Protein AF-0000000080280987 (afdb_homodimer)

Solvent-accessible surface area (backbone atoms only — not comparable to full-atom values): 24927 Å² total; per-residue (Å²): 117,99,59,83,84,81,84,77,91,82,79,77,80,78,79,74,85,82,81,82,82,82,81,77,84,79,76,80,74,78,77,77,76,79,74,79,71,74,68,67,54,62,57,53,50,48,51,50,51,51,53,50,50,50,51,52,49,48,49,51,52,48,46,49,54,45,51,52,49,57,58,53,53,65,62,54,32,81,76,34,77,41,79,36,41,33,37,27,21,39,57,51,37,67,36,52,46,52,42,34,50,54,44,42,74,63,42,42,67,45,94,43,17,21,47,40,60,43,79,42,66,45,40,52,68,59,47,50,32,18,73,71,58,78,38,58,41,66,79,61,75,42,88,48,30,22,39,28,32,53,36,62,64,58,55,51,52,42,46,71,75,41,48,79,38,59,57,39,79,64,43,64,49,50,31,29,68,58,29,37,28,28,38,28,23,30,37,54,92,90,48,51,68,61,44,44,52,40,35,55,54,46,48,55,52,42,56,32,69,74,34,44,50,36,32,38,56,34,60,32,40,67,129,138,86,89,67,86,75,74,96,84,82,73,92,82,84,78,78,84,82,75,82,72,76,80,75,82,75,74,78,72,77,75,77,75,76,73,77,70,74,66,67,54,62,58,51,48,49,52,49,50,51,52,50,48,50,50,51,49,48,45,51,53,49,46,48,53,45,52,51,48,56,59,52,54,64,63,52,32,81,75,34,78,41,81,37,41,33,38,26,22,38,56,50,38,66,34,51,46,53,43,33,50,55,43,43,74,65,41,42,68,46,93,45,17,22,48,40,60,43,79,43,65,46,40,51,69,59,48,50,30,17,75,71,59,78,37,58,40,66,80,62,74,41,88,47,30,24,39,29,33,53,37,61,64,58,55,52,52,41,46,70,75,42,48,78,39,60,56,37,81,63,44,66,50,51,30,30,69,59,29,36,30,28,39,28,23,30,37,53,94,90,47,52,70,61,44,45,52,42,35,54,52,47,49,54,53,42,57,33,69,75,35,43,50,36,32,37,56,34,60,33,40,69,129

Structure (mmCIF, N/CA/C/O backbone):
data_AF-0000000080280987-model_v1
#
loop_
_entity.id
_entity.type
_entity.pdbx_description
1 polymer 'Extracellular solute-binding protein'
#
loop_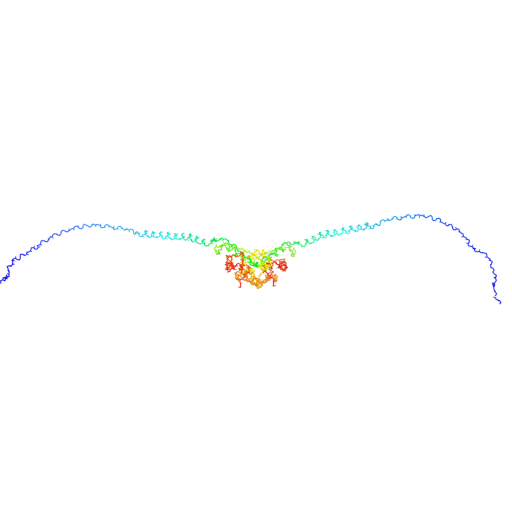
_atom_site.group_PDB
_atom_site.id
_atom_site.type_symbol
_atom_site.label_atom_id
_atom_site.label_alt_id
_atom_site.label_comp_id
_atom_site.label_asym_id
_atom_site.label_entity_id
_atom_site.label_seq_id
_atom_site.pdbx_PDB_ins_code
_atom_site.Cartn_x
_atom_site.Cartn_y
_atom_site.Cartn_z
_atom_site.occupancy
_atom_site.B_iso_or_equiv
_atom_site.auth_seq_id
_atom_site.auth_comp_id
_atom_site.auth_asym_id
_atom_site.auth_atom_id
_atom_site.pdbx_PDB_model_num
ATOM 1 N N . MET A 1 1 ? -85.062 108.562 79 1 21.03 1 MET A N 1
ATOM 2 C CA . MET A 1 1 ? -85.688 109.062 77.75 1 21.03 1 MET A CA 1
ATOM 3 C C . MET A 1 1 ? -85.312 108.188 76.562 1 21.03 1 MET A C 1
ATOM 5 O O . MET A 1 1 ? -85.688 108.438 75.438 1 21.03 1 MET A O 1
ATOM 9 N N . ALA A 1 2 ? -83.875 107.562 76.625 1 28.73 2 ALA A N 1
ATOM 10 C CA . ALA A 1 2 ? -83.5 107.875 75.25 1 28.73 2 ALA A CA 1
ATOM 11 C C . ALA A 1 2 ? -84.562 107.438 74.312 1 28.73 2 ALA A C 1
ATOM 13 O O . ALA A 1 2 ? -84.438 107.562 73.062 1 28.73 2 ALA A O 1
ATOM 14 N N . GLU A 1 3 ? -85.75 106.75 74.812 1 29.77 3 GLU A N 1
ATOM 15 C CA . GLU A 1 3 ? -86.062 105.312 74.688 1 29.77 3 GLU A CA 1
ATOM 16 C C . GLU A 1 3 ? -86.875 105 73.438 1 29.77 3 GLU A C 1
ATOM 18 O O . GLU A 1 3 ? -87.375 105.938 72.812 1 29.77 3 GLU A O 1
ATOM 23 N N . GLU A 1 4 ? -87.875 104.312 73.375 1 40.12 4 GLU A N 1
ATOM 24 C CA . GLU A 1 4 ? -88.188 103.125 72.5 1 40.12 4 GLU A CA 1
ATOM 25 C C . GLU A 1 4 ? -89.062 103.562 71.312 1 40.12 4 GLU A C 1
ATOM 27 O O . GLU A 1 4 ? -90.188 104.062 71.5 1 40.12 4 GLU A O 1
ATOM 32 N N . PRO A 1 5 ? -88.188 104.5 70.188 1 32.44 5 PRO A N 1
ATOM 33 C CA . PRO A 1 5 ? -89.25 105.25 69.438 1 32.44 5 PRO A CA 1
ATOM 34 C C . PRO A 1 5 ? -90.375 104.312 69.062 1 32.44 5 PRO A C 1
ATOM 36 O O . PRO A 1 5 ? -90.312 103.062 69.25 1 32.44 5 PRO A O 1
ATOM 39 N N . VAL A 1 6 ? -91.25 104.625 68.125 1 34.34 6 VAL A N 1
ATOM 40 C CA . VAL A 1 6 ? -92.438 104.875 67.312 1 34.34 6 VAL A CA 1
ATOM 41 C C . VAL A 1 6 ? -92.562 103.75 66.312 1 34.34 6 VAL A C 1
ATOM 43 O O . VAL A 1 6 ? -91.625 103.375 65.562 1 34.34 6 VAL A O 1
ATOM 46 N N . PRO A 1 7 ? -93.625 102.688 66.25 1 31.27 7 PRO A N 1
ATOM 47 C CA . PRO A 1 7 ? -93.938 101.312 65.812 1 31.27 7 PRO A CA 1
ATOM 48 C C . PRO A 1 7 ? -93.812 101.125 64.312 1 31.27 7 PRO A C 1
ATOM 50 O O . PRO A 1 7 ? -93.562 100.062 63.812 1 31.27 7 PRO A O 1
ATOM 53 N N . HIS A 1 8 ? -93.312 101.875 63.031 1 34.06 8 HIS A N 1
ATOM 54 C CA . HIS A 1 8 ? -94.562 102.188 62.344 1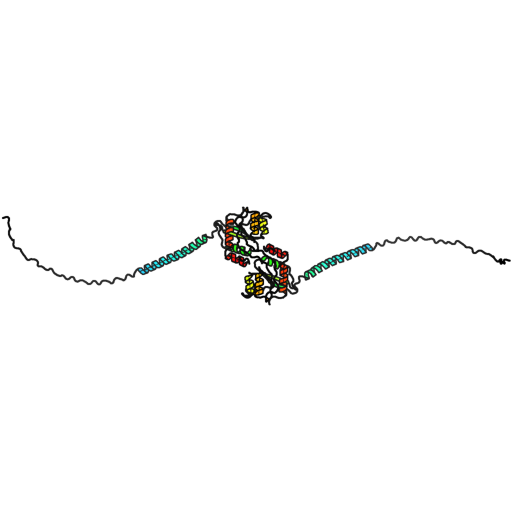 34.06 8 HIS A CA 1
ATOM 55 C C . HIS A 1 8 ? -95.188 100.875 61.812 1 34.06 8 HIS A C 1
ATOM 57 O O . HIS A 1 8 ? -94.5 99.875 61.625 1 34.06 8 HIS A O 1
ATOM 63 N N . PRO A 1 9 ? -96.5 100.812 61.312 1 32.69 9 PRO A N 1
ATOM 64 C CA . PRO A 1 9 ? -97.562 99.875 60.875 1 32.69 9 PRO A CA 1
ATOM 65 C C . PRO A 1 9 ? -97.188 99 59.719 1 32.69 9 PRO A C 1
ATOM 67 O O . PRO A 1 9 ? -96.75 99.5 58.688 1 32.69 9 PRO A O 1
ATOM 70 N N . LEU A 1 10 ? -96.5 97.688 59.938 1 36.94 10 LEU A N 1
ATOM 71 C CA . LEU A 1 10 ? -96 96.375 59.531 1 36.94 10 LEU A CA 1
ATOM 72 C C . LEU A 1 10 ? -96.75 95.875 58.344 1 36.94 10 LEU A C 1
ATOM 74 O O . LEU A 1 10 ? -97.812 95.312 58.5 1 36.94 10 LEU A O 1
ATOM 78 N N . ASP A 1 11 ? -96.688 96.688 57.188 1 33.12 11 ASP A N 1
ATOM 79 C CA . ASP A 1 11 ? -97.5 96.562 55.969 1 33.12 11 ASP A CA 1
ATOM 80 C C . ASP A 1 11 ? -97.188 95.25 55.25 1 33.12 11 ASP A C 1
ATOM 82 O O . ASP A 1 11 ? -96.062 94.938 54.969 1 33.12 11 ASP A O 1
ATOM 86 N N . PRO A 1 12 ? -98.062 94.25 55.281 1 31.05 12 PRO A N 1
ATOM 87 C CA . PRO A 1 12 ? -98 92.812 55.219 1 31.05 12 PRO A CA 1
ATOM 88 C C . PRO A 1 12 ? -97.562 92.312 53.844 1 31.05 12 PRO A C 1
ATOM 90 O O . PRO A 1 12 ? -96.562 91.5 53.781 1 31.05 12 PRO A O 1
ATOM 93 N N . PRO A 1 13 ? -98.375 92.438 52.688 1 30.78 13 PRO A N 1
ATOM 94 C CA . PRO A 1 13 ? -98.938 91.125 52.25 1 30.78 13 PRO A CA 1
ATOM 95 C C . PRO A 1 13 ? -98.25 90.562 51.031 1 30.78 13 PRO A C 1
ATOM 97 O O . PRO A 1 13 ? -98.438 89.375 50.719 1 30.78 13 PRO A O 1
ATOM 100 N N . LYS A 1 14 ? -97.25 91.188 50.25 1 30.55 14 LYS A N 1
ATOM 101 C CA . LYS A 1 14 ? -97.625 91.25 48.844 1 30.55 14 LYS A CA 1
ATOM 102 C C . LYS A 1 14 ? -97.188 89.938 48.125 1 30.55 14 LYS A C 1
ATOM 104 O O . LYS A 1 14 ? -97.312 89.812 46.906 1 30.55 14 LYS A O 1
ATOM 109 N N . ARG A 1 15 ? -97.125 88.625 48.625 1 31.55 15 ARG A N 1
ATOM 110 C CA . ARG A 1 15 ? -96.125 87.875 47.875 1 31.55 15 ARG A CA 1
ATOM 111 C C . ARG A 1 15 ? -96.688 87.375 46.562 1 31.55 15 ARG A C 1
ATOM 113 O O . ARG A 1 15 ? -95.938 86.75 45.781 1 31.55 15 ARG A O 1
ATOM 120 N N . PRO A 1 16 ? -97.875 87.938 45.906 1 26.97 16 PRO A N 1
ATOM 121 C CA . PRO A 1 16 ? -98.625 86.812 45.375 1 26.97 16 PRO A CA 1
ATOM 122 C C . PRO A 1 16 ? -97.875 86.125 44.219 1 26.97 16 PRO A C 1
ATOM 124 O O . PRO A 1 16 ? -97.875 84.875 44.125 1 26.97 16 PRO A O 1
ATOM 127 N N . GLN A 1 17 ? -97.438 86.812 43 1 27.41 17 GLN A N 1
ATOM 128 C CA . GLN A 1 17 ? -98.062 86.438 41.75 1 27.41 17 GLN A CA 1
ATOM 129 C C . GLN A 1 17 ? -97.312 85.312 41.062 1 27.41 17 GLN A C 1
ATOM 131 O O . GLN A 1 17 ? -96.062 85.375 40.906 1 27.41 17 GLN A O 1
ATOM 136 N N . GLY A 1 18 ? -97.75 84 41.031 1 26.28 18 GLY A N 1
ATOM 137 C CA . GLY A 1 18 ? -97.312 82.625 40.656 1 26.28 18 GLY A CA 1
ATOM 138 C C . GLY A 1 18 ? -97.062 82.5 39.156 1 26.28 18 GLY A C 1
ATOM 139 O O . GLY A 1 18 ? -98 82.625 38.344 1 26.28 18 GLY A O 1
ATOM 140 N N . ARG A 1 19 ? -96.062 83.188 38.531 1 28.36 19 ARG A N 1
ATOM 141 C CA . ARG A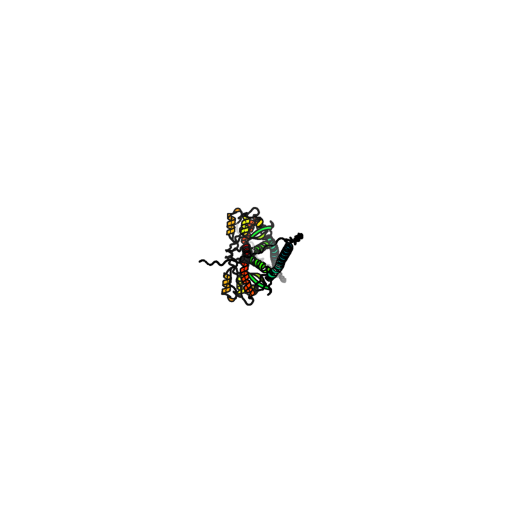 1 19 ? -95.875 83.25 37.094 1 28.36 19 ARG A CA 1
ATOM 142 C C . ARG A 1 19 ? -95.938 81.875 36.438 1 28.36 19 ARG A C 1
ATOM 144 O O . ARG A 1 19 ? -95.5 80.875 37.031 1 28.36 19 ARG A O 1
ATOM 151 N N . GLY A 1 20 ? -96.375 81.75 35.125 1 26.69 20 GLY A N 1
ATOM 152 C CA . GLY A 1 20 ? -97 80.938 34.062 1 26.69 20 GLY A CA 1
ATOM 153 C C . GLY A 1 20 ? -96.062 79.875 33.5 1 26.69 20 GLY A C 1
ATOM 154 O O . GLY A 1 20 ? -94.875 80.062 33.469 1 26.69 20 GLY A O 1
ATOM 155 N N . GLU A 1 21 ? -96.375 78.562 33.594 1 30.94 21 GLU A N 1
ATOM 156 C CA . GLU A 1 21 ? -95.875 77.25 33.344 1 30.94 21 GLU A CA 1
ATOM 157 C C . GLU A 1 21 ? -95.625 77 31.859 1 30.94 21 GLU A C 1
ATOM 159 O O . GLU A 1 21 ? -96.562 76.812 31.078 1 30.94 21 GLU A O 1
ATOM 164 N N . ALA A 1 22 ? -95.062 77.938 30.984 1 31.05 22 ALA A N 1
ATOM 165 C CA . ALA A 1 22 ? -95.125 77.625 29.562 1 31.05 22 ALA A CA 1
ATOM 166 C C . ALA A 1 22 ? -94.438 76.312 29.234 1 31.05 22 ALA A C 1
ATOM 168 O O . ALA A 1 22 ? -93.25 76.125 29.625 1 31.05 22 ALA A O 1
ATOM 169 N N . THR A 1 23 ? -95.062 75.188 29.188 1 33.69 23 THR A N 1
ATOM 170 C CA . THR A 1 23 ? -94.688 73.812 28.953 1 33.69 23 THR A CA 1
ATOM 171 C C . THR A 1 23 ? -94.062 73.625 27.578 1 33.69 23 THR A C 1
ATOM 173 O O . THR A 1 23 ? -94.688 73.938 26.562 1 33.69 23 THR A O 1
ATOM 176 N N . GLY A 1 24 ? -92.75 73.875 27.266 1 27.22 24 GLY A N 1
ATOM 177 C CA . GLY A 1 24 ? -92 73.812 26.062 1 27.22 24 GLY A CA 1
ATOM 178 C C . GLY A 1 24 ? -92 72.438 25.422 1 27.22 24 GLY A C 1
ATOM 179 O O . GLY A 1 24 ? -92.125 71.438 26.109 1 27.22 24 GLY A O 1
ATOM 180 N N . SER A 1 25 ? -92.562 72.25 24.188 1 34.72 25 SER A N 1
ATOM 181 C CA . SER A 1 25 ? -92.812 71.125 23.266 1 34.72 25 SER A CA 1
ATOM 182 C C . SER A 1 25 ? -91.5 70.5 22.875 1 34.72 25 SER A C 1
ATOM 184 O O . SER A 1 25 ? -90.562 71.188 22.438 1 34.72 25 SER A O 1
ATOM 186 N N . HIS A 1 26 ? -90.938 69.5 23.625 1 31.55 26 HIS A N 1
ATOM 187 C CA . HIS A 1 26 ? -89.75 68.688 23.469 1 31.55 26 HIS A CA 1
ATOM 188 C C . HIS A 1 26 ? -89.75 67.875 22.172 1 31.55 26 HIS A C 1
ATOM 190 O O . HIS A 1 26 ? -90.562 66.938 22.031 1 31.55 26 HIS A O 1
ATOM 196 N N . ARG A 1 27 ? -89.625 68.688 21.016 1 35.12 27 ARG A N 1
ATOM 197 C CA . ARG A 1 27 ? -89.562 67.938 19.766 1 35.12 27 ARG A CA 1
ATOM 198 C C . ARG A 1 27 ? -88.5 66.812 19.812 1 35.12 27 ARG A C 1
ATOM 200 O O . ARG A 1 27 ? -87.375 67.062 20.25 1 35.12 27 ARG A O 1
ATOM 207 N N . ILE A 1 28 ? -88.875 65.562 19.797 1 37.38 28 ILE A N 1
ATOM 208 C CA . ILE A 1 28 ? -88.188 64.312 19.875 1 37.38 28 ILE A CA 1
ATOM 209 C C . ILE A 1 28 ? -87.25 64.125 18.672 1 37.38 28 ILE A C 1
ATOM 211 O O . ILE A 1 28 ? -87.688 64.125 17.531 1 37.38 28 ILE A O 1
ATOM 215 N N . VAL A 1 29 ? -86.188 65 18.516 1 37.09 29 VAL A N 1
ATOM 216 C CA . VAL A 1 29 ? -85.312 64.812 17.391 1 37.09 29 VAL A CA 1
ATOM 217 C C . VAL A 1 29 ? -84.688 63.438 17.422 1 37.09 29 VAL A C 1
ATOM 219 O O . VAL A 1 29 ? -84.25 62.969 18.469 1 37.09 29 VAL A O 1
ATOM 222 N N . GLY A 1 30 ? -85.125 62.5 16.484 1 33.78 30 GLY A N 1
ATOM 223 C CA . GLY A 1 30 ? -84.75 61.125 16.234 1 33.78 30 GLY A CA 1
ATOM 224 C C . GLY A 1 30 ? -83.25 60.938 16.094 1 33.78 30 GLY A C 1
ATOM 225 O O . GLY A 1 30 ? -82.562 61.75 15.438 1 33.78 30 GLY A O 1
ATOM 226 N N . LYS A 1 31 ? -82.562 60.5 17.141 1 38.62 31 LYS A N 1
ATOM 227 C CA . LYS A 1 31 ? -81.125 60.188 17.25 1 38.62 31 LYS A CA 1
ATOM 228 C C . LYS A 1 31 ? -80.688 59.25 16.125 1 38.62 31 LYS A C 1
ATOM 230 O O . LYS A 1 31 ? -81.312 58.188 15.938 1 38.62 31 LYS A O 1
ATOM 235 N N . LYS A 1 32 ? -80.188 59.844 15.023 1 39.5 32 LYS A N 1
ATOM 236 C CA . LYS A 1 32 ? -79.625 59.062 13.945 1 39.5 32 LYS A CA 1
ATOM 237 C C . LYS A 1 32 ? -78.688 57.969 14.5 1 39.5 32 LYS A C 1
ATOM 239 O O . LYS A 1 32 ? -78 58.188 15.516 1 39.5 32 LYS A O 1
ATOM 244 N N . ALA A 1 33 ? -78.812 56.719 14.086 1 40.97 33 ALA A N 1
ATOM 245 C CA . ALA A 1 33 ? -78.125 55.469 14.43 1 40.97 33 ALA A CA 1
ATOM 246 C C . ALA A 1 33 ? -76.625 55.594 14.102 1 40.97 33 ALA A C 1
ATOM 248 O O . ALA A 1 33 ? -76.25 56.125 13.047 1 40.97 33 ALA A O 1
ATOM 249 N N . PRO A 1 34 ? -75.75 55.625 15.188 1 38.84 34 PRO A N 1
ATOM 250 C CA . PRO A 1 34 ? -74.25 55.719 14.945 1 38.84 34 PRO A CA 1
ATOM 251 C C . PRO A 1 34 ? -73.75 54.688 13.945 1 38.84 34 PRO A C 1
ATOM 253 O O . PRO A 1 34 ? -74.25 53.531 13.945 1 38.84 34 PRO A O 1
ATOM 256 N N . ARG A 1 35 ? -73.5 55.125 12.727 1 40.16 35 ARG A N 1
ATOM 257 C CA . ARG A 1 35 ? -72.812 54.281 11.734 1 40.16 35 ARG A CA 1
ATOM 258 C C . ARG A 1 35 ? -71.688 53.5 12.359 1 40.16 35 ARG A C 1
ATOM 260 O O . ARG A 1 35 ? -70.938 54 13.18 1 40.16 35 ARG A O 1
ATOM 267 N N . ARG A 1 36 ? -71.812 52.219 12.453 1 39.44 36 ARG A N 1
ATOM 268 C CA . ARG A 1 36 ? -70.875 51.219 12.883 1 39.44 36 ARG A CA 1
ATOM 269 C C . ARG A 1 36 ? -69.5 51.375 12.172 1 39.44 36 ARG A C 1
ATOM 271 O O . ARG A 1 36 ? -69.438 51.219 10.953 1 39.44 36 ARG A O 1
ATOM 278 N N . ARG A 1 37 ? -68.75 52.375 12.578 1 39.19 37 ARG A N 1
ATOM 279 C CA . ARG A 1 37 ? -67.375 52.5 12.102 1 39.19 37 ARG A CA 1
ATOM 280 C C . ARG A 1 37 ? -66.688 51.125 12.094 1 39.19 37 ARG A C 1
ATOM 282 O O . ARG A 1 37 ? -66.688 50.406 13.094 1 39.19 37 ARG A O 1
ATOM 289 N N . ILE A 1 38 ? -66.75 50.5 10.953 1 46.72 38 ILE A N 1
ATOM 290 C CA . ILE A 1 38 ? -65.938 49.312 10.695 1 46.72 38 ILE A CA 1
ATOM 291 C C . ILE A 1 38 ? -64.562 49.469 11.32 1 46.72 38 ILE A C 1
ATOM 293 O O . ILE A 1 38 ? -63.875 50.469 11.094 1 46.72 38 ILE A O 1
ATOM 297 N N . ALA A 1 39 ? -64.312 48.812 12.469 1 50 39 ALA A N 1
ATOM 298 C CA . ALA A 1 39 ? -63.125 48.75 13.32 1 50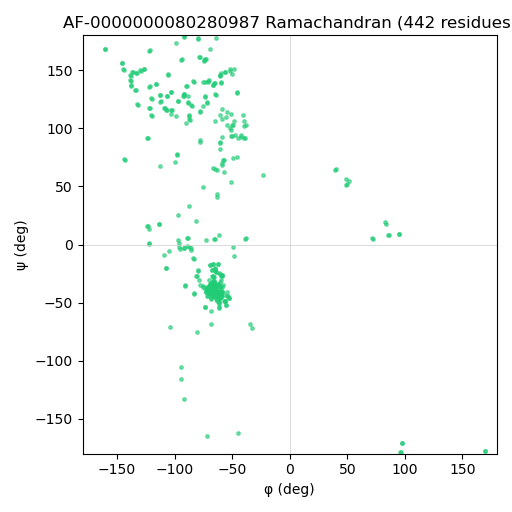 39 ALA A CA 1
ATOM 299 C C . ALA A 1 39 ? -61.875 48.625 12.492 1 50 39 ALA A C 1
ATOM 301 O O . ALA A 1 39 ? -61.719 47.719 11.68 1 50 39 ALA A O 1
ATOM 302 N N . LYS A 1 40 ? -61.25 49.844 12.172 1 58.34 40 LYS A N 1
ATOM 303 C CA . LYS A 1 40 ? -59.969 50.031 11.516 1 58.34 40 LYS A CA 1
ATOM 304 C C . LYS A 1 40 ? -58.938 49 11.984 1 58.34 40 LYS A C 1
ATOM 306 O O . LYS A 1 40 ? -57.812 48.938 11.484 1 58.34 40 LYS A O 1
ATOM 311 N N . TRP A 1 41 ? -59.406 48.062 12.82 1 59.72 41 TRP A N 1
ATOM 312 C CA . TRP A 1 41 ? -58.469 47.156 13.453 1 59.72 41 TRP A CA 1
ATOM 313 C C . TRP A 1 41 ? -58.031 46.031 12.484 1 59.72 41 TRP A C 1
ATOM 315 O O . TRP A 1 41 ? -56.875 45.594 12.484 1 59.72 41 TRP A O 1
ATOM 325 N N . PRO A 1 42 ? -58.969 45.625 11.523 1 67.5 42 PRO A N 1
ATOM 326 C CA . PRO A 1 42 ? -58.5 44.562 10.633 1 67.5 42 PRO A CA 1
ATOM 327 C C . PRO A 1 42 ? -57.406 45.062 9.664 1 67.5 42 PRO A C 1
ATOM 329 O O . PRO A 1 42 ? -56.5 44.312 9.32 1 67.5 42 PRO A O 1
ATOM 332 N N . ILE A 1 43 ? -57.5 46.281 9.352 1 66.12 43 ILE A N 1
ATOM 333 C CA . ILE A 1 43 ? -56.5 46.844 8.43 1 66.12 43 ILE A CA 1
ATOM 334 C C . ILE A 1 43 ? -55.156 46.969 9.141 1 66.12 43 ILE A C 1
ATOM 336 O O . ILE A 1 43 ? -54.125 46.656 8.57 1 66.12 43 ILE A O 1
ATOM 340 N N . ALA A 1 44 ? -55.281 47.375 10.469 1 67.81 44 ALA A N 1
ATOM 341 C CA . ALA A 1 44 ? -54.062 47.5 11.25 1 67.81 44 ALA A CA 1
ATOM 342 C C . ALA A 1 44 ? -53.375 46.156 11.43 1 67.81 44 ALA A C 1
ATOM 344 O O . ALA A 1 44 ? -52.156 46.031 11.336 1 67.81 44 ALA A O 1
ATOM 345 N N . CYS A 1 45 ? -54.219 45.125 11.523 1 71.56 45 CYS A N 1
ATOM 346 C CA . CYS A 1 45 ? -53.688 43.75 11.648 1 71.56 45 CYS A CA 1
ATOM 347 C C . CYS A 1 45 ? -53.062 43.312 10.336 1 71.56 45 CYS A C 1
ATOM 349 O O . CYS A 1 45 ? -52 42.656 10.328 1 71.56 45 CYS A O 1
ATOM 351 N N . LEU A 1 46 ? -53.656 43.688 9.258 1 73.81 46 LEU A N 1
ATOM 352 C CA . LEU A 1 46 ? -53.125 43.312 7.949 1 73.81 46 LEU A CA 1
ATOM 353 C C . LEU A 1 46 ? -51.812 44.031 7.668 1 73.81 46 LEU A C 1
ATOM 355 O O . LEU A 1 46 ? -50.875 43.438 7.176 1 73.81 46 LEU A O 1
ATOM 359 N N . VAL A 1 47 ? -51.781 45.281 8.039 1 75.69 47 VAL A N 1
ATOM 360 C CA . VAL A 1 47 ? -50.562 46.031 7.848 1 75.69 47 VAL A CA 1
ATOM 361 C C . VAL A 1 47 ? -49.438 45.469 8.727 1 75.69 47 VAL A C 1
ATOM 363 O O . VAL A 1 47 ? -48.312 45.344 8.273 1 75.69 47 VAL A O 1
ATOM 366 N N . LEU A 1 48 ? -49.812 45.031 9.914 1 75.12 48 LEU A N 1
ATOM 367 C CA . LEU A 1 48 ? -48.844 44.438 10.82 1 75.12 48 LEU A CA 1
ATOM 368 C C . LEU A 1 48 ? -48.344 43.094 10.273 1 75.12 48 LEU A C 1
ATOM 370 O O . LEU A 1 48 ? -47.125 42.812 10.312 1 75.12 48 LEU A O 1
ATOM 374 N N . VAL A 1 49 ? -49.188 42.344 9.664 1 76.19 49 VAL A N 1
ATOM 375 C CA . VAL A 1 49 ? -48.844 41.031 9.086 1 76.19 49 VAL A CA 1
ATOM 376 C C . VAL A 1 49 ? -47.938 41.281 7.867 1 76.19 49 VAL A C 1
ATOM 378 O O . VAL A 1 49 ? -46.938 40.562 7.695 1 76.19 49 VAL A O 1
ATOM 381 N N . VAL A 1 50 ? -48.188 42.312 7.109 1 77.88 50 VAL A N 1
ATOM 382 C CA . VAL A 1 50 ? -47.406 42.594 5.926 1 77.88 50 VAL A CA 1
ATOM 383 C C . VAL A 1 50 ? -46.031 43.125 6.352 1 77.88 50 VAL A C 1
ATOM 385 O O . VAL A 1 50 ? -45 42.75 5.785 1 77.88 50 VAL A O 1
ATOM 388 N N . LEU A 1 51 ? -45.938 43.938 7.406 1 76.25 51 LEU A N 1
ATOM 389 C CA . LEU A 1 51 ? -44.656 44.438 7.93 1 76.25 51 LEU A CA 1
ATOM 390 C C . LEU A 1 51 ? -43.844 43.312 8.531 1 76.25 51 LEU A C 1
ATOM 392 O O . LEU A 1 51 ? -42.625 43.25 8.32 1 76.25 51 LEU A O 1
ATOM 396 N N . VAL A 1 52 ? -44.469 42.344 9.18 1 76.25 52 VAL A N 1
ATOM 397 C CA . VAL A 1 52 ? -43.75 41.188 9.727 1 76.25 52 VAL A CA 1
ATOM 398 C C . VAL A 1 52 ? -43.281 40.281 8.594 1 76.25 52 VAL A C 1
ATOM 400 O O . VAL A 1 52 ? -42.156 39.781 8.609 1 76.25 52 VAL A O 1
ATOM 403 N N . ALA A 1 53 ? -44.062 40.125 7.574 1 75.69 53 ALA A N 1
ATOM 404 C CA . ALA A 1 53 ? -43.719 39.312 6.414 1 75.69 53 ALA A CA 1
ATOM 405 C C . ALA A 1 53 ? -42.531 39.969 5.66 1 75.69 53 ALA A C 1
ATOM 407 O O . ALA A 1 53 ? -41.594 39.25 5.285 1 75.69 53 ALA A O 1
ATOM 408 N N . ILE A 1 54 ? -42.531 41.219 5.484 1 74.25 54 ILE A N 1
ATOM 409 C CA . ILE A 1 54 ? -41.438 41.938 4.844 1 74.25 54 ILE A CA 1
ATOM 410 C C . ILE A 1 54 ? -40.188 41.875 5.727 1 74.25 54 ILE A C 1
ATOM 412 O O . ILE A 1 54 ? -39.062 41.656 5.227 1 74.25 54 ILE A O 1
ATOM 416 N N . GLY A 1 55 ? -40.25 41.969 7.039 1 69.75 55 GLY A N 1
ATOM 417 C CA . GLY A 1 55 ? -39.156 41.781 7.973 1 69.75 55 GLY A CA 1
ATOM 418 C C . GLY A 1 55 ? -38.562 40.406 7.93 1 69.75 55 GLY A C 1
ATOM 419 O O . GLY A 1 55 ? -37.344 40.25 7.883 1 69.75 55 GLY A O 1
ATOM 420 N N . VAL A 1 56 ? -39.406 39.375 7.898 1 65.94 56 VAL A N 1
ATOM 421 C CA . VAL A 1 56 ? -38.938 37.969 7.859 1 65.94 56 VAL A CA 1
ATOM 422 C C . VAL A 1 56 ? -38.344 37.656 6.488 1 65.94 56 VAL A C 1
ATOM 424 O O . VAL A 1 56 ? -37.281 37.031 6.395 1 65.94 56 VAL A O 1
ATOM 427 N N . PHE A 1 57 ? -38.969 38.062 5.422 1 63.31 57 PHE A N 1
ATOM 428 C CA . PHE A 1 57 ? -38.406 37.875 4.082 1 63.31 57 PHE A CA 1
ATOM 429 C C . PHE A 1 57 ? -37.156 38.688 3.863 1 63.31 57 PHE A C 1
ATOM 431 O O . PHE A 1 57 ? -36.188 38.219 3.281 1 63.31 57 PHE A O 1
ATOM 438 N N . GLY A 1 58 ? -37.125 39.938 4.312 1 58.25 58 GLY A N 1
ATOM 439 C CA . GLY A 1 58 ? -35.938 40.75 4.289 1 58.25 58 GLY A CA 1
ATOM 440 C C . GLY A 1 58 ? -34.812 40.188 5.105 1 58.25 58 GLY A C 1
ATOM 441 O O . GLY A 1 58 ? -33.656 40.188 4.664 1 58.25 58 GLY A O 1
ATOM 442 N N . TRP A 1 59 ? -35.094 39.625 6.289 1 57.44 59 TRP A N 1
ATOM 443 C CA . TRP A 1 59 ? -34.094 38.969 7.125 1 57.44 59 TRP A CA 1
ATOM 444 C C . TRP A 1 59 ? -33.594 37.688 6.48 1 57.44 59 TRP A C 1
ATOM 446 O O . TRP A 1 59 ? -32.406 37.406 6.48 1 57.44 59 TRP A O 1
ATOM 456 N N . ASN A 1 60 ? -34.562 36.938 5.926 1 54.72 60 ASN A N 1
ATOM 457 C CA . ASN A 1 60 ? -34.125 35.719 5.23 1 54.72 60 ASN A CA 1
ATOM 458 C C . ASN A 1 60 ? -33.375 36.062 3.947 1 54.72 60 ASN A C 1
ATOM 460 O O . ASN A 1 60 ? -32.406 35.375 3.598 1 54.72 60 ASN A O 1
ATOM 464 N N . TRP A 1 61 ? -33.844 37.062 3.213 1 48.72 61 TRP A N 1
ATOM 465 C CA . TRP A 1 61 ? -33.125 37.469 2.002 1 48.72 61 TRP A CA 1
ATOM 466 C C . TRP A 1 61 ? -31.797 38.094 2.34 1 48.72 61 TRP A C 1
ATOM 468 O O . TRP A 1 61 ? -30.781 37.812 1.688 1 48.72 61 TRP A O 1
ATOM 478 N N . ALA A 1 62 ? -31.719 38.969 3.379 1 46.62 62 ALA A N 1
ATOM 479 C CA . ALA A 1 62 ? -30.438 39.531 3.816 1 46.62 62 ALA A CA 1
ATOM 480 C C . ALA A 1 62 ? -29.578 38.469 4.48 1 46.62 62 ALA A C 1
ATOM 482 O O . ALA A 1 62 ? -28.344 38.5 4.336 1 46.62 62 ALA A O 1
ATOM 483 N N . ASP A 1 63 ? -30.203 37.562 5.223 1 43.84 63 ASP A N 1
ATOM 484 C CA . ASP A 1 63 ? -29.391 36.5 5.82 1 43.84 63 ASP A CA 1
ATOM 485 C C . ASP A 1 63 ? -28.844 35.562 4.754 1 43.84 63 ASP A C 1
ATOM 487 O O . ASP A 1 63 ? -27.859 34.844 4.98 1 43.84 63 ASP A O 1
ATOM 491 N N . GLY A 1 64 ? -29.625 35.344 3.676 1 44.97 64 GLY A N 1
ATOM 492 C CA . GLY A 1 64 ? -29.062 34.5 2.629 1 44.97 64 GLY A CA 1
ATOM 493 C C . GLY A 1 64 ? -27.812 35.094 1.989 1 44.97 64 GLY A C 1
ATOM 494 O O . GLY A 1 64 ? -26.875 34.375 1.689 1 44.97 64 GLY A O 1
ATOM 495 N N . GLU A 1 65 ? -27.969 36.406 1.618 1 42.75 65 GLU A N 1
ATOM 496 C CA . GLU A 1 65 ? -26.812 37.031 0.955 1 42.75 65 GLU A CA 1
ATOM 497 C C . GLU A 1 65 ? -25.672 37.25 1.937 1 42.75 65 GLU A C 1
ATOM 499 O O . GLU A 1 65 ? -24.5 37.156 1.57 1 42.75 65 GLU A O 1
ATOM 504 N N . LEU A 1 66 ? -25.953 37.625 3.152 1 40.53 66 LEU A N 1
ATOM 505 C CA . LEU A 1 66 ? -24.859 37.844 4.094 1 40.53 66 LEU A CA 1
ATOM 506 C C . LEU A 1 66 ? -24.172 36.531 4.445 1 40.53 66 LEU A C 1
ATOM 508 O O . LEU A 1 66 ? -22.953 36.469 4.598 1 40.53 66 LEU A O 1
ATOM 512 N N . ASN A 1 67 ? -25.016 35.5 4.766 1 41.69 67 ASN A N 1
ATOM 513 C CA . ASN A 1 67 ? -24.344 34.25 5.117 1 41.69 67 ASN A CA 1
ATOM 514 C C . ASN A 1 67 ? -23.594 33.656 3.93 1 41.69 67 ASN A C 1
ATOM 516 O O . ASN A 1 67 ? -22.688 32.844 4.105 1 41.69 67 ASN A O 1
ATOM 520 N N . THR A 1 68 ? -24.141 33.906 2.732 1 42.31 68 THR A N 1
ATOM 521 C CA . THR A 1 68 ? -23.359 33.406 1.604 1 42.31 68 THR A CA 1
ATOM 522 C C . THR A 1 68 ? -22.094 34.25 1.419 1 42.31 68 THR A C 1
ATOM 524 O O . THR A 1 68 ? -21.062 33.719 1.01 1 42.31 68 THR A O 1
ATOM 527 N N . ARG A 1 69 ? -22.125 35.562 1.635 1 39.12 69 ARG A N 1
ATOM 528 C CA . ARG A 1 69 ? -20.906 36.344 1.513 1 39.12 69 ARG A CA 1
ATOM 529 C C . ARG A 1 69 ? -19.969 36.094 2.682 1 39.12 69 ARG A C 1
ATOM 531 O O . ARG A 1 69 ? -18.75 36.062 2.506 1 39.12 69 ARG A O 1
ATOM 538 N N .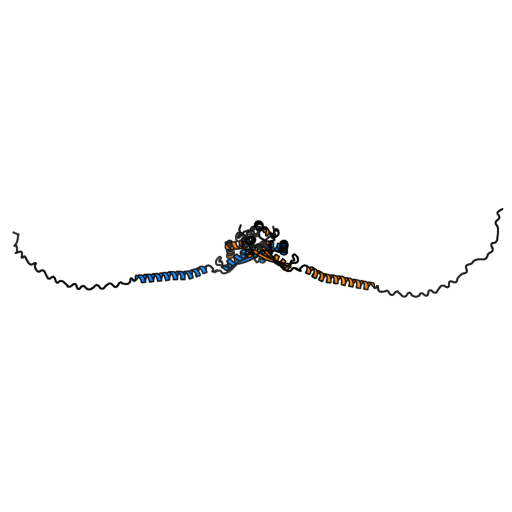 ALA A 1 70 ? -20.344 36.219 4.02 1 39.47 70 ALA A N 1
ATOM 539 C CA . ALA A 1 70 ? -19.438 35.938 5.141 1 39.47 70 ALA A CA 1
ATOM 540 C C . ALA A 1 70 ? -18.875 34.531 5.066 1 39.47 70 ALA A C 1
ATOM 542 O O . ALA A 1 70 ? -17.719 34.281 5.41 1 39.47 70 ALA A O 1
ATOM 543 N N . GLU A 1 71 ? -19.719 33.562 4.863 1 40.16 71 GLU A N 1
ATOM 544 C CA . GLU A 1 71 ? -19.156 32.219 4.738 1 40.16 71 GLU A CA 1
ATOM 545 C C . GLU A 1 71 ? -18.234 32.125 3.527 1 40.16 71 GLU A C 1
ATOM 547 O O . GLU A 1 71 ? -17.406 31.203 3.441 1 40.16 71 GLU A O 1
ATOM 552 N N . ALA A 1 72 ? -18.547 32.812 2.518 1 41.44 72 ALA A N 1
ATOM 553 C CA . ALA A 1 72 ? -17.594 32.844 1.417 1 41.44 72 ALA A CA 1
ATOM 554 C C . ALA A 1 72 ? -16.281 33.5 1.845 1 41.44 72 ALA A C 1
ATOM 556 O O . ALA A 1 72 ? -15.32 33.562 1.076 1 41.44 72 ALA A O 1
ATOM 557 N N . GLN A 1 73 ? -16.312 34.469 2.682 1 41.09 73 GLN A N 1
ATOM 558 C CA . GLN A 1 73 ? -15.07 35.031 3.191 1 41.09 73 GLN A CA 1
ATOM 559 C C . GLN A 1 73 ? -14.188 33.938 3.805 1 41.09 73 GLN A C 1
ATOM 561 O O . GLN A 1 73 ? -13.062 34.219 4.219 1 41.09 73 GLN A O 1
ATOM 566 N N . ALA A 1 74 ? -14.781 32.969 4.566 1 45.44 74 ALA A N 1
ATOM 567 C CA . ALA A 1 74 ? -13.891 31.938 5.086 1 45.44 74 ALA A CA 1
ATOM 568 C C . ALA A 1 74 ? -12.75 31.656 4.105 1 45.44 74 ALA A C 1
ATOM 570 O O . ALA A 1 74 ? -11.602 31.484 4.516 1 45.44 74 ALA A O 1
ATOM 571 N N . LYS A 1 75 ? -13.078 30.953 2.887 1 52.25 75 LYS A N 1
ATOM 572 C CA . LYS A 1 75 ? -12.156 30.266 1.981 1 52.25 75 LYS A CA 1
ATOM 573 C C . LYS A 1 75 ? -11.211 31.266 1.312 1 52.25 75 LYS A C 1
ATOM 575 O O . LYS A 1 75 ? -10.492 30.906 0.371 1 52.25 75 LYS A O 1
ATOM 580 N N . ALA A 1 76 ? -11.125 32.375 1.504 1 64.88 76 ALA A N 1
ATOM 581 C CA . ALA A 1 76 ? -10.312 33.344 0.777 1 64.88 76 ALA A CA 1
ATOM 582 C C . ALA A 1 76 ? -8.852 33.281 1.192 1 64.88 76 ALA A C 1
ATOM 584 O O . ALA A 1 76 ? -8.531 33.281 2.385 1 64.88 76 ALA A O 1
ATOM 585 N N . CYS A 1 77 ? -8 32.438 0.583 1 81.62 77 CYS A N 1
ATOM 586 C CA . CYS A 1 77 ? -6.547 32.438 0.643 1 81.62 77 CYS A CA 1
ATOM 587 C C . CYS A 1 77 ? -5.996 33.781 0.185 1 81.62 77 CYS A C 1
ATOM 589 O O . CYS A 1 77 ? -5.402 33.906 -0.892 1 81.62 77 CYS A O 1
ATOM 591 N N . SER A 1 78 ? -6.195 34.875 1.119 1 86 78 SER A N 1
ATOM 592 C CA . SER A 1 78 ? -5.824 36.25 0.754 1 86 78 SER A CA 1
ATOM 593 C C . SER A 1 78 ? -4.332 36.344 0.442 1 86 78 SER A C 1
ATOM 595 O O . SER A 1 78 ? -3.918 37.188 -0.354 1 86 78 SER A O 1
ATOM 597 N N . ALA A 1 79 ? -3.521 35.531 1.115 1 90.75 79 ALA A N 1
ATOM 598 C CA . ALA A 1 79 ? -2.074 35.562 0.926 1 90.75 79 ALA A CA 1
ATOM 599 C C . ALA A 1 79 ? -1.644 34.656 -0.223 1 90.75 79 ALA A C 1
ATOM 601 O O . ALA A 1 79 ? -0.453 34.531 -0.522 1 90.75 79 ALA A O 1
ATOM 602 N N . GLY A 1 80 ? -2.576 33.906 -0.917 1 91.88 80 GLY A N 1
ATOM 603 C CA . GLY A 1 80 ? -2.273 33.094 -2.086 1 91.88 80 GLY A CA 1
ATOM 604 C C . GLY A 1 80 ? -2.059 31.641 -1.759 1 91.88 80 GLY A C 1
ATOM 605 O O . GLY A 1 80 ? -2.373 31.188 -0.654 1 91.88 80 GLY A O 1
ATOM 606 N N . ASP A 1 81 ? -1.583 30.891 -2.775 1 93.62 81 ASP A N 1
ATOM 607 C CA . ASP A 1 81 ? -1.362 29.453 -2.646 1 93.62 81 ASP A CA 1
ATOM 608 C C . ASP A 1 81 ? 0.051 29.156 -2.148 1 93.62 81 ASP A C 1
ATOM 610 O O . ASP A 1 81 ? 1.011 29.797 -2.568 1 93.62 81 ASP A O 1
ATOM 614 N N . THR A 1 82 ? 0.157 28.266 -1.245 1 95.44 82 THR A N 1
ATOM 615 C CA . THR A 1 82 ? 1.44 27.75 -0.779 1 95.44 82 THR A CA 1
ATOM 616 C C . THR A 1 82 ? 1.532 26.234 -1.002 1 95.44 82 THR A C 1
ATOM 618 O O . THR A 1 82 ? 0.82 25.469 -0.358 1 95.44 82 THR A O 1
ATOM 621 N N . PRO A 1 83 ? 2.408 25.812 -1.924 1 96.62 83 PRO A N 1
ATOM 622 C CA . PRO A 1 83 ? 2.588 24.359 -2.074 1 96.62 83 PRO A CA 1
ATOM 623 C C . PRO A 1 83 ? 3.322 23.734 -0.891 1 96.62 83 PRO A C 1
ATOM 625 O O . PRO A 1 83 ? 4.234 24.344 -0.329 1 96.62 83 PRO A O 1
ATOM 628 N N . MET A 1 84 ? 2.908 22.594 -0.507 1 98.06 84 MET A N 1
ATOM 629 C CA . MET A 1 84 ? 3.561 21.844 0.553 1 98.06 84 MET A CA 1
ATOM 630 C C . MET A 1 84 ? 3.781 20.391 0.126 1 98.06 84 MET A C 1
ATOM 632 O O . MET A 1 84 ? 2.822 19.656 -0.124 1 98.06 84 MET A O 1
ATOM 636 N N . ARG A 1 85 ? 5.008 19.984 0.114 1 98.44 85 ARG A N 1
ATOM 637 C CA . ARG A 1 85 ? 5.355 18.609 -0.233 1 98.44 85 ARG A CA 1
ATOM 638 C C . ARG A 1 85 ? 5.418 17.734 1.011 1 98.44 85 ARG A C 1
ATOM 640 O O . ARG A 1 85 ? 6.035 18.109 2.012 1 98.44 85 ARG A O 1
ATOM 647 N N . VAL A 1 86 ? 4.758 16.672 0.923 1 98.88 86 VAL A N 1
ATOM 648 C CA . VAL A 1 86 ? 4.773 15.625 1.943 1 98.88 86 VAL A CA 1
ATOM 649 C C . VAL A 1 86 ? 5.285 14.32 1.34 1 98.88 86 VAL A C 1
ATOM 651 O O . VAL A 1 86 ? 4.781 13.867 0.307 1 98.88 86 VAL A O 1
ATOM 654 N N . VAL A 1 87 ? 6.328 13.742 1.973 1 98.88 87 VAL A N 1
ATOM 655 C CA . VAL A 1 87 ? 6.832 12.445 1.516 1 98.88 87 VAL A CA 1
ATOM 656 C C . VAL A 1 87 ? 6.352 11.344 2.453 1 98.88 87 VAL A C 1
ATOM 658 O O . VAL A 1 87 ? 6.43 11.477 3.676 1 98.88 87 VAL A O 1
ATOM 661 N N . VAL A 1 88 ? 5.816 10.305 1.853 1 98.56 88 VAL A N 1
ATOM 662 C CA . VAL A 1 88 ? 5.258 9.219 2.648 1 98.56 88 VAL A CA 1
ATOM 663 C C . VAL A 1 88 ? 5.875 7.891 2.213 1 98.56 88 VAL A C 1
ATOM 665 O O . VAL A 1 88 ? 6.348 7.758 1.081 1 98.56 88 VAL A O 1
ATOM 668 N N . THR A 1 89 ? 5.949 6.949 3.172 1 95.88 89 THR A N 1
ATOM 669 C CA . THR A 1 89 ? 6.285 5.586 2.77 1 95.88 89 THR A CA 1
ATOM 670 C C . THR A 1 89 ? 5.238 5.035 1.803 1 95.88 89 THR A C 1
ATOM 672 O O . THR A 1 89 ? 4.047 5.328 1.936 1 95.88 89 THR A O 1
ATOM 675 N N . PRO A 1 90 ? 5.652 4.215 0.835 1 93.94 90 PRO A N 1
ATOM 676 C CA . PRO A 1 90 ? 4.727 3.746 -0.199 1 93.94 90 PRO A CA 1
ATOM 677 C C . PRO A 1 90 ? 3.529 2.994 0.378 1 93.94 90 PRO A C 1
ATOM 679 O O . PRO A 1 90 ? 2.449 3 -0.216 1 93.94 90 PRO A O 1
ATOM 682 N N . SER A 1 91 ? 3.633 2.375 1.535 1 90.25 91 SER A N 1
ATOM 683 C CA . SER A 1 91 ? 2.582 1.526 2.09 1 90.25 91 SER A CA 1
ATOM 684 C C . SER A 1 91 ? 1.346 2.344 2.449 1 90.25 91 SER A C 1
ATOM 686 O O . SER A 1 91 ? 0.255 1.79 2.607 1 90.25 91 SER A O 1
ATOM 688 N N . ILE A 1 92 ? 1.427 3.717 2.57 1 94.19 92 ILE A N 1
ATOM 689 C CA . ILE A 1 92 ? 0.262 4.52 2.93 1 94.19 92 ILE A CA 1
ATOM 690 C C . ILE A 1 92 ? 0.016 5.578 1.86 1 94.19 92 ILE A C 1
ATOM 692 O O . ILE A 1 92 ? -0.721 6.543 2.09 1 94.19 92 ILE A O 1
ATOM 696 N N . GLU A 1 93 ? 0.608 5.434 0.694 1 95.69 93 GLU A N 1
ATOM 697 C CA . GLU A 1 93 ? 0.452 6.422 -0.37 1 95.69 93 GLU A CA 1
ATOM 698 C C . GLU A 1 93 ? -1.02 6.633 -0.714 1 95.69 93 GLU A C 1
ATOM 700 O O . GLU A 1 93 ? -1.483 7.773 -0.803 1 95.69 93 GLU A O 1
ATOM 705 N N . LYS A 1 94 ? -1.762 5.59 -0.911 1 93.44 94 LYS A N 1
ATOM 706 C CA . LYS A 1 94 ? -3.135 5.668 -1.399 1 93.44 94 LYS A CA 1
ATOM 707 C C . LYS A 1 94 ? -4.02 6.441 -0.425 1 93.44 94 LYS A C 1
ATOM 709 O O . LYS A 1 94 ? -4.645 7.438 -0.801 1 93.44 94 LYS A O 1
ATOM 714 N N . PRO A 1 95 ? -4.043 6.004 0.916 1 95.62 95 PRO A N 1
ATOM 715 C CA . PRO A 1 95 ? -4.922 6.746 1.821 1 95.62 95 PRO A CA 1
ATOM 716 C C . PRO A 1 95 ? -4.465 8.188 2.039 1 95.62 95 PRO A C 1
ATOM 718 O O . PRO A 1 95 ? -5.293 9.078 2.225 1 95.62 95 PRO A O 1
ATOM 721 N N . VAL A 1 96 ? -3.213 8.516 2.014 1 98.25 96 VAL A N 1
ATOM 722 C CA . VAL A 1 96 ? -2.754 9.883 2.242 1 98.25 96 VAL A CA 1
ATOM 723 C C . VAL A 1 96 ? -3.027 10.734 1.006 1 98.25 96 VAL A C 1
ATOM 725 O O . VAL A 1 96 ? -3.363 11.914 1.12 1 98.25 96 VAL A O 1
ATOM 728 N N . ARG A 1 97 ? -2.902 10.188 -0.173 1 98.06 97 ARG A N 1
ATOM 729 C CA . ARG A 1 97 ? -3.248 10.914 -1.39 1 98.06 97 ARG A CA 1
ATOM 730 C C . ARG A 1 97 ? -4.734 11.258 -1.415 1 98.06 97 ARG A C 1
ATOM 732 O O . ARG A 1 97 ? -5.109 12.359 -1.83 1 98.06 97 ARG A O 1
ATOM 739 N N . ALA A 1 98 ? -5.523 10.344 -1.018 1 97.44 98 ALA A N 1
ATOM 740 C CA . ALA A 1 98 ? -6.953 10.633 -0.928 1 97.44 98 ALA A CA 1
ATOM 741 C C . ALA A 1 98 ? -7.223 11.781 0.037 1 97.44 98 ALA A C 1
ATOM 743 O O . ALA A 1 98 ? -8.031 12.664 -0.254 1 97.44 98 ALA A O 1
ATOM 744 N N . ALA A 1 99 ? -6.605 11.758 1.153 1 98.12 99 ALA A N 1
ATOM 745 C CA . ALA A 1 99 ? -6.742 12.836 2.131 1 98.12 99 ALA A CA 1
ATOM 746 C C . ALA A 1 99 ? -6.273 14.164 1.549 1 98.12 99 ALA A C 1
ATOM 748 O O . ALA A 1 99 ? -6.93 15.195 1.729 1 98.12 99 ALA A O 1
ATOM 749 N N . ALA A 1 100 ? -5.133 14.133 0.833 1 98.62 100 ALA A N 1
ATOM 750 C CA . ALA A 1 100 ? -4.598 15.344 0.222 1 98.62 100 ALA A CA 1
ATOM 751 C C . ALA A 1 100 ? -5.559 15.906 -0.823 1 98.62 100 ALA A C 1
ATOM 753 O O . ALA A 1 100 ? -5.734 17.125 -0.925 1 98.62 100 ALA A O 1
ATOM 754 N N . GLU A 1 101 ? -6.145 15.086 -1.557 1 98.19 101 GLU A N 1
ATOM 755 C CA . GLU A 1 101 ? -7.117 15.508 -2.557 1 98.19 101 GLU A CA 1
ATOM 756 C C . GLU A 1 101 ? -8.32 16.188 -1.904 1 98.19 101 GLU A C 1
ATOM 758 O O . GLU A 1 101 ? -8.773 17.234 -2.357 1 98.19 101 GLU A O 1
ATOM 763 N N . ARG A 1 102 ? -8.812 15.594 -0.86 1 97.88 102 ARG A N 1
ATOM 764 C CA . ARG A 1 102 ? -9.914 16.188 -0.116 1 97.88 102 ARG A CA 1
ATOM 765 C C . ARG A 1 102 ? -9.516 17.547 0.454 1 97.88 102 ARG A C 1
ATOM 767 O O . ARG A 1 102 ? -10.281 18.516 0.39 1 97.88 102 ARG A O 1
ATOM 774 N N . TRP A 1 103 ? -8.352 17.578 1.047 1 97.5 103 TRP A N 1
ATOM 775 C CA . TRP A 1 103 ? -7.781 18.812 1.588 1 97.5 103 TRP A CA 1
ATOM 776 C C . TRP A 1 103 ? -7.699 19.891 0.514 1 97.5 103 TRP A C 1
ATOM 778 O O . TRP A 1 103 ? -8.148 21.016 0.727 1 97.5 103 TRP A O 1
ATOM 788 N N . ASN A 1 104 ? -7.102 19.562 -0.638 1 97.19 104 ASN A N 1
ATOM 789 C CA . ASN A 1 104 ? -6.887 20.516 -1.724 1 97.19 104 ASN A CA 1
ATOM 790 C C . ASN A 1 104 ? -8.203 20.984 -2.326 1 97.19 104 ASN A C 1
ATOM 792 O O . ASN A 1 104 ? -8.359 22.172 -2.658 1 97.19 104 ASN A O 1
ATOM 796 N N . ASN A 1 105 ? -9.164 20.094 -2.453 1 96.06 105 ASN A N 1
ATOM 797 C CA . ASN A 1 105 ? -10.469 20.438 -3.006 1 96.06 105 ASN A CA 1
ATOM 798 C C . ASN A 1 105 ? -11.242 21.375 -2.09 1 96.06 105 ASN A C 1
ATOM 800 O O . ASN A 1 105 ? -12.023 22.203 -2.561 1 96.06 105 ASN A O 1
ATOM 804 N N . ALA A 1 106 ? -10.969 21.328 -0.805 1 93.94 106 ALA A N 1
ATOM 805 C CA . ALA A 1 106 ? -11.641 22.188 0.174 1 93.94 106 ALA A CA 1
ATOM 806 C C . ALA A 1 106 ? -10.945 23.531 0.288 1 93.94 106 ALA A C 1
ATOM 808 O O . ALA A 1 106 ? -11.383 24.406 1.049 1 93.94 106 ALA A O 1
ATOM 809 N N . ALA A 1 107 ? -9.891 23.688 -0.404 1 90.94 107 ALA A N 1
ATOM 810 C CA . ALA A 1 107 ? -9.102 24.922 -0.329 1 90.94 107 ALA A CA 1
ATOM 811 C C . ALA A 1 107 ? -8.828 25.297 1.122 1 90.94 107 ALA A C 1
ATOM 813 O O . ALA A 1 107 ? -9.094 26.438 1.53 1 90.94 107 ALA A O 1
ATOM 814 N N . THR A 1 108 ? -8.25 24.438 1.874 1 92.25 108 THR A N 1
ATOM 815 C CA . THR A 1 108 ? -8.031 24.609 3.305 1 92.25 108 THR A CA 1
ATOM 816 C C . THR A 1 108 ? -7.074 25.766 3.562 1 92.25 108 THR A C 1
ATOM 818 O O . THR A 1 108 ? -6.004 25.844 2.955 1 92.25 108 THR A O 1
ATOM 821 N N . VAL A 1 109 ? -7.48 26.641 4.422 1 92.69 109 VAL A N 1
ATOM 822 C CA . VAL A 1 109 ? -6.738 27.875 4.711 1 92.69 109 VAL A CA 1
ATOM 823 C C . VAL A 1 109 ? -5.887 27.672 5.965 1 92.69 109 VAL A C 1
ATOM 825 O O . VAL A 1 109 ? -6.383 27.188 6.988 1 92.69 109 VAL A O 1
ATOM 828 N N . VAL A 1 110 ? -4.578 27.906 5.797 1 93.25 110 VAL A N 1
ATOM 829 C CA . VAL A 1 110 ? -3.646 27.984 6.918 1 93.25 110 VAL A CA 1
ATOM 830 C C . VAL A 1 110 ? -2.953 29.359 6.902 1 93.25 110 VAL A C 1
ATOM 832 O O . VAL A 1 110 ? -2.211 29.672 5.969 1 93.25 110 VAL A O 1
ATOM 835 N N . ARG A 1 111 ? -3.152 30.203 7.969 1 90.44 111 ARG A N 1
ATOM 836 C CA . ARG A 1 111 ? -2.578 31.547 8.062 1 90.44 111 ARG A CA 1
ATOM 837 C C . ARG A 1 111 ? -2.814 32.344 6.781 1 90.44 111 ARG A C 1
ATOM 839 O O . ARG A 1 111 ? -1.875 32.875 6.199 1 90.44 111 ARG A O 1
ATOM 846 N N . ASP A 1 112 ? -3.99 32.375 6.363 1 91.5 112 ASP A N 1
ATOM 847 C CA . ASP A 1 112 ? -4.48 33.188 5.258 1 91.5 112 ASP A CA 1
ATOM 848 C C . ASP A 1 112 ? -3.986 32.656 3.916 1 91.5 112 ASP A C 1
ATOM 850 O O . ASP A 1 112 ? -4.09 33.344 2.895 1 91.5 112 ASP A O 1
ATOM 854 N N . HIS A 1 113 ? -3.311 31.547 3.926 1 93.75 113 HIS A N 1
ATOM 855 C CA . HIS A 1 113 ? -2.859 30.906 2.695 1 93.75 113 HIS A CA 1
ATOM 856 C C . HIS A 1 113 ? -3.697 29.672 2.383 1 93.75 113 HIS A C 1
ATOM 858 O O . HIS A 1 113 ? -4.133 28.953 3.295 1 93.75 113 HIS A O 1
ATOM 864 N N . CYS A 1 114 ? -3.867 29.438 1.087 1 94.81 114 CYS A N 1
ATOM 865 C CA . CYS A 1 114 ? -4.336 28.125 0.652 1 94.81 114 CYS A CA 1
ATOM 866 C C . CYS A 1 114 ? -3.17 27.156 0.456 1 94.81 114 CYS A C 1
ATOM 868 O O . CYS A 1 114 ? -2.359 27.344 -0.455 1 94.81 114 CYS A O 1
ATOM 870 N N . VAL A 1 115 ? -3.104 26.203 1.309 1 96.88 115 VAL A N 1
ATOM 871 C CA . VAL A 1 115 ? -1.998 25.266 1.238 1 96.88 115 VAL A CA 1
ATOM 872 C C . VAL A 1 115 ? -2.363 24.109 0.302 1 96.88 115 VAL A C 1
ATOM 874 O O . VAL A 1 115 ? -3.404 23.469 0.468 1 96.88 115 VAL A O 1
ATOM 877 N N . ILE A 1 116 ? -1.571 23.891 -0.743 1 97.81 116 ILE A N 1
ATOM 878 C CA . ILE A 1 116 ? -1.769 22.797 -1.695 1 97.81 116 ILE A CA 1
ATOM 879 C C . ILE A 1 116 ? -0.792 21.672 -1.394 1 97.81 116 ILE A C 1
ATOM 881 O O . ILE A 1 116 ? 0.42 21.828 -1.563 1 97.81 116 ILE A O 1
ATOM 885 N N . ILE A 1 117 ? -1.336 20.547 -1.024 1 98.62 117 ILE A N 1
ATOM 886 C CA . ILE A 1 117 ? -0.5 19.438 -0.563 1 98.62 117 ILE A CA 1
ATOM 887 C C . ILE A 1 117 ? -0.148 18.531 -1.739 1 98.62 117 ILE A C 1
ATOM 889 O O . ILE A 1 117 ? -1.027 18.125 -2.506 1 98.62 117 ILE A O 1
ATOM 893 N N . GLN A 1 118 ? 1.103 18.25 -1.93 1 98.5 118 GLN A N 1
ATOM 894 C CA . GLN A 1 118 ? 1.639 17.312 -2.912 1 98.5 118 GLN A CA 1
ATOM 895 C C . GLN A 1 118 ? 2.27 16.109 -2.23 1 98.5 118 GLN A C 1
ATOM 897 O O . GLN A 1 118 ? 3.121 16.25 -1.352 1 98.5 118 GLN A O 1
ATOM 902 N N . ILE A 1 119 ? 1.859 14.883 -2.664 1 98.75 119 ILE A N 1
ATOM 903 C CA . ILE A 1 119 ? 2.312 13.664 -2.012 1 98.75 119 ILE A CA 1
ATOM 904 C C . ILE A 1 119 ? 3.324 12.945 -2.904 1 98.75 119 ILE A C 1
ATOM 906 O O . ILE A 1 119 ? 3.072 12.742 -4.094 1 98.75 119 ILE A O 1
ATOM 910 N N . ASP A 1 120 ? 4.488 12.617 -2.367 1 98.31 120 ASP A N 1
ATOM 911 C CA . ASP A 1 120 ? 5.445 11.703 -2.98 1 98.31 120 ASP A CA 1
ATOM 912 C C . ASP A 1 120 ? 5.637 10.453 -2.127 1 98.31 120 ASP A C 1
ATOM 914 O O . ASP A 1 120 ? 5.699 10.539 -0.899 1 98.31 120 ASP A O 1
ATOM 918 N N . ALA A 1 121 ? 5.688 9.336 -2.824 1 97 121 ALA A N 1
ATOM 919 C CA . ALA A 1 121 ? 5.934 8.078 -2.115 1 97 121 ALA A CA 1
ATOM 920 C C . ALA A 1 121 ? 7.348 7.57 -2.375 1 97 121 ALA A C 1
ATOM 922 O O . ALA A 1 121 ? 7.707 7.273 -3.516 1 97 121 ALA A O 1
ATOM 923 N N . LEU A 1 122 ? 8.148 7.512 -1.333 1 96.5 122 LEU A N 1
ATOM 924 C CA . LEU A 1 122 ? 9.531 7.039 -1.406 1 96.5 122 LEU A CA 1
ATOM 925 C C . LEU A 1 122 ? 9.844 6.109 -0.238 1 96.5 122 LEU A C 1
ATOM 927 O O . LEU A 1 122 ? 9.32 6.289 0.863 1 96.5 122 LEU A O 1
ATOM 931 N N . PRO A 1 123 ? 10.781 5.082 -0.481 1 93.06 123 PRO A N 1
ATOM 932 C CA . PRO A 1 123 ? 11.219 4.258 0.647 1 93.06 123 PRO A CA 1
ATOM 933 C C . PRO A 1 123 ? 11.883 5.074 1.754 1 93.06 123 PRO A C 1
ATOM 935 O O . PRO A 1 123 ? 12.672 5.977 1.47 1 93.06 123 PRO A O 1
ATOM 938 N N . SER A 1 124 ? 11.586 4.742 3.029 1 95.88 124 SER A N 1
ATOM 939 C CA . SER A 1 124 ? 12.047 5.527 4.168 1 95.88 124 SER A CA 1
ATOM 940 C C . SER A 1 124 ? 13.57 5.566 4.23 1 95.88 124 SER A C 1
ATOM 942 O O . SER A 1 124 ? 14.156 6.586 4.605 1 95.88 124 SER A O 1
ATOM 944 N N . ALA A 1 125 ? 14.234 4.484 3.842 1 94.94 125 ALA A N 1
ATOM 945 C CA . ALA A 1 125 ? 15.695 4.453 3.84 1 94.94 125 ALA A CA 1
ATOM 946 C C . ALA A 1 125 ? 16.266 5.496 2.883 1 94.94 125 ALA A C 1
ATOM 948 O O . ALA A 1 125 ? 17.234 6.184 3.213 1 94.94 125 ALA A O 1
ATOM 949 N N . ALA A 1 126 ? 15.656 5.602 1.72 1 96.44 126 ALA A N 1
ATOM 950 C CA . ALA A 1 126 ? 16.109 6.574 0.727 1 96.44 126 ALA A CA 1
ATOM 951 C C . ALA A 1 126 ? 15.875 8 1.216 1 96.44 126 ALA A C 1
ATOM 953 O O . ALA A 1 126 ? 16.719 8.875 1.008 1 96.44 126 ALA A O 1
ATOM 954 N N . VAL A 1 127 ? 14.766 8.227 1.852 1 98.25 127 VAL A N 1
ATOM 955 C CA . VAL A 1 127 ? 14.453 9.555 2.363 1 98.25 127 VAL A CA 1
ATOM 956 C C . VAL A 1 127 ? 15.469 9.961 3.43 1 98.25 127 VAL A C 1
ATOM 958 O O . VAL A 1 127 ? 16.016 11.062 3.393 1 98.25 127 VAL A O 1
ATOM 961 N N . LEU A 1 128 ? 15.781 9.055 4.387 1 98.12 128 LEU A N 1
ATOM 962 C CA . LEU A 1 128 ? 16.766 9.352 5.422 1 98.12 128 LEU A CA 1
ATOM 963 C C . LEU A 1 128 ? 18.125 9.656 4.809 1 98.12 128 LEU A C 1
ATOM 965 O O . LEU A 1 128 ? 18.781 10.633 5.184 1 98.12 128 LEU A O 1
ATOM 969 N N . ASP A 1 129 ? 18.516 8.82 3.83 1 98.19 129 ASP A N 1
ATOM 970 C CA . ASP A 1 129 ? 19.797 9.023 3.186 1 98.19 129 ASP A CA 1
ATOM 971 C C . ASP A 1 129 ? 19.891 10.406 2.549 1 98.19 129 ASP A C 1
ATOM 973 O O . ASP A 1 129 ? 20.922 11.078 2.633 1 98.19 129 ASP A O 1
ATOM 977 N N . GLY A 1 130 ? 18.828 10.82 1.934 1 98.44 130 GLY A N 1
ATOM 978 C CA . GLY A 1 130 ? 18.781 12.156 1.354 1 98.44 130 GLY A CA 1
ATOM 979 C C . GLY A 1 130 ? 18.828 13.258 2.393 1 98.44 130 GLY A C 1
ATOM 980 O O . GLY A 1 130 ? 19.562 14.234 2.244 1 98.44 130 GLY A O 1
ATOM 981 N N . LEU A 1 131 ? 18.078 13.117 3.441 1 98.5 131 LEU A N 1
ATOM 982 C CA . LEU A 1 131 ? 17.953 14.148 4.465 1 98.5 131 LEU A CA 1
ATOM 983 C C . LEU A 1 131 ? 19.25 14.336 5.23 1 98.5 131 LEU A C 1
ATOM 985 O O . LEU A 1 131 ? 19.625 15.461 5.57 1 98.5 131 LEU A O 1
ATOM 989 N N . VAL A 1 132 ? 19.984 13.258 5.449 1 98 132 VAL A N 1
ATOM 990 C CA . VAL A 1 132 ? 21.156 13.375 6.305 1 98 132 VAL A CA 1
ATOM 991 C C . VAL A 1 132 ? 22.406 13.57 5.445 1 98 132 VAL A C 1
ATOM 993 O O . VAL A 1 132 ? 23.516 13.68 5.973 1 98 132 VAL A O 1
ATOM 996 N N . GLY A 1 133 ? 22.219 13.547 4.133 1 97.38 133 GLY A N 1
ATOM 997 C CA . GLY A 1 133 ? 23.297 13.945 3.246 1 97.38 133 GLY A CA 1
ATOM 998 C C . GLY A 1 133 ? 24.109 12.773 2.748 1 97.38 133 GLY A C 1
ATOM 999 O O . GLY A 1 133 ? 25.203 12.953 2.203 1 97.38 133 GLY A O 1
ATOM 1000 N N . ARG A 1 134 ? 23.656 11.57 3.008 1 97.75 134 ARG A N 1
ATOM 1001 C CA . ARG A 1 134 ? 24.344 10.414 2.441 1 97.75 134 ARG A CA 1
ATOM 1002 C C . ARG A 1 134 ? 24.156 10.352 0.929 1 97.75 134 ARG A C 1
ATOM 1004 O O . ARG A 1 134 ? 25.016 9.859 0.208 1 97.75 134 ARG A O 1
ATOM 1011 N N . THR A 1 135 ? 23.016 10.773 0.475 1 97.56 135 THR A N 1
ATOM 1012 C CA . THR A 1 135 ? 22.75 11.031 -0.935 1 97.56 135 THR A CA 1
ATOM 1013 C C . THR A 1 135 ? 22.312 12.484 -1.144 1 97.56 135 THR A C 1
ATOM 1015 O O . THR A 1 135 ? 22.078 13.211 -0.177 1 97.56 135 THR A O 1
ATOM 1018 N N . ASN A 1 136 ? 22.328 12.859 -2.414 1 97.19 136 ASN A N 1
ATOM 1019 C CA . ASN A 1 136 ? 21.891 14.219 -2.721 1 97.19 136 ASN A CA 1
ATOM 1020 C C . ASN A 1 136 ? 20.406 14.422 -2.389 1 97.19 136 ASN A C 1
ATOM 1022 O O . ASN A 1 136 ? 19.578 13.555 -2.67 1 97.19 136 ASN A O 1
ATOM 1026 N N . LEU A 1 137 ? 20.141 15.609 -1.812 1 97.31 137 LEU A N 1
ATOM 1027 C CA . LEU A 1 137 ? 18.766 15.93 -1.438 1 97.31 137 LEU A CA 1
ATOM 1028 C C . LEU A 1 137 ? 17.844 15.898 -2.656 1 97.31 137 LEU A C 1
ATOM 1030 O O . LEU A 1 137 ? 16.672 15.562 -2.535 1 97.31 137 LEU A O 1
ATOM 1034 N N . ASP A 1 138 ? 18.344 16.125 -3.859 1 96.62 138 ASP A N 1
ATOM 1035 C CA . ASP A 1 138 ? 17.562 16.109 -5.098 1 96.62 138 ASP A CA 1
ATOM 1036 C C . ASP A 1 138 ? 17.078 14.703 -5.418 1 96.62 138 ASP A C 1
ATOM 1038 O O . ASP A 1 138 ? 16.109 14.523 -6.164 1 96.62 138 ASP A O 1
ATOM 1042 N N . SER A 1 139 ? 17.797 13.727 -4.836 1 96.5 139 SER A N 1
ATOM 1043 C CA . SER A 1 139 ? 17.422 12.336 -5.082 1 96.5 139 SER A CA 1
ATOM 1044 C C . SER A 1 139 ? 16.047 12.031 -4.512 1 96.5 139 SER A C 1
ATOM 1046 O O . SER A 1 139 ? 15.375 11.086 -4.945 1 96.5 139 SER A O 1
ATOM 1048 N N . ILE A 1 140 ? 15.641 12.82 -3.572 1 97.69 140 ILE A N 1
ATOM 1049 C CA . ILE A 1 140 ? 14.312 12.633 -3.004 1 97.69 140 ILE A CA 1
ATOM 1050 C C . ILE A 1 140 ? 13.43 13.828 -3.35 1 97.69 140 ILE A C 1
ATOM 1052 O O . ILE A 1 140 ? 12.398 14.047 -2.705 1 97.69 140 ILE A O 1
ATOM 1056 N N . GLY A 1 141 ? 13.789 14.641 -4.336 1 97.31 141 GLY A N 1
ATOM 1057 C CA . GLY A 1 141 ? 12.961 15.719 -4.848 1 97.31 141 GLY A CA 1
ATOM 1058 C C . GLY A 1 141 ? 13.07 17 -4.035 1 97.31 141 GLY A C 1
ATOM 1059 O O . GLY A 1 141 ? 12.172 17.844 -4.07 1 97.31 141 GLY A O 1
ATOM 1060 N N . GLY A 1 142 ? 14.125 17.109 -3.234 1 97.69 142 GLY A N 1
ATOM 1061 C CA . GLY A 1 142 ? 14.273 18.266 -2.379 1 97.69 142 GLY A CA 1
ATOM 1062 C C . GLY A 1 142 ? 13.773 18.047 -0.967 1 97.69 142 GLY A C 1
ATOM 1063 O O . GLY A 1 142 ? 13.383 16.938 -0.611 1 97.69 142 GLY A O 1
ATOM 1064 N N . LEU A 1 143 ? 13.844 19.078 -0.106 1 98.12 143 LEU A N 1
ATOM 1065 C CA . LEU A 1 143 ? 13.406 19 1.283 1 98.12 143 LEU A CA 1
ATOM 1066 C C . LEU A 1 143 ? 11.883 19.094 1.381 1 98.12 143 LEU A C 1
ATOM 1068 O O . LEU A 1 143 ? 11.305 20.125 1.033 1 98.12 143 LEU A O 1
ATOM 1072 N N . PRO A 1 144 ? 11.234 18.062 1.806 1 98.62 144 PRO A N 1
ATOM 1073 C CA . PRO A 1 144 ? 9.789 18.172 2.037 1 98.62 144 PRO A CA 1
ATOM 1074 C C . PRO A 1 144 ? 9.453 18.859 3.352 1 98.62 144 PRO A C 1
ATOM 1076 O O . PRO A 1 144 ? 10.305 18.969 4.238 1 98.62 144 PRO A O 1
ATOM 1079 N N . ALA A 1 145 ? 8.227 19.312 3.393 1 98.44 145 ALA A N 1
ATOM 1080 C CA . ALA A 1 145 ? 7.789 19.984 4.617 1 98.44 145 ALA A CA 1
ATOM 1081 C C . ALA A 1 145 ? 7.398 18.969 5.688 1 98.44 145 ALA A C 1
ATOM 1083 O O . ALA A 1 145 ? 7.379 19.281 6.879 1 98.44 145 ALA A O 1
ATOM 1084 N N . ALA A 1 146 ? 6.988 17.828 5.223 1 98.81 146 ALA A N 1
ATOM 1085 C CA . ALA A 1 146 ? 6.617 16.766 6.148 1 98.81 146 ALA A CA 1
ATOM 1086 C C . ALA A 1 146 ? 7.012 15.398 5.602 1 98.81 146 ALA A C 1
ATOM 1088 O O . ALA A 1 146 ? 7.125 15.219 4.387 1 98.81 146 ALA A O 1
ATOM 1089 N N . TRP A 1 147 ? 7.297 14.492 6.52 1 98.88 147 TRP A N 1
ATOM 1090 C CA . TRP A 1 147 ? 7.676 13.117 6.207 1 98.88 147 TRP A CA 1
ATOM 1091 C C . TRP A 1 147 ? 6.91 12.125 7.082 1 98.88 147 TRP A C 1
ATOM 1093 O O . TRP A 1 147 ? 6.734 12.359 8.281 1 98.88 147 TRP A O 1
ATOM 1103 N N . ILE A 1 148 ? 6.348 11.07 6.426 1 98.62 148 ILE A N 1
ATOM 1104 C CA . ILE A 1 148 ? 5.664 10.008 7.148 1 98.62 148 ILE A CA 1
ATOM 1105 C C . ILE A 1 148 ? 6.297 8.656 6.809 1 98.62 148 ILE A C 1
ATOM 1107 O O . ILE A 1 148 ? 5.859 7.977 5.879 1 98.62 148 ILE A O 1
ATOM 1111 N N . PRO A 1 149 ? 7.297 8.227 7.602 1 97.06 149 PRO A N 1
ATOM 1112 C CA . PRO A 1 149 ? 7.832 6.871 7.461 1 97.06 149 PRO A CA 1
ATOM 1113 C C . PRO A 1 149 ? 6.957 5.82 8.141 1 97.06 149 PRO A C 1
ATOM 1115 O O . PRO A 1 149 ? 5.93 6.156 8.734 1 97.06 149 PRO A O 1
ATOM 1118 N N . GLU A 1 150 ? 7.359 4.516 8.023 1 93.88 150 GLU A N 1
ATOM 1119 C CA . GLU A 1 150 ? 6.52 3.453 8.57 1 93.88 150 GLU A CA 1
ATOM 1120 C C . GLU A 1 150 ? 6.707 3.322 10.078 1 93.88 150 GLU A C 1
ATOM 1122 O O . GLU A 1 150 ? 5.844 2.779 10.766 1 93.88 150 GLU A O 1
ATOM 1127 N N . SER A 1 151 ? 7.918 3.82 10.609 1 93.94 151 SER A N 1
ATOM 1128 C CA . SER A 1 151 ? 8.172 3.58 12.023 1 93.94 151 SER A CA 1
ATOM 1129 C C . SER A 1 151 ? 8.938 4.738 12.656 1 93.94 151 SER A C 1
ATOM 1131 O O . SER A 1 151 ? 9.672 5.449 11.969 1 93.94 151 SER A O 1
ATOM 1133 N N . SER A 1 152 ? 8.773 4.855 13.984 1 95.81 152 SER A N 1
ATOM 1134 C CA . SER A 1 152 ? 9.469 5.875 14.766 1 95.81 152 SER A CA 1
ATOM 1135 C C . SER A 1 152 ? 10.984 5.68 14.703 1 95.81 152 SER A C 1
ATOM 1137 O O . SER A 1 152 ? 11.742 6.59 15.031 1 95.81 152 SER A O 1
ATOM 1139 N N . TYR A 1 153 ? 11.383 4.488 14.273 1 94.69 153 TYR A N 1
ATOM 1140 C CA . TYR A 1 153 ? 12.812 4.23 14.094 1 94.69 153 TYR A CA 1
ATOM 1141 C C . TYR A 1 153 ? 13.445 5.277 13.188 1 94.69 153 TYR A C 1
ATOM 1143 O O . TYR A 1 153 ? 14.484 5.848 13.516 1 94.69 153 TYR A O 1
ATOM 1151 N N . TRP A 1 154 ? 12.773 5.586 12.117 1 96.25 154 TRP A N 1
ATOM 1152 C CA . TRP A 1 154 ? 13.336 6.469 11.102 1 96.25 154 TRP A CA 1
ATOM 1153 C C . TRP A 1 154 ? 13.422 7.902 11.609 1 96.25 154 TRP A C 1
ATOM 1155 O O . TRP A 1 154 ? 14.391 8.609 11.336 1 96.25 154 TRP A O 1
ATOM 1165 N N . VAL A 1 155 ? 12.438 8.32 12.328 1 97.94 155 VAL A N 1
ATOM 1166 C CA . VAL A 1 155 ? 12.422 9.656 12.914 1 97.94 155 VAL A CA 1
ATOM 1167 C C . VAL A 1 155 ? 13.539 9.781 13.953 1 97.94 155 VAL A C 1
ATOM 1169 O O . VAL A 1 155 ? 14.227 10.805 14.023 1 97.94 155 VAL A O 1
ATOM 1172 N N . THR A 1 156 ? 13.711 8.758 14.758 1 97.69 156 THR A N 1
ATOM 1173 C CA . THR A 1 156 ? 14.781 8.727 15.75 1 97.69 156 THR A CA 1
ATOM 1174 C C . THR A 1 156 ? 16.141 8.82 15.07 1 97.69 156 THR A C 1
ATOM 1176 O O . THR A 1 156 ? 17.016 9.57 15.523 1 97.69 156 THR A O 1
ATOM 1179 N N . GLU A 1 157 ? 16.328 8.055 13.977 1 97.94 157 GLU A N 1
ATOM 1180 C CA . GLU A 1 157 ? 17.578 8.109 13.227 1 97.94 157 GLU A CA 1
ATOM 1181 C C . GLU A 1 157 ? 17.828 9.508 12.688 1 97.94 157 GLU A C 1
ATOM 1183 O O . GLU A 1 157 ? 18.969 10 12.734 1 97.94 157 GLU A O 1
ATOM 1188 N N . LEU A 1 158 ? 16.781 10.117 12.172 1 98.44 158 LEU A N 1
ATOM 1189 C CA . LEU A 1 158 ? 16.906 11.484 11.672 1 98.44 158 LEU A CA 1
ATOM 1190 C C . LEU A 1 158 ? 17.312 12.438 12.797 1 98.44 158 LEU A C 1
ATOM 1192 O O . LEU A 1 158 ? 18.234 13.227 12.641 1 98.44 158 LEU A O 1
ATOM 1196 N N . ASN A 1 159 ? 16.578 12.367 13.891 1 97.81 159 ASN A N 1
ATOM 1197 C CA . ASN A 1 159 ? 16.844 13.242 15.031 1 97.81 159 ASN A CA 1
ATOM 1198 C C . ASN A 1 159 ? 18.266 13.078 15.562 1 97.81 159 ASN A C 1
ATOM 1200 O O . ASN A 1 159 ? 18.875 14.047 16 1 97.81 159 ASN A O 1
ATOM 1204 N N . THR A 1 160 ? 18.766 11.891 15.5 1 97.94 160 THR A N 1
ATOM 1205 C CA . THR A 1 160 ? 20.109 11.609 15.969 1 97.94 160 THR A CA 1
ATOM 1206 C C . THR A 1 160 ? 21.156 12.195 15.008 1 97.94 160 THR A C 1
ATOM 1208 O O . THR A 1 160 ? 22.125 12.812 15.438 1 97.94 160 THR A O 1
ATOM 1211 N N . ALA A 1 161 ? 20.891 12.062 13.773 1 98.25 161 ALA A N 1
ATOM 1212 C CA . ALA A 1 161 ? 21.875 12.461 12.773 1 98.25 161 ALA A CA 1
ATOM 1213 C C . ALA A 1 161 ? 21.812 13.961 12.5 1 98.25 161 ALA A C 1
ATOM 1215 O O . ALA A 1 161 ? 22.828 14.617 12.305 1 98.25 161 ALA A O 1
ATOM 1216 N N . LYS A 1 162 ? 20.531 14.469 12.422 1 98 162 LYS A N 1
ATOM 1217 C CA . LYS A 1 162 ? 20.328 15.867 12.07 1 98 162 LYS A CA 1
ATOM 1218 C C . LYS A 1 162 ? 19.141 16.453 12.844 1 98 162 LYS A C 1
ATOM 1220 O O . LYS A 1 162 ? 18.141 16.828 12.25 1 98 162 LYS A O 1
ATOM 1225 N N . PRO A 1 163 ? 19.281 16.703 14.094 1 97.25 163 PRO A N 1
ATOM 1226 C CA . PRO A 1 163 ? 18.172 17.172 14.93 1 97.25 163 PRO A CA 1
ATOM 1227 C C . PRO A 1 163 ? 17.625 18.516 14.461 1 97.25 163 PRO A C 1
ATOM 1229 O O . PRO A 1 163 ? 16.453 18.828 14.68 1 97.25 163 PRO A O 1
ATOM 1232 N N . GLU A 1 164 ? 18.391 19.328 13.773 1 96.88 164 GLU A N 1
ATOM 1233 C CA . GLU A 1 164 ? 17.969 20.641 13.336 1 96.88 164 GLU A CA 1
ATOM 1234 C C . GLU A 1 164 ? 16.906 20.547 12.25 1 96.88 164 GLU A C 1
ATOM 1236 O O . GLU A 1 164 ? 16.188 21.516 11.969 1 96.88 164 GLU A O 1
ATOM 1241 N N . LEU A 1 165 ? 16.812 19.375 11.641 1 97.56 165 LEU A N 1
ATOM 1242 C CA . LEU A 1 165 ? 15.836 19.203 10.562 1 97.56 165 LEU A CA 1
ATOM 1243 C C . LEU A 1 165 ? 14.461 18.875 11.125 1 97.56 165 LEU A C 1
ATOM 1245 O O . LEU A 1 165 ? 13.469 18.891 10.391 1 97.56 165 LEU A O 1
ATOM 1249 N N . VAL A 1 166 ? 14.383 18.562 12.406 1 97.25 166 VAL A N 1
ATOM 1250 C CA . VAL A 1 166 ? 13.102 18.234 13.016 1 97.25 166 VAL A CA 1
ATOM 1251 C C . VAL A 1 166 ? 12.414 19.516 13.484 1 97.25 166 VAL A C 1
ATOM 1253 O O . VAL A 1 166 ? 12.797 20.094 14.5 1 97.25 166 VAL A O 1
ATOM 1256 N N . GLY A 1 167 ? 11.352 19.906 12.734 1 96.12 167 GLY A N 1
ATOM 1257 C CA . GLY A 1 167 ? 10.656 21.156 13.031 1 96.12 167 GLY A CA 1
ATOM 1258 C C . GLY A 1 167 ? 9.508 20.969 14 1 96.12 167 GLY A C 1
ATOM 1259 O O . GLY A 1 167 ? 9.117 21.922 14.688 1 96.12 167 GLY A O 1
ATOM 1260 N N . SER A 1 168 ? 8.883 19.953 13.914 1 95.31 168 SER A N 1
ATOM 1261 C CA . SER A 1 168 ? 7.812 19.609 14.844 1 95.31 168 SER A CA 1
ATOM 1262 C C . SER A 1 168 ? 7.879 18.141 15.25 1 95.31 168 SER A C 1
ATOM 1264 O O . SER A 1 168 ? 8.281 17.281 14.453 1 95.31 168 SER A O 1
ATOM 1266 N N . PRO A 1 169 ? 7.523 17.891 16.516 1 93.56 169 PRO A N 1
ATOM 1267 C CA . PRO A 1 169 ? 7.59 16.5 16.969 1 93.56 169 PRO A CA 1
ATOM 1268 C C . PRO A 1 169 ? 6.695 15.57 16.156 1 93.56 169 PRO A C 1
ATOM 1270 O O . PRO A 1 169 ? 5.613 15.969 15.719 1 93.56 169 PRO A O 1
ATOM 1273 N N . ALA A 1 170 ? 7.207 14.398 16.062 1 97.25 170 ALA A N 1
ATOM 1274 C CA . ALA A 1 170 ? 6.477 13.391 15.289 1 97.25 170 ALA A CA 1
ATOM 1275 C C . ALA A 1 170 ? 5.277 12.875 16.078 1 97.25 170 ALA A C 1
ATOM 1277 O O . ALA A 1 170 ? 5.348 12.711 17.297 1 97.25 170 ALA A O 1
ATOM 1278 N N . GLN A 1 171 ? 4.156 12.672 15.375 1 97.31 171 GLN A N 1
ATOM 1279 C CA . GLN A 1 171 ? 2.971 12.031 15.945 1 97.31 171 GLN A CA 1
ATOM 1280 C C . GLN A 1 171 ? 2.359 11.039 14.953 1 97.31 171 GLN A C 1
ATOM 1282 O O . GLN A 1 171 ? 2.295 11.312 13.758 1 97.31 171 GLN A O 1
ATOM 1287 N N . SER A 1 172 ? 1.917 9.93 15.547 1 97.38 172 SER A N 1
ATOM 1288 C CA . SER A 1 172 ? 1.346 8.875 14.719 1 97.38 172 SER A CA 1
ATOM 1289 C C . SER A 1 172 ? 0.04 9.328 14.07 1 97.38 172 SER A C 1
ATOM 1291 O O . SER A 1 172 ? -0.785 9.977 14.711 1 97.38 172 SER A O 1
ATOM 1293 N N . VAL A 1 173 ? -0.107 8.992 12.812 1 97.56 173 VAL A N 1
ATOM 1294 C CA . VAL A 1 173 ? -1.347 9.336 12.125 1 97.56 173 VAL A CA 1
ATOM 1295 C C . VAL A 1 173 ? -2.189 8.086 11.906 1 97.56 173 VAL A C 1
ATOM 1297 O O . VAL A 1 173 ? -3.385 8.18 11.617 1 97.56 173 VAL A O 1
ATOM 1300 N N . ALA A 1 174 ? -1.588 7 11.953 1 95.19 174 ALA A N 1
ATOM 1301 C CA . ALA A 1 174 ? -2.217 5.691 11.828 1 95.19 174 ALA A CA 1
ATOM 1302 C C . ALA A 1 174 ? -1.325 4.594 12.398 1 95.19 174 ALA A C 1
ATOM 1304 O O . ALA A 1 174 ? -0.16 4.84 12.727 1 95.19 174 ALA A O 1
ATOM 1305 N N . THR A 1 175 ? -1.832 3.406 12.57 1 92.69 175 THR A N 1
ATOM 1306 C CA . THR A 1 175 ? -1.085 2.248 13.047 1 92.69 175 THR A CA 1
ATOM 1307 C C . THR A 1 175 ? -1.456 0.999 12.25 1 92.69 175 THR A C 1
ATOM 1309 O O . THR A 1 175 ? -2.621 0.807 11.898 1 92.69 175 THR A O 1
ATOM 1312 N N . ALA A 1 176 ? -0.44 0.244 11.922 1 89.69 176 ALA A N 1
ATOM 1313 C CA . ALA A 1 176 ? -0.646 -1.046 11.266 1 89.69 176 ALA A CA 1
ATOM 1314 C C . ALA A 1 176 ? -0.021 -2.178 12.078 1 89.69 176 ALA A C 1
ATOM 1316 O O . ALA A 1 176 ? 1.097 -2.045 12.578 1 89.69 176 ALA A O 1
ATOM 1317 N N . ARG A 1 177 ? -0.752 -3.281 12.227 1 87.88 177 ARG A N 1
ATOM 1318 C CA . ARG A 1 177 ? -0.202 -4.484 12.844 1 87.88 177 ARG A CA 1
ATOM 1319 C C . ARG A 1 177 ? 0.75 -5.203 11.891 1 87.88 177 ARG A C 1
ATOM 1321 O O . ARG A 1 177 ? 0.74 -4.945 10.688 1 87.88 177 ARG A O 1
ATOM 1328 N N . SER A 1 178 ? 1.619 -6.02 12.523 1 90.88 178 SER A N 1
ATOM 1329 C CA . SER A 1 178 ? 2.463 -6.859 11.68 1 90.88 178 SER A CA 1
ATOM 1330 C C . SER A 1 178 ? 1.625 -7.723 10.742 1 90.88 178 SER A C 1
ATOM 1332 O O . SER A 1 178 ? 0.465 -8.016 11.039 1 90.88 178 SER A O 1
ATOM 1334 N N . ALA A 1 179 ? 2.215 -7.969 9.586 1 92.44 179 ALA A N 1
ATOM 1335 C CA . ALA A 1 179 ? 1.509 -8.75 8.578 1 92.44 179 ALA A CA 1
ATOM 1336 C C . ALA A 1 179 ? 2.408 -9.844 7.996 1 92.44 179 ALA A C 1
ATOM 1338 O O . ALA A 1 179 ? 3.623 -9.656 7.883 1 92.44 179 ALA A O 1
ATOM 1339 N N . ASP A 1 180 ? 1.762 -11.031 7.617 1 94.75 180 ASP A N 1
ATOM 1340 C CA . ASP A 1 180 ? 2.518 -12.148 7.059 1 94.75 180 ASP A CA 1
ATOM 1341 C C . ASP A 1 180 ? 2.004 -12.523 5.668 1 94.75 180 ASP A C 1
ATOM 1343 O O . ASP A 1 180 ? 2.531 -13.43 5.027 1 94.75 180 ASP A O 1
ATOM 1347 N N . TYR A 1 181 ? 1.124 -11.961 5.145 1 96.12 181 TYR A N 1
ATOM 1348 C CA . TYR A 1 181 ? 0.585 -12.023 3.789 1 96.12 181 TYR A CA 1
ATOM 1349 C C . TYR A 1 181 ? 0.547 -13.461 3.283 1 96.12 181 TYR A C 1
ATOM 1351 O O . TYR A 1 181 ? 1.182 -13.789 2.279 1 96.12 181 TYR A O 1
ATOM 1359 N N . PRO A 1 182 ? -0.268 -14.32 3.916 1 97.81 182 PRO A N 1
ATOM 1360 C CA . PRO A 1 182 ? -0.397 -15.703 3.445 1 97.81 182 PRO A CA 1
ATOM 1361 C C . PRO A 1 182 ? -1.179 -15.812 2.137 1 97.81 182 PRO A C 1
ATOM 1363 O O . PRO A 1 182 ? -2.291 -15.289 2.035 1 97.81 182 PRO A O 1
ATOM 1366 N N . LEU A 1 183 ? -0.543 -16.375 1.126 1 98.69 183 LEU A N 1
ATOM 1367 C CA . LEU A 1 183 ? -1.288 -16.703 -0.088 1 98.69 183 LEU A CA 1
ATOM 1368 C C . LEU A 1 183 ? -1.974 -18.047 0.033 1 98.69 183 LEU A C 1
ATOM 1370 O O . LEU A 1 183 ? -1.312 -19.078 0.243 1 98.69 183 LEU A O 1
ATOM 1374 N N . VAL A 1 184 ? -3.258 -18.047 -0.062 1 98.44 184 VAL A N 1
ATOM 1375 C CA . VAL A 1 184 ? -4.051 -19.266 -0.033 1 98.44 184 VAL A CA 1
ATOM 1376 C C . VAL A 1 184 ? -4.688 -19.516 -1.4 1 98.44 184 VAL A C 1
ATOM 1378 O O . VAL A 1 184 ? -5.242 -18.578 -2.002 1 98.44 184 VAL A O 1
ATOM 1381 N N . GLY A 1 185 ? -4.426 -20.656 -1.975 1 98.31 185 GLY A N 1
ATOM 1382 C CA . GLY A 1 185 ? -5.172 -21.094 -3.143 1 98.31 185 GLY A CA 1
ATOM 1383 C C . GLY A 1 185 ? -6.582 -21.547 -2.812 1 98.31 185 GLY A C 1
ATOM 1384 O O . GLY A 1 185 ? -6.785 -22.312 -1.872 1 98.31 185 GLY A O 1
ATOM 1385 N N . LEU A 1 186 ? -7.547 -20.953 -3.545 1 98.31 186 LEU A N 1
ATOM 1386 C CA . LEU A 1 186 ? -8.938 -21.312 -3.273 1 98.31 186 LEU A CA 1
ATOM 1387 C C . LEU A 1 186 ? -9.406 -22.422 -4.211 1 98.31 186 LEU A C 1
ATOM 1389 O O . LEU A 1 186 ? -8.758 -22.703 -5.219 1 98.31 186 LEU A O 1
ATOM 1393 N N . ALA A 1 187 ? -10.461 -23.062 -3.707 1 97.31 187 ALA A N 1
ATOM 1394 C CA . ALA A 1 187 ? -11.07 -24.156 -4.457 1 97.31 187 ALA A CA 1
ATOM 1395 C C . ALA A 1 187 ? -12.578 -23.969 -4.582 1 97.31 187 ALA A C 1
ATOM 1397 O O . ALA A 1 187 ? -13.203 -23.344 -3.729 1 97.31 187 ALA A O 1
ATOM 1398 N N . GLY A 1 188 ? -13.156 -24.438 -5.629 1 94.94 188 GLY A N 1
ATOM 1399 C CA . GLY A 1 188 ? -14.578 -24.359 -5.91 1 94.94 188 GLY A CA 1
ATOM 1400 C C . GLY A 1 188 ? -14.93 -24.781 -7.324 1 94.94 188 GLY A C 1
ATOM 1401 O O . GLY A 1 188 ? -14.047 -25.125 -8.109 1 94.94 188 GLY A O 1
ATOM 1402 N N . LYS A 1 189 ? -16.188 -24.688 -7.633 1 94 189 LYS A N 1
ATOM 1403 C CA . LYS A 1 189 ? -16.703 -25.219 -8.891 1 94 189 LYS A CA 1
ATOM 1404 C C . LYS A 1 189 ? -16.141 -24.438 -10.086 1 94 189 LYS A C 1
ATOM 1406 O O . LYS A 1 189 ? -15.977 -25 -11.172 1 94 189 LYS A O 1
ATOM 1411 N N . THR A 1 190 ? -15.812 -23.188 -9.859 1 95.06 190 THR A N 1
ATOM 1412 C CA . THR A 1 190 ? -15.406 -22.344 -10.969 1 95.06 190 THR A CA 1
ATOM 1413 C C . THR A 1 190 ? -13.883 -22.281 -11.078 1 95.06 190 THR A C 1
ATOM 1415 O O . THR A 1 190 ? -13.344 -21.562 -11.922 1 95.06 190 THR A O 1
ATOM 1418 N N . ILE A 1 191 ? -13.172 -23.047 -10.219 1 96.12 191 ILE A N 1
ATOM 1419 C CA . ILE A 1 191 ? -11.711 -23.062 -10.234 1 96.12 191 ILE A CA 1
ATOM 1420 C C . ILE A 1 191 ? -11.219 -24.406 -10.781 1 96.12 191 ILE A C 1
ATOM 1422 O O . ILE A 1 191 ? -11.461 -25.453 -10.188 1 96.12 191 ILE A O 1
ATOM 1426 N N . ASP A 1 192 ? -10.539 -24.359 -11.859 1 95 192 ASP A N 1
ATOM 1427 C CA . ASP A 1 192 ? -10.086 -25.594 -12.469 1 95 192 ASP A CA 1
ATOM 1428 C C . ASP A 1 192 ? -8.695 -25.984 -11.969 1 95 192 ASP A C 1
ATOM 1430 O O . ASP A 1 192 ? -8.125 -25.281 -11.125 1 95 192 ASP A O 1
ATOM 1434 N N . GLU A 1 193 ? -8.266 -27.078 -12.453 1 94 193 GLU A N 1
ATOM 1435 C CA . GLU A 1 193 ? -7.008 -27.641 -11.961 1 94 193 GLU A CA 1
ATOM 1436 C C . GLU A 1 193 ? -5.824 -26.75 -12.352 1 94 193 GLU A C 1
ATOM 1438 O O . GLU A 1 193 ? -4.871 -26.609 -11.578 1 94 193 GLU A O 1
ATOM 1443 N N . VAL A 1 194 ? -5.875 -26.219 -13.547 1 94.94 194 VAL A N 1
ATOM 1444 C CA . VAL A 1 194 ? -4.805 -25.344 -14.016 1 94.94 194 VAL A CA 1
ATOM 1445 C C . VAL A 1 194 ? -4.691 -24.125 -13.094 1 94.94 194 VAL A C 1
ATOM 1447 O O . VAL A 1 194 ? -3.588 -23.734 -12.703 1 94.94 194 VAL A O 1
ATOM 1450 N N . GLN A 1 195 ? -5.789 -23.547 -12.695 1 96.38 195 GLN A N 1
ATOM 1451 C CA . GLN A 1 195 ? -5.801 -22.406 -11.789 1 96.38 195 GLN A CA 1
ATOM 1452 C C . GLN A 1 195 ? -5.25 -22.781 -10.422 1 96.38 195 GLN A C 1
ATOM 1454 O O . GLN A 1 195 ? -4.52 -22 -9.805 1 96.38 195 GLN A O 1
ATOM 1459 N N . MET A 1 196 ? -5.59 -23.922 -9.977 1 95.25 196 MET A N 1
ATOM 1460 C CA . MET A 1 196 ? -5.102 -24.375 -8.68 1 95.25 196 MET A CA 1
ATOM 1461 C C . MET A 1 196 ? -3.584 -24.531 -8.688 1 95.25 196 MET A C 1
ATOM 1463 O O . MET A 1 196 ? -2.906 -24.078 -7.762 1 95.25 196 MET A O 1
ATOM 1467 N N . ARG A 1 197 ? -3.176 -25.109 -9.742 1 94.38 197 ARG A N 1
ATOM 1468 C CA . ARG A 1 197 ? -1.729 -25.25 -9.859 1 94.38 197 ARG A CA 1
ATOM 1469 C C . ARG A 1 197 ? -1.049 -23.906 -10.07 1 94.38 197 ARG A C 1
ATOM 1471 O O . ARG A 1 197 ? 0.02 -23.656 -9.508 1 94.38 197 ARG A O 1
ATOM 1478 N N . ALA A 1 198 ? -1.644 -23.078 -10.844 1 96.5 198 ALA A N 1
ATOM 1479 C CA . ALA A 1 198 ? -1.076 -21.766 -11.148 1 96.5 198 ALA A CA 1
ATOM 1480 C C . ALA A 1 198 ? -0.975 -20.922 -9.883 1 96.5 198 ALA A C 1
ATOM 1482 O O . ALA A 1 198 ? -0.043 -20.125 -9.742 1 96.5 198 ALA A O 1
ATOM 1483 N N . SER A 1 199 ? -1.911 -21.016 -8.953 1 96.81 199 SER A N 1
ATOM 1484 C CA . SER A 1 199 ? -1.854 -20.266 -7.703 1 96.81 199 SER A CA 1
ATOM 1485 C C . SER A 1 199 ? -0.613 -20.625 -6.895 1 96.81 199 SER A C 1
ATOM 1487 O O . SER A 1 199 ? 0.019 -19.75 -6.289 1 96.81 199 SER A O 1
ATOM 1489 N N . GLN A 1 200 ? -0.292 -21.891 -6.969 1 95.94 200 GLN A N 1
ATOM 1490 C CA . GLN A 1 200 ? 0.885 -22.359 -6.242 1 95.94 200 GLN A CA 1
ATOM 1491 C C . GLN A 1 200 ? 2.17 -21.875 -6.91 1 95.94 200 GLN A C 1
ATOM 1493 O O . GLN A 1 200 ? 3.111 -21.453 -6.23 1 95.94 200 GLN A O 1
ATOM 1498 N N . THR A 1 201 ? 2.16 -21.922 -8.219 1 96.81 201 THR A N 1
ATOM 1499 C CA . THR A 1 201 ? 3.332 -21.484 -8.961 1 96.81 201 THR A CA 1
ATOM 1500 C C . THR A 1 201 ? 3.523 -19.969 -8.812 1 96.81 201 THR A C 1
ATOM 1502 O O . THR A 1 201 ? 4.656 -19.484 -8.734 1 96.81 201 THR A O 1
ATOM 1505 N N . PHE A 1 202 ? 2.402 -19.297 -8.773 1 98.19 202 PHE A N 1
ATOM 1506 C CA . PHE A 1 202 ? 2.471 -17.859 -8.609 1 98.19 202 PHE A CA 1
ATOM 1507 C C . PHE A 1 202 ? 3.006 -17.5 -7.223 1 98.19 202 PHE A C 1
ATOM 1509 O O . PHE A 1 202 ? 3.766 -16.531 -7.074 1 98.19 202 PHE A O 1
ATOM 1516 N N . ARG A 1 203 ? 2.594 -18.203 -6.184 1 97.75 203 ARG A N 1
ATOM 1517 C CA . ARG A 1 203 ? 3.123 -18 -4.84 1 97.75 203 ARG A CA 1
ATOM 1518 C C . ARG A 1 203 ? 4.648 -18.078 -4.836 1 97.75 203 ARG A C 1
ATOM 1520 O O . ARG A 1 203 ? 5.309 -17.219 -4.25 1 97.75 203 ARG A O 1
ATOM 1527 N N . GLN A 1 204 ? 5.156 -19.094 -5.512 1 96.62 204 GLN A N 1
ATOM 1528 C CA . GLN A 1 204 ? 6.605 -19.266 -5.598 1 96.62 204 GLN A CA 1
ATOM 1529 C C . GLN A 1 204 ? 7.242 -18.109 -6.375 1 96.62 204 GLN A C 1
ATOM 1531 O O . GLN A 1 204 ? 8.32 -17.625 -6.012 1 96.62 204 GLN A O 1
ATOM 1536 N N . PHE A 1 205 ? 6.547 -17.766 -7.391 1 98.06 205 PHE A N 1
ATOM 1537 C CA . PHE A 1 205 ? 7.023 -16.656 -8.211 1 98.06 205 PHE A CA 1
ATOM 1538 C C . PHE A 1 205 ? 7.152 -15.383 -7.387 1 98.06 205 PHE A C 1
ATOM 1540 O O . PHE A 1 205 ? 8.141 -14.656 -7.512 1 98.06 205 PHE A O 1
ATOM 1547 N N . LEU A 1 206 ? 6.191 -15.094 -6.477 1 97.88 206 LEU A N 1
ATOM 1548 C CA . LEU A 1 206 ? 6.188 -13.906 -5.633 1 97.88 206 LEU A CA 1
ATOM 1549 C C . LEU A 1 206 ? 7.371 -13.914 -4.672 1 97.88 206 LEU A C 1
ATOM 1551 O O . LEU A 1 206 ? 7.809 -12.867 -4.207 1 97.88 206 LEU A O 1
ATOM 1555 N N . GLN A 1 207 ? 7.922 -15.078 -4.434 1 96.88 207 GLN A N 1
ATOM 1556 C CA . GLN A 1 207 ? 8.984 -15.211 -3.441 1 96.88 207 GLN A CA 1
ATOM 1557 C C . GLN A 1 207 ? 10.359 -15.047 -4.082 1 96.88 207 GLN A C 1
ATOM 1559 O O . GLN A 1 207 ? 11.375 -15.047 -3.385 1 96.88 207 GLN A O 1
ATOM 1564 N N . GLN A 1 208 ? 10.383 -14.891 -5.34 1 96.81 208 GLN A N 1
ATOM 1565 C CA . GLN A 1 208 ? 11.656 -14.711 -6.031 1 96.81 208 GLN A CA 1
ATOM 1566 C C . GLN A 1 208 ? 12.234 -13.32 -5.758 1 96.81 208 GLN A C 1
ATOM 1568 O O . GLN A 1 208 ? 11.5 -12.391 -5.43 1 96.81 208 GLN A O 1
ATOM 1573 N N . PRO A 1 209 ? 13.547 -13.156 -5.969 1 95.62 209 PRO A N 1
ATOM 1574 C CA . PRO A 1 209 ? 14.242 -11.938 -5.547 1 95.62 209 PRO A CA 1
ATOM 1575 C C . PRO A 1 209 ? 13.695 -10.688 -6.234 1 95.62 209 PRO A C 1
ATOM 1577 O O . PRO A 1 209 ? 13.516 -9.648 -5.586 1 95.62 209 PRO A O 1
ATOM 1580 N N . ALA A 1 210 ? 13.422 -10.805 -7.523 1 95.75 210 ALA A N 1
ATOM 1581 C CA . ALA A 1 210 ? 12.93 -9.625 -8.227 1 95.75 210 ALA A CA 1
ATOM 1582 C C . ALA A 1 210 ? 11.609 -9.148 -7.633 1 95.75 210 ALA A C 1
ATOM 1584 O O . ALA A 1 210 ? 11.406 -7.945 -7.43 1 95.75 210 ALA A O 1
ATOM 1585 N N . GLN A 1 211 ? 10.695 -10.141 -7.348 1 96.5 211 GLN A N 1
ATOM 1586 C CA . GLN A 1 211 ? 9.406 -9.797 -6.754 1 96.5 211 GLN A CA 1
ATOM 1587 C C . GLN A 1 211 ? 9.578 -9.305 -5.316 1 96.5 211 GLN A C 1
ATOM 1589 O O . GLN A 1 211 ? 8.906 -8.367 -4.891 1 96.5 211 GLN A O 1
ATOM 1594 N N . GLN A 1 212 ? 10.484 -9.883 -4.613 1 95.06 212 GLN A N 1
ATOM 1595 C CA . GLN A 1 212 ? 10.734 -9.477 -3.234 1 95.06 212 GLN A CA 1
ATOM 1596 C C . GLN A 1 212 ? 11.289 -8.055 -3.174 1 95.06 212 GLN A C 1
ATOM 1598 O O . GLN A 1 212 ? 11 -7.309 -2.232 1 95.06 212 GLN A O 1
ATOM 1603 N N . ALA A 1 213 ? 12.031 -7.688 -4.164 1 94.06 213 ALA A N 1
ATOM 1604 C CA . ALA A 1 213 ? 12.516 -6.312 -4.234 1 94.06 213 ALA A CA 1
ATOM 1605 C C . ALA A 1 213 ? 11.367 -5.332 -4.391 1 94.06 213 ALA A C 1
ATOM 1607 O O . ALA A 1 213 ? 11.414 -4.215 -3.867 1 94.06 213 ALA A O 1
ATOM 1608 N N . ASP A 1 214 ? 10.336 -5.758 -5.141 1 94.06 214 ASP A N 1
ATOM 1609 C CA . ASP A 1 214 ? 9.156 -4.91 -5.297 1 94.06 214 ASP A CA 1
ATOM 1610 C C . ASP A 1 214 ? 8.422 -4.738 -3.969 1 94.06 214 ASP A C 1
ATOM 1612 O O . ASP A 1 214 ? 7.922 -3.652 -3.668 1 94.06 214 ASP A O 1
ATOM 1616 N N . PHE A 1 215 ? 8.312 -5.812 -3.152 1 94.19 215 PHE A N 1
ATOM 1617 C CA . PHE A 1 215 ? 7.727 -5.703 -1.824 1 94.19 215 PHE A CA 1
ATOM 1618 C C . PHE A 1 215 ? 8.523 -4.734 -0.958 1 94.19 215 PHE A C 1
ATOM 1620 O O . PHE A 1 215 ? 7.953 -3.871 -0.292 1 94.19 215 PHE A O 1
ATOM 1627 N N . ALA A 1 216 ? 9.805 -4.852 -1.019 1 90.5 216 ALA A N 1
ATOM 1628 C CA . ALA A 1 216 ? 10.664 -3.973 -0.235 1 90.5 216 ALA A CA 1
ATOM 1629 C C . ALA A 1 216 ? 10.477 -2.514 -0.638 1 90.5 216 ALA A C 1
ATOM 1631 O O . ALA A 1 216 ? 10.414 -1.629 0.22 1 90.5 216 ALA A O 1
ATOM 1632 N N . ALA A 1 217 ? 10.383 -2.295 -1.92 1 88.31 217 ALA A N 1
ATOM 1633 C CA . ALA A 1 217 ? 10.188 -0.939 -2.432 1 88.31 217 ALA A CA 1
ATOM 1634 C C . ALA A 1 217 ? 8.852 -0.362 -1.974 1 88.31 217 ALA A C 1
ATOM 1636 O O . ALA A 1 217 ? 8.688 0.858 -1.912 1 88.31 217 ALA A O 1
ATOM 1637 N N . ALA A 1 218 ? 7.949 -1.242 -1.662 1 88.25 218 ALA A N 1
ATOM 1638 C CA . ALA A 1 218 ? 6.637 -0.82 -1.188 1 88.25 218 ALA A CA 1
ATOM 1639 C C . ALA A 1 218 ? 6.625 -0.655 0.329 1 88.25 218 ALA A C 1
ATOM 1641 O O . ALA A 1 218 ? 5.574 -0.398 0.924 1 88.25 218 ALA A O 1
ATOM 1642 N N . GLY A 1 219 ? 7.773 -0.792 0.896 1 82.62 219 GLY A N 1
ATOM 1643 C CA . GLY A 1 219 ? 7.879 -0.611 2.334 1 82.62 219 GLY A CA 1
ATOM 1644 C C . GLY A 1 219 ? 7.559 -1.869 3.119 1 82.62 219 GLY A C 1
ATOM 1645 O O . GLY A 1 219 ? 7.285 -1.806 4.32 1 82.62 219 GLY A O 1
ATOM 1646 N N . ILE A 1 220 ? 7.414 -2.939 2.332 1 85.25 220 ILE A N 1
ATOM 1647 C CA . ILE A 1 220 ? 7.102 -4.219 2.957 1 85.25 220 ILE A CA 1
ATOM 1648 C C . ILE A 1 220 ? 8.383 -5.039 3.115 1 85.25 220 ILE A C 1
ATOM 1650 O O . ILE A 1 220 ? 9.031 -5.383 2.125 1 85.25 220 ILE A O 1
ATOM 1654 N N . LYS A 1 221 ? 9.188 -4.738 4.07 1 66.75 221 LYS A N 1
ATOM 1655 C CA . LYS A 1 221 ? 10.461 -5.449 4.168 1 66.75 221 LYS A CA 1
ATOM 1656 C C . LYS A 1 221 ? 10.289 -6.77 4.91 1 66.75 221 LYS A C 1
ATOM 1658 O O . LYS A 1 221 ? 9.43 -6.895 5.785 1 66.75 221 LYS A O 1
ATOM 1663 N N . ALA A 1 222 ? 11.047 -7.801 4.336 1 53.56 222 ALA A N 1
ATOM 1664 C CA . ALA A 1 222 ? 11.227 -9.086 5 1 53.56 222 ALA A CA 1
ATOM 1665 C C . ALA A 1 222 ? 11.727 -8.906 6.43 1 53.56 222 ALA A C 1
ATOM 1667 O O . ALA A 1 222 ? 12.258 -7.844 6.777 1 53.56 222 ALA A O 1
ATOM 1668 N N . THR A 1 223 ? 11.398 -9.836 7.371 1 40.66 223 THR A N 1
ATOM 1669 C CA . THR A 1 223 ? 11.906 -9.992 8.734 1 40.66 223 THR A CA 1
ATOM 1670 C C . THR A 1 223 ? 13.328 -9.453 8.852 1 40.66 223 THR A C 1
ATOM 1672 O O . THR A 1 223 ? 14.125 -9.578 7.914 1 40.66 223 THR A O 1
ATOM 1675 N N . MET B 1 1 ? 104.812 -107.688 -40.625 1 22.5 1 MET B N 1
ATOM 1676 C CA . MET B 1 1 ? 104.625 -108.5 -41.812 1 22.5 1 MET B CA 1
ATOM 1677 C C . MET B 1 1 ? 103.5 -108 -42.688 1 22.5 1 MET B C 1
ATOM 1679 O O . MET B 1 1 ? 102.312 -108.25 -42.438 1 22.5 1 MET B O 1
ATOM 1683 N N . ALA B 1 2 ? 103.125 -106.688 -42.562 1 24.97 2 ALA B N 1
ATOM 1684 C CA . ALA B 1 2 ? 102.688 -105.375 -42.25 1 24.97 2 ALA B CA 1
ATOM 1685 C C . ALA B 1 2 ? 101.562 -104.938 -43.219 1 24.97 2 ALA B C 1
ATOM 1687 O O . ALA B 1 2 ? 100.75 -104.125 -42.875 1 24.97 2 ALA B O 1
ATOM 1688 N N . GLU B 1 3 ? 100.312 -106.062 -44.656 1 22.86 3 GLU B N 1
ATOM 1689 C CA . GLU B 1 3 ? 100.875 -105.875 -46 1 22.86 3 GLU B CA 1
ATOM 1690 C C . GLU B 1 3 ? 100.125 -104.812 -46.75 1 22.86 3 GLU B C 1
ATOM 1692 O O . GLU B 1 3 ? 98.875 -104.875 -46.906 1 22.86 3 GLU B O 1
ATOM 1697 N N . GLU B 1 4 ? 100.438 -103.625 -47.125 1 37 4 GLU B N 1
ATOM 1698 C CA . GLU B 1 4 ? 100.312 -102.25 -47.562 1 37 4 GLU B CA 1
ATOM 1699 C C . GLU B 1 4 ? 99.625 -102.188 -48.938 1 37 4 GLU B C 1
ATOM 1701 O O . GLU B 1 4 ? 99.5 -101.125 -49.531 1 37 4 GLU B O 1
ATOM 1706 N N . PRO B 1 5 ? 98.375 -103 -49.375 1 27.64 5 PRO B N 1
ATOM 1707 C CA . PRO B 1 5 ? 99.062 -102.938 -50.656 1 27.64 5 PRO B CA 1
ATOM 1708 C C . PRO B 1 5 ? 99.188 -101.562 -51.188 1 27.64 5 PRO B C 1
ATOM 1710 O O . PRO B 1 5 ? 98.438 -100.688 -50.812 1 27.64 5 PRO B O 1
ATOM 1713 N N . VAL B 1 6 ? 99.812 -101.375 -52.281 1 26.48 6 VAL B N 1
ATOM 1714 C CA . VAL B 1 6 ? 100.688 -100.562 -53.156 1 26.48 6 VAL B CA 1
ATOM 1715 C C . VAL B 1 6 ? 99.875 -99.688 -54.094 1 26.48 6 VAL B C 1
ATOM 1717 O O . VAL B 1 6 ? 98.688 -99.938 -54.312 1 26.48 6 VAL B O 1
ATOM 1720 N N . PRO B 1 7 ? 99.812 -100 -55.219 1 24.39 7 PRO B N 1
ATOM 1721 C CA . PRO B 1 7 ? 100.188 -98.875 -56.031 1 24.39 7 PRO B CA 1
ATOM 1722 C C . PRO B 1 7 ? 99.062 -97.875 -56.219 1 24.39 7 PRO B C 1
ATOM 1724 O O . PRO B 1 7 ? 99.25 -96.688 -56.031 1 24.39 7 PRO B O 1
ATOM 1727 N N . HIS B 1 8 ? 97.625 -97.812 -57.156 1 29.61 8 HIS B N 1
ATOM 1728 C CA . HIS B 1 8 ? 98.062 -97.75 -58.562 1 29.61 8 HIS B CA 1
ATOM 1729 C C . HIS B 1 8 ? 97.75 -96.438 -59.219 1 29.61 8 HIS B C 1
ATOM 1731 O O . HIS B 1 8 ? 96.562 -96.062 -59.344 1 29.61 8 HIS B O 1
ATOM 1737 N N . PRO B 1 9 ? 98.5 -94.938 -58.781 1 31.14 9 PRO B N 1
ATOM 1738 C CA . PRO B 1 9 ? 98.438 -93.5 -58.406 1 31.14 9 PRO B CA 1
ATOM 1739 C C . PRO B 1 9 ? 98.062 -92.562 -59.594 1 31.14 9 PRO B C 1
ATOM 1741 O O . PRO B 1 9 ? 98.5 -91.438 -59.625 1 31.14 9 PRO B O 1
ATOM 1744 N N . LEU B 1 10 ? 97.75 -93.312 -60.844 1 31.55 10 LEU B N 1
ATOM 1745 C CA . LEU B 1 10 ? 98 -92.75 -62.188 1 31.55 10 LEU B CA 1
ATOM 1746 C C . LEU B 1 10 ? 97 -91.625 -62.469 1 31.55 10 LEU B C 1
ATOM 1748 O O . LEU B 1 10 ? 95.812 -91.812 -62.375 1 31.55 10 LEU B O 1
ATOM 1752 N N . ASP B 1 11 ? 97.25 -90.5 -63.062 1 24.64 11 ASP B N 1
ATOM 1753 C CA . ASP B 1 11 ? 97.438 -89.125 -62.812 1 24.64 11 ASP B CA 1
ATOM 1754 C C . ASP B 1 11 ? 96.25 -88.25 -63.188 1 24.64 11 ASP B C 1
ATOM 1756 O O . ASP B 1 11 ? 95.75 -87.438 -62.406 1 24.64 11 ASP B O 1
ATOM 1760 N N . PRO B 1 12 ? 95.562 -87.75 -64.75 1 29.06 12 PRO B N 1
ATOM 1761 C CA . PRO B 1 12 ? 96.125 -86.438 -64.812 1 29.06 12 PRO B CA 1
ATOM 1762 C C . PRO B 1 12 ? 95.125 -85.375 -64.375 1 29.06 12 PRO B C 1
ATOM 1764 O O . PRO B 1 12 ? 93.938 -85.625 -64.312 1 29.06 12 PRO B O 1
ATOM 1767 N N . PRO B 1 13 ? 95.375 -84 -64.188 1 25.88 13 PRO B N 1
ATOM 1768 C CA . PRO B 1 13 ? 95.062 -82.875 -63.344 1 25.88 13 PRO B CA 1
ATOM 1769 C C . PRO B 1 13 ? 93.812 -82.125 -63.812 1 25.88 13 PRO B C 1
ATOM 1771 O O . PRO B 1 13 ? 93.5 -82.125 -65 1 25.88 13 PRO B O 1
ATOM 1774 N N . LYS B 1 14 ? 92.75 -81.812 -63.094 1 27.34 14 LYS B N 1
ATOM 1775 C CA . LYS B 1 14 ? 91.438 -81.25 -63 1 27.34 14 LYS B CA 1
ATOM 1776 C C . LYS B 1 14 ? 91.375 -79.875 -63.688 1 27.34 14 LYS B C 1
ATOM 1778 O O . LYS B 1 14 ? 90.312 -79.375 -63.969 1 27.34 14 LYS B O 1
ATOM 1783 N N . ARG B 1 15 ? 92.688 -79.125 -64.188 1 26.77 15 ARG B N 1
ATOM 1784 C CA . ARG B 1 15 ? 92.438 -77.812 -63.562 1 26.77 15 ARG B CA 1
ATOM 1785 C C . ARG B 1 15 ? 91.312 -77.062 -64.25 1 26.77 15 ARG B C 1
ATOM 1787 O O . ARG B 1 15 ? 91.062 -77.312 -65.438 1 26.77 15 ARG B O 1
ATOM 1794 N N . PRO B 1 16 ? 91.312 -75.688 -63.875 1 26.22 16 PRO B N 1
ATOM 1795 C CA . PRO B 1 16 ? 90.5 -74.5 -63.469 1 26.22 16 PRO B CA 1
ATOM 1796 C C . PRO B 1 16 ? 90.188 -73.562 -64.625 1 26.22 16 PRO B C 1
ATOM 1798 O O . PRO B 1 16 ? 89.75 -72.438 -64.438 1 26.22 16 PRO B O 1
ATOM 1801 N N . GLN B 1 17 ? 90.188 -74.125 -65.812 1 24.84 17 GLN B N 1
ATOM 1802 C CA . GLN B 1 17 ? 90.438 -73.125 -66.875 1 24.84 17 GLN B CA 1
ATOM 1803 C C . GLN B 1 17 ? 89.5 -71.938 -66.688 1 24.84 17 GLN B C 1
ATOM 1805 O O . GLN B 1 17 ? 88.375 -72.125 -66.25 1 24.84 17 GLN B O 1
ATOM 1810 N N . GLY B 1 18 ? 89.812 -70.562 -67 1 22.03 18 GLY B N 1
ATOM 1811 C CA . GLY B 1 18 ? 90 -69.125 -66.688 1 22.03 18 GLY B CA 1
ATOM 1812 C C . GLY B 1 18 ? 88.812 -68.312 -66.938 1 22.03 18 GLY B C 1
ATOM 1813 O O . GLY B 1 18 ? 87.938 -68.188 -66.125 1 22.03 18 GLY B O 1
ATOM 1814 N N . ARG B 1 19 ? 88.875 -67.312 -67.938 1 26.58 19 ARG B N 1
ATOM 1815 C CA . ARG B 1 19 ? 89 -65.875 -67.75 1 26.58 19 ARG B CA 1
ATOM 1816 C C . ARG B 1 19 ? 87.688 -65.188 -68.125 1 26.58 19 ARG B C 1
ATOM 1818 O O . ARG B 1 19 ? 87.5 -63.969 -67.875 1 26.58 19 ARG B O 1
ATOM 1825 N N . GLY B 1 20 ? 86.562 -65.75 -68.75 1 26.66 20 GLY B N 1
ATOM 1826 C CA . GLY B 1 20 ? 86 -65 -69.812 1 26.66 20 GLY B CA 1
ATOM 1827 C C . GLY B 1 20 ? 85.188 -63.781 -69.375 1 26.66 20 GLY B C 1
ATOM 1828 O O . GLY B 1 20 ? 84.438 -63.188 -70.188 1 26.66 20 GLY B O 1
ATOM 1829 N N . GLU B 1 21 ? 85.75 -62.875 -68.438 1 27.09 21 GLU B N 1
ATOM 1830 C CA . GLU B 1 21 ? 84.812 -62.031 -67.75 1 27.09 21 GLU B CA 1
ATOM 1831 C C . GLU B 1 21 ? 84.125 -61.031 -68.688 1 27.09 21 GLU B C 1
ATOM 1833 O O . GLU B 1 21 ? 84.812 -60.188 -69.25 1 27.09 21 GLU B O 1
ATOM 1838 N N . ALA B 1 22 ? 83.375 -61.375 -69.562 1 30.53 22 ALA B N 1
ATOM 1839 C CA . ALA B 1 22 ? 82.75 -60.438 -70.5 1 30.53 22 ALA B CA 1
ATOM 1840 C C . ALA B 1 22 ? 82.062 -59.281 -69.75 1 30.53 22 ALA B C 1
ATOM 1842 O O . ALA B 1 22 ? 81.062 -59.5 -69.062 1 30.53 22 ALA B O 1
ATOM 1843 N N . THR B 1 23 ? 82.812 -58.531 -68.812 1 30.62 23 THR B N 1
ATOM 1844 C CA . THR B 1 23 ? 82.125 -57.594 -68 1 30.62 23 THR B CA 1
ATOM 1845 C C . THR B 1 23 ? 81.312 -56.594 -68.812 1 30.62 23 THR B C 1
ATOM 1847 O O . THR B 1 23 ? 81.812 -56.031 -69.75 1 30.62 23 THR B O 1
ATOM 1850 N N . GLY B 1 24 ? 79.938 -56.562 -68.75 1 29.19 24 GLY B N 1
ATOM 1851 C CA . GLY B 1 24 ? 78.688 -55.938 -69.188 1 29.19 24 GLY B CA 1
ATOM 1852 C C . GLY B 1 24 ? 78.688 -54.438 -69 1 29.19 24 GLY B C 1
ATOM 1853 O O . GLY B 1 24 ? 79.188 -53.938 -68 1 29.19 24 GLY B O 1
ATOM 1854 N N . SER B 1 25 ? 78.938 -53.688 -70.062 1 34.53 25 SER B N 1
ATOM 1855 C CA . SER B 1 25 ? 78.938 -52.219 -70.125 1 34.53 25 SER B CA 1
ATOM 1856 C C . SER B 1 25 ? 77.625 -51.656 -69.5 1 34.53 25 SER B C 1
ATOM 1858 O O . SER B 1 25 ? 76.562 -52.125 -69.812 1 34.53 25 SER B O 1
ATOM 1860 N N . HIS B 1 26 ? 77.625 -51.312 -68.188 1 31.75 26 HIS B N 1
ATOM 1861 C CA . HIS B 1 26 ? 76.625 -50.75 -67.312 1 31.75 26 HIS B CA 1
ATOM 1862 C C . HIS B 1 26 ? 76.125 -49.406 -67.875 1 31.75 26 HIS B C 1
ATOM 1864 O O . HIS B 1 26 ? 76.875 -48.406 -67.812 1 31.75 26 HIS B O 1
ATOM 1870 N N . ARG B 1 27 ? 75.5 -49.5 -69.125 1 35.59 27 ARG B N 1
ATOM 1871 C CA . ARG B 1 27 ? 75 -48.219 -69.562 1 35.59 27 ARG B CA 1
ATOM 1872 C C . ARG B 1 27 ? 74.188 -47.562 -68.438 1 35.59 27 ARG B C 1
ATOM 1874 O O . ARG B 1 27 ? 73.312 -48.188 -67.812 1 35.59 27 ARG B O 1
ATOM 1881 N N . ILE B 1 28 ? 74.812 -46.562 -67.75 1 37.34 28 ILE B N 1
ATOM 1882 C CA . ILE B 1 28 ? 74.25 -45.75 -66.625 1 37.34 28 ILE B CA 1
ATOM 1883 C C . ILE B 1 28 ? 73 -45.031 -67.125 1 37.34 28 ILE B C 1
ATOM 1885 O O . ILE B 1 28 ? 73.062 -44.219 -68 1 37.34 28 ILE B O 1
ATOM 1889 N N . VAL B 1 29 ? 71.875 -45.844 -67.375 1 37.53 29 VAL B N 1
ATOM 1890 C CA . VAL B 1 29 ? 70.625 -45.156 -67.688 1 37.53 29 VAL B CA 1
ATOM 1891 C C . VAL B 1 29 ? 70.312 -44.156 -66.562 1 37.53 29 VAL B C 1
ATOM 1893 O O . VAL B 1 29 ? 70.375 -44.469 -65.375 1 37.53 29 VAL B O 1
ATOM 1896 N N . GLY B 1 30 ? 70.562 -42.812 -66.812 1 33.38 30 GLY B N 1
ATOM 1897 C CA . GLY B 1 30 ? 70.25 -41.688 -65.938 1 33.38 30 GLY B CA 1
ATOM 1898 C C . GLY B 1 30 ? 68.875 -41.688 -65.375 1 33.38 30 GLY B C 1
ATOM 1899 O O . GLY B 1 30 ? 67.938 -42 -66.125 1 33.38 30 GLY B O 1
ATOM 1900 N N . LYS B 1 31 ? 68.688 -42.219 -64.188 1 39.09 31 LYS B N 1
ATOM 1901 C CA . LYS B 1 31 ? 67.5 -42.25 -63.406 1 39.09 31 LYS B CA 1
ATOM 1902 C C . LYS B 1 31 ? 66.812 -40.875 -63.406 1 39.09 31 LYS B C 1
ATOM 1904 O O . LYS B 1 31 ? 67.438 -39.844 -63.094 1 39.09 31 LYS B O 1
ATOM 1909 N N . LYS B 1 32 ? 65.875 -40.656 -64.375 1 40.06 32 LYS B N 1
ATOM 1910 C CA . LYS B 1 32 ? 65.125 -39.438 -64.375 1 40.06 32 LYS B CA 1
ATOM 1911 C C . LYS B 1 32 ? 64.625 -39.156 -62.938 1 40.06 32 LYS B C 1
ATOM 1913 O O . LYS B 1 32 ? 64.312 -40.094 -62.156 1 40.06 32 LYS B O 1
ATOM 1918 N N . ALA B 1 33 ? 64.812 -37.969 -62.406 1 40.5 33 ALA B N 1
ATOM 1919 C CA . ALA B 1 33 ? 64.438 -37.406 -61.125 1 40.5 33 ALA B CA 1
ATOM 1920 C C . ALA B 1 33 ? 62.938 -37.5 -60.844 1 40.5 33 ALA B C 1
ATOM 1922 O O . ALA B 1 33 ? 62.125 -37.25 -61.75 1 40.5 33 ALA B O 1
ATOM 1923 N N . PRO B 1 34 ? 62.562 -38.406 -59.844 1 38.31 34 PRO B N 1
ATOM 1924 C CA . PRO B 1 34 ? 61.125 -38.5 -59.562 1 38.31 34 PRO B CA 1
ATOM 1925 C C . PRO B 1 34 ? 60.469 -37.125 -59.375 1 38.31 34 PRO B C 1
ATOM 1927 O O . PRO B 1 34 ? 61.094 -36.219 -58.844 1 38.31 34 PRO B O 1
ATOM 1930 N N . ARG B 1 35 ? 59.719 -36.719 -60.375 1 39.84 35 ARG B N 1
ATOM 1931 C CA . ARG B 1 35 ? 58.875 -35.531 -60.219 1 39.84 35 ARG B CA 1
ATOM 1932 C C . ARG B 1 35 ? 58.25 -35.5 -58.844 1 39.84 35 ARG B C 1
ATOM 1934 O O . ARG B 1 35 ? 57.75 -36.5 -58.344 1 39.84 35 ARG B O 1
ATOM 1941 N N . ARG B 1 36 ? 58.719 -34.656 -58.031 1 38.91 36 ARG B N 1
ATOM 1942 C CA . ARG B 1 36 ? 58.188 -34.312 -56.688 1 38.91 36 ARG B CA 1
ATOM 1943 C C . ARG B 1 36 ? 56.656 -34.125 -56.75 1 38.91 36 ARG B C 1
ATOM 1945 O O . ARG B 1 36 ? 56.156 -33.219 -57.438 1 38.91 36 ARG B O 1
ATOM 1952 N N . ARG B 1 37 ? 55.906 -35.25 -56.844 1 39.47 37 ARG B N 1
ATOM 1953 C CA . ARG B 1 37 ? 54.469 -35.188 -56.625 1 39.47 37 ARG B CA 1
ATOM 1954 C C . ARG B 1 37 ? 54.156 -34.219 -55.469 1 39.47 37 ARG B C 1
ATOM 1956 O O . ARG B 1 37 ? 54.688 -34.312 -54.375 1 39.47 37 ARG B O 1
ATOM 1963 N N . ILE B 1 38 ? 53.938 -33 -55.844 1 46.38 38 ILE B N 1
ATOM 1964 C CA . ILE B 1 38 ? 53.406 -32.031 -54.906 1 46.38 38 ILE B CA 1
ATOM 1965 C C . ILE B 1 38 ? 52.344 -32.719 -54.031 1 46.38 38 ILE B C 1
ATOM 1967 O O . ILE B 1 38 ? 51.438 -33.375 -54.531 1 46.38 38 ILE B O 1
ATOM 1971 N N . ALA B 1 39 ? 52.781 -33.031 -52.812 1 50.06 39 ALA B N 1
ATOM 1972 C CA . ALA B 1 39 ? 52.062 -33.688 -51.719 1 50.06 39 ALA B CA 1
ATOM 1973 C C . ALA B 1 39 ? 50.625 -33.188 -51.625 1 50.06 39 ALA B C 1
ATOM 1975 O O . ALA B 1 39 ? 50.375 -32 -51.469 1 50.06 39 ALA B O 1
ATOM 1976 N N . LYS B 1 40 ? 49.719 -33.969 -52.375 1 58.75 40 LYS B N 1
ATOM 1977 C CA . LYS B 1 40 ? 48.25 -33.812 -52.344 1 58.75 40 LYS B CA 1
ATOM 1978 C C . LYS B 1 40 ? 47.75 -33.5 -50.938 1 58.75 40 LYS B C 1
ATOM 1980 O O . LYS B 1 40 ? 46.562 -33.281 -50.719 1 58.75 40 LYS B O 1
ATOM 1985 N N . TRP B 1 41 ? 48.75 -33.312 -50 1 59.97 41 TRP B N 1
ATOM 1986 C CA . TRP B 1 41 ? 48.375 -33.188 -48.594 1 59.97 41 TRP B CA 1
ATOM 1987 C C . TRP B 1 41 ? 47.844 -31.797 -48.312 1 59.97 41 TRP B C 1
ATOM 1989 O O . TRP B 1 41 ? 46.906 -31.625 -47.531 1 59.97 41 TRP B O 1
ATOM 1999 N N . PRO B 1 42 ? 48.438 -30.75 -49.031 1 67.38 42 PRO B N 1
ATOM 2000 C CA . PRO B 1 42 ? 47.875 -29.438 -48.688 1 67.38 42 PRO B CA 1
ATOM 2001 C C . PRO B 1 42 ? 46.406 -29.266 -49.125 1 67.38 42 PRO B C 1
ATOM 2003 O O . PRO B 1 42 ? 45.625 -28.625 -48.438 1 67.38 42 PRO B O 1
ATOM 2006 N N . ILE B 1 43 ? 46.125 -29.906 -50.219 1 65.56 43 ILE B N 1
ATOM 2007 C CA . ILE B 1 43 ? 44.75 -29.812 -50.719 1 65.56 43 ILE B CA 1
ATOM 2008 C C . ILE B 1 43 ? 43.812 -30.594 -49.781 1 65.56 43 ILE B C 1
ATOM 2010 O O . ILE B 1 43 ? 42.719 -30.109 -49.469 1 65.56 43 ILE B O 1
ATOM 2014 N N . ALA B 1 44 ? 44.375 -31.75 -49.281 1 67.44 44 ALA B N 1
ATOM 2015 C CA . ALA B 1 44 ? 43.562 -32.531 -48.344 1 67.44 44 ALA B CA 1
ATOM 2016 C C . ALA B 1 44 ? 43.344 -31.766 -47.031 1 67.44 44 ALA B C 1
ATOM 2018 O O . ALA B 1 44 ? 42.25 -31.797 -46.5 1 67.44 44 ALA B O 1
ATOM 2019 N N . CYS B 1 45 ? 44.344 -31 -46.688 1 72 45 CYS B N 1
ATOM 2020 C CA . CYS B 1 45 ? 44.219 -30.172 -45.469 1 72 45 CYS B CA 1
ATOM 2021 C C . CYS B 1 45 ? 43.219 -29.031 -45.719 1 72 45 CYS B C 1
ATOM 2023 O O . CYS B 1 45 ? 42.406 -28.734 -44.844 1 72 45 CYS B O 1
ATOM 2025 N N . LEU B 1 46 ? 43.25 -28.484 -46.906 1 73.94 46 LEU B N 1
ATOM 2026 C CA . LEU B 1 46 ? 42.344 -27.406 -47.219 1 73.94 46 LEU B CA 1
ATOM 2027 C C . LEU B 1 46 ? 40.906 -27.906 -47.281 1 73.94 46 LEU B C 1
ATOM 2029 O O . LEU B 1 46 ? 39.969 -27.266 -46.781 1 73.94 46 LEU B O 1
ATOM 2033 N N . VAL B 1 47 ? 40.781 -29.078 -47.875 1 75.56 47 VAL B N 1
ATOM 2034 C CA . VAL B 1 47 ? 39.438 -29.672 -47.969 1 75.56 47 VAL B CA 1
ATOM 2035 C C . VAL B 1 47 ? 38.938 -30.016 -46.562 1 75.56 47 VAL B C 1
ATOM 2037 O O . VAL B 1 47 ? 37.781 -29.766 -46.25 1 75.56 47 VAL B O 1
ATOM 2040 N N . LEU B 1 48 ? 39.844 -30.453 -45.719 1 75.25 48 LEU B N 1
ATOM 2041 C CA . LEU B 1 48 ? 39.469 -30.781 -44.344 1 75.25 48 LEU B CA 1
ATOM 2042 C C . LEU B 1 48 ? 39.094 -29.516 -43.562 1 75.25 48 LEU B C 1
ATOM 2044 O O . LEU B 1 48 ? 38.094 -29.516 -42.844 1 75.25 48 LEU B O 1
ATOM 2048 N N . VAL B 1 49 ? 39.781 -28.453 -43.812 1 76.31 49 VAL B N 1
ATOM 2049 C CA . VAL B 1 49 ? 39.5 -27.188 -43.156 1 76.31 49 VAL B CA 1
ATOM 2050 C C . VAL B 1 49 ? 38.156 -26.641 -43.656 1 76.31 49 VAL B C 1
ATOM 2052 O O . VAL B 1 49 ? 37.344 -26.172 -42.844 1 76.31 49 VAL B O 1
ATOM 2055 N N . VAL B 1 50 ? 37.844 -26.797 -44.906 1 77.62 50 VAL B N 1
ATOM 2056 C CA . VAL B 1 50 ? 36.594 -26.328 -45.469 1 77.62 50 VAL B CA 1
ATOM 2057 C C . VAL B 1 50 ? 35.438 -27.203 -44.969 1 77.62 50 VAL B C 1
ATOM 2059 O O . VAL B 1 50 ? 34.375 -26.688 -44.625 1 77.62 50 VAL B O 1
ATOM 2062 N N . LEU B 1 51 ? 35.625 -28.516 -44.812 1 76 51 LEU B N 1
ATOM 2063 C CA . LEU B 1 51 ? 34.625 -29.422 -44.281 1 76 51 LEU B CA 1
ATOM 2064 C C . LEU B 1 51 ? 34.375 -29.141 -42.812 1 76 51 LEU B C 1
ATOM 2066 O O . LEU B 1 51 ? 33.219 -29.125 -42.375 1 76 51 LEU B O 1
ATOM 2070 N N . VAL B 1 52 ? 35.375 -28.797 -42.062 1 76 52 VAL B N 1
ATOM 2071 C CA . VAL B 1 52 ? 35.25 -28.438 -40.656 1 76 52 VAL B CA 1
ATOM 2072 C C . VAL B 1 52 ? 34.562 -27.078 -40.531 1 76 52 VAL B C 1
ATOM 2074 O O . VAL B 1 52 ? 33.656 -26.906 -39.688 1 76 52 VAL B O 1
ATOM 2077 N N . ALA B 1 53 ? 34.875 -26.188 -41.375 1 75.31 53 ALA B N 1
ATOM 2078 C CA . ALA B 1 53 ? 34.219 -24.875 -41.375 1 75.31 53 ALA B CA 1
ATOM 2079 C C . ALA B 1 53 ? 32.75 -24.984 -41.75 1 75.31 53 ALA B C 1
ATOM 2081 O O . ALA B 1 53 ? 31.906 -24.375 -41.094 1 75.31 53 ALA B O 1
ATOM 2082 N N . ILE B 1 54 ? 32.406 -25.75 -42.719 1 74 54 ILE B N 1
ATOM 2083 C CA . ILE B 1 54 ? 31.031 -25.984 -43.094 1 74 54 ILE B CA 1
ATOM 2084 C C . ILE B 1 54 ? 30.297 -26.719 -41.969 1 74 54 ILE B C 1
ATOM 2086 O O . ILE B 1 54 ? 29.156 -26.406 -41.656 1 74 54 ILE B O 1
ATOM 2090 N N . GLY B 1 55 ? 30.891 -27.688 -41.281 1 70 55 GLY B N 1
ATOM 2091 C CA . GLY B 1 55 ? 30.344 -28.359 -40.125 1 70 55 GLY B CA 1
ATOM 2092 C C . GLY B 1 55 ? 30.094 -27.422 -38.969 1 70 55 GLY B C 1
ATOM 2093 O O . GLY B 1 55 ? 29.016 -27.469 -38.344 1 70 55 GLY B O 1
ATOM 2094 N N . VAL B 1 56 ? 31.031 -26.562 -38.656 1 66.56 56 VAL B N 1
ATOM 2095 C CA . VAL B 1 56 ? 30.906 -25.609 -37.531 1 66.56 56 VAL B CA 1
ATOM 2096 C C . VAL B 1 56 ? 29.891 -24.547 -37.875 1 66.56 56 VAL B C 1
ATOM 2098 O O . VAL B 1 56 ? 29.047 -24.188 -37.062 1 66.56 56 VAL B O 1
ATOM 2101 N N . PHE B 1 57 ? 29.906 -23.984 -39.062 1 64.19 57 PHE B N 1
ATOM 2102 C CA . PHE B 1 57 ? 28.922 -23 -39.5 1 64.19 57 PHE B CA 1
ATOM 2103 C C . PHE B 1 57 ? 27.547 -23.625 -39.656 1 64.19 57 PHE B C 1
ATOM 2105 O O . PHE B 1 57 ? 26.547 -23.031 -39.25 1 64.19 57 PHE B O 1
ATOM 2112 N N . GLY B 1 58 ? 27.453 -24.828 -40.219 1 58.03 58 GLY B N 1
ATOM 2113 C CA . GLY B 1 58 ? 26.219 -25.578 -40.25 1 58.03 58 GLY B CA 1
ATOM 2114 C C . GLY B 1 58 ? 25.672 -25.906 -38.875 1 58.03 58 GLY B C 1
ATOM 2115 O O . GLY B 1 58 ? 24.469 -25.781 -38.656 1 58.03 58 GLY B O 1
ATOM 2116 N N . TRP B 1 59 ? 26.547 -26.281 -37.938 1 58.03 59 TRP B N 1
ATOM 2117 C CA . TRP B 1 59 ? 26.125 -26.547 -36.562 1 58.03 59 TRP B CA 1
ATOM 2118 C C . TRP B 1 59 ? 25.688 -25.281 -35.844 1 58.03 59 TRP B C 1
ATOM 2120 O O . TRP B 1 59 ? 24.672 -25.266 -35.156 1 58.03 59 TRP B O 1
ATOM 2130 N N . ASN B 1 60 ? 26.469 -24.219 -36.094 1 55.47 60 ASN B N 1
ATOM 2131 C CA . ASN B 1 60 ? 26.062 -22.938 -35.5 1 55.47 60 ASN B CA 1
ATOM 2132 C C . ASN B 1 60 ? 24.781 -22.406 -36.156 1 55.47 60 ASN B C 1
ATOM 2134 O O . ASN B 1 60 ? 23.938 -21.828 -35.5 1 55.47 60 ASN B O 1
ATOM 2138 N N . TRP B 1 61 ? 24.688 -22.547 -37.5 1 49.44 61 TRP B N 1
ATOM 2139 C CA . TRP B 1 61 ? 23.484 -22.109 -38.188 1 49.44 61 TRP B CA 1
ATOM 2140 C C . TRP B 1 61 ? 22.297 -22.984 -37.812 1 49.44 61 TRP B C 1
ATOM 2142 O O . TRP B 1 61 ? 21.188 -22.484 -37.562 1 49.44 61 TRP B O 1
ATOM 2152 N N . ALA B 1 62 ? 22.484 -24.344 -37.75 1 46.88 62 ALA B N 1
ATOM 2153 C CA . ALA B 1 62 ? 21.422 -25.234 -37.312 1 46.88 62 ALA B CA 1
ATOM 2154 C C . ALA B 1 62 ? 21.156 -25.078 -35.812 1 46.88 62 ALA B C 1
ATOM 2156 O O . ALA B 1 62 ? 20.016 -25.172 -35.375 1 46.88 62 ALA B O 1
ATOM 2157 N N . ASP B 1 63 ? 22.219 -24.844 -35.031 1 44.72 63 ASP B N 1
ATOM 2158 C CA . ASP B 1 63 ? 21.984 -24.625 -33.594 1 44.72 63 ASP B CA 1
ATOM 2159 C C . ASP B 1 63 ? 21.266 -23.312 -33.344 1 44.72 63 ASP B C 1
ATOM 2161 O O . ASP B 1 63 ? 20.594 -23.141 -32.344 1 44.72 63 ASP B O 1
ATOM 2165 N N . GLY B 1 64 ? 21.562 -22.297 -34.188 1 45.5 64 GLY B N 1
ATOM 2166 C CA . GLY B 1 64 ? 20.812 -21.062 -34.031 1 45.5 64 GLY B CA 1
ATOM 2167 C C . GLY B 1 64 ? 19.328 -21.219 -34.25 1 45.5 64 GLY B C 1
ATOM 2168 O O . GLY B 1 64 ? 18.5 -20.641 -33.531 1 45.5 64 GLY B O 1
ATOM 2169 N N . GLU B 1 65 ? 19.047 -21.891 -35.438 1 43.72 65 GLU B N 1
ATOM 2170 C CA . GLU B 1 65 ? 17.625 -22.062 -35.75 1 43.72 65 GLU B CA 1
ATOM 2171 C C . GLU B 1 65 ? 16.969 -23.078 -34.812 1 43.72 65 GLU B C 1
ATOM 2173 O O . GLU B 1 65 ? 15.805 -22.938 -34.469 1 43.72 65 GLU B O 1
ATOM 2178 N N . LEU B 1 66 ? 17.672 -24.125 -34.469 1 41.19 66 LEU B N 1
ATOM 2179 C CA . LEU B 1 66 ? 17.062 -25.094 -33.562 1 41.19 66 LEU B CA 1
ATOM 2180 C C . LEU B 1 66 ? 16.875 -24.5 -32.156 1 41.19 66 LEU B C 1
ATOM 2182 O O . LEU B 1 66 ? 15.867 -24.766 -31.5 1 41.19 66 LEU B O 1
ATOM 2186 N N . ASN B 1 67 ? 17.969 -23.828 -31.672 1 42.59 67 ASN B N 1
ATOM 2187 C CA . ASN B 1 67 ? 17.781 -23.266 -30.328 1 42.59 67 ASN B CA 1
ATOM 2188 C C . ASN B 1 67 ? 16.719 -22.172 -30.328 1 42.59 67 ASN B C 1
ATOM 2190 O O . ASN B 1 67 ? 16.141 -21.875 -29.297 1 42.59 67 ASN B O 1
ATOM 2194 N N . THR B 1 68 ? 16.672 -21.438 -31.469 1 42.91 68 THR B N 1
ATOM 2195 C CA . THR B 1 68 ? 15.586 -20.453 -31.5 1 42.91 68 THR B CA 1
ATOM 2196 C C . THR B 1 68 ? 14.234 -21.156 -31.641 1 42.91 68 THR B C 1
ATOM 2198 O O . THR B 1 68 ? 13.234 -20.672 -31.094 1 42.91 68 THR B O 1
ATOM 2201 N N . ARG B 1 69 ? 14.117 -22.234 -32.375 1 39.75 69 ARG B N 1
ATOM 2202 C CA . ARG B 1 69 ? 12.852 -22.953 -32.5 1 39.75 69 ARG B CA 1
ATOM 2203 C C . ARG B 1 69 ? 12.539 -23.719 -31.219 1 39.75 69 ARG B C 1
ATOM 2205 O O . ARG B 1 69 ? 11.383 -23.797 -30.797 1 39.75 69 ARG B O 1
ATOM 2212 N N . ALA B 1 70 ? 13.43 -24.625 -30.625 1 40.38 70 ALA B N 1
ATOM 2213 C CA . ALA B 1 70 ? 13.156 -25.328 -29.375 1 40.38 70 ALA B CA 1
ATOM 2214 C C . ALA B 1 70 ? 12.859 -24.359 -28.234 1 40.38 70 ALA B C 1
ATOM 2216 O O . ALA B 1 70 ? 12.008 -24.625 -27.391 1 40.38 70 ALA B O 1
ATOM 2217 N N . GLU B 1 71 ? 13.672 -23.359 -28.062 1 40.94 71 GLU B N 1
ATOM 2218 C CA . GLU B 1 71 ? 13.344 -22.391 -27.016 1 40.94 71 GLU B CA 1
ATOM 2219 C C . GLU B 1 71 ? 12.023 -21.688 -27.312 1 40.94 71 GLU B C 1
ATOM 2221 O O . GLU B 1 71 ? 11.383 -21.141 -26.422 1 40.94 71 GLU B O 1
ATOM 2226 N N . ALA B 1 72 ? 11.758 -21.469 -28.562 1 41.88 72 ALA B N 1
ATOM 2227 C CA . ALA B 1 72 ? 10.438 -20.953 -28.906 1 41.88 72 ALA B CA 1
ATOM 2228 C C . ALA B 1 72 ? 9.344 -21.953 -28.547 1 41.88 72 ALA B C 1
ATOM 2230 O O . ALA B 1 72 ? 8.156 -21.641 -28.625 1 41.88 72 ALA B O 1
ATOM 2231 N N . GLN B 1 73 ? 9.594 -23.188 -28.703 1 41.84 73 GLN B N 1
ATOM 2232 C CA . GLN B 1 73 ? 8.594 -24.172 -28.297 1 41.84 73 GLN B CA 1
ATOM 2233 C C . GLN B 1 73 ? 8.234 -24.016 -26.828 1 41.84 73 GLN B C 1
ATOM 2235 O O . GLN B 1 73 ? 7.316 -24.672 -26.328 1 41.84 73 GLN B O 1
ATOM 2240 N N . ALA B 1 74 ? 9.258 -23.812 -25.953 1 46 74 ALA B N 1
ATOM 2241 C CA . ALA B 1 74 ? 8.859 -23.625 -24.547 1 46 74 ALA B CA 1
ATOM 2242 C C . ALA B 1 74 ? 7.527 -22.891 -24.453 1 46 74 ALA B C 1
ATOM 2244 O O . ALA B 1 74 ? 6.684 -23.219 -23.625 1 46 74 ALA B O 1
ATOM 2245 N N . LYS B 1 75 ? 7.508 -21.5 -24.859 1 52.56 75 LYS B N 1
ATOM 2246 C CA . LYS B 1 75 ? 6.438 -20.562 -24.531 1 52.56 75 LYS B CA 1
ATOM 2247 C C . LYS B 1 75 ? 5.129 -20.969 -25.203 1 52.56 75 LYS B C 1
ATOM 2249 O O . LYS B 1 75 ? 4.168 -20.203 -25.234 1 52.56 75 LYS B O 1
ATOM 2254 N N . ALA B 1 76 ? 4.93 -21.938 -25.828 1 64.94 76 ALA B N 1
ATOM 2255 C CA . ALA B 1 76 ? 3.727 -22.266 -26.578 1 64.94 76 ALA B CA 1
ATOM 2256 C C . ALA B 1 76 ? 2.615 -22.75 -25.641 1 64.94 76 ALA B C 1
ATOM 2258 O O . ALA B 1 76 ? 2.828 -23.625 -24.812 1 64.94 76 ALA B O 1
ATOM 2259 N N . CYS B 1 77 ? 1.747 -21.875 -25.094 1 81.94 77 CYS B N 1
ATOM 2260 C CA . CYS B 1 77 ? 0.474 -22.188 -24.453 1 81.94 77 CYS B CA 1
ATOM 2261 C C . CYS B 1 77 ? -0.453 -22.922 -25.406 1 81.94 77 CYS B C 1
ATOM 2263 O O . CYS B 1 77 ? -1.448 -22.375 -25.875 1 81.94 77 CYS B O 1
ATOM 2265 N N . SER B 1 78 ? -0.083 -24.297 -25.672 1 86.19 78 SER B N 1
ATOM 2266 C CA . SER B 1 78 ? -0.813 -25.094 -26.656 1 86.19 78 SER B CA 1
ATOM 2267 C C . SER B 1 78 ? -2.287 -25.219 -26.297 1 86.19 78 SER B C 1
ATOM 2269 O O . SER B 1 78 ? -3.145 -25.344 -27.172 1 86.19 78 SER B O 1
ATOM 2271 N N . ALA B 1 79 ? -2.582 -25.203 -24.984 1 91 79 ALA B N 1
ATOM 2272 C CA . ALA B 1 79 ? -3.957 -25.359 -24.516 1 91 79 ALA B CA 1
ATOM 2273 C C . ALA B 1 79 ? -4.656 -24.016 -24.406 1 91 79 ALA B C 1
ATOM 2275 O O . ALA B 1 79 ? -5.816 -23.938 -24 1 91 79 ALA B O 1
ATOM 2276 N N . GLY B 1 80 ? -3.998 -22.859 -24.703 1 92.06 80 GLY B N 1
ATOM 2277 C CA . GLY B 1 80 ? -4.613 -21.547 -24.734 1 92.06 80 GLY B CA 1
ATOM 2278 C C . GLY B 1 80 ? -4.398 -20.766 -23.453 1 92.06 80 GLY B C 1
ATOM 2279 O O . GLY B 1 80 ? -3.561 -21.125 -22.625 1 92.06 80 GLY B O 1
ATOM 2280 N N . ASP B 1 81 ? -5.109 -19.609 -23.344 1 93.88 81 ASP B N 1
ATOM 2281 C CA . ASP B 1 81 ? -4.988 -18.719 -22.188 1 93.88 81 ASP B CA 1
ATOM 2282 C C . ASP B 1 81 ? -5.98 -19.094 -21.094 1 93.88 81 ASP B C 1
ATOM 2284 O O . ASP B 1 81 ? -7.129 -19.438 -21.375 1 93.88 81 ASP B O 1
ATOM 2288 N N . THR B 1 82 ? -5.535 -19.109 -19.891 1 95.62 82 THR B N 1
ATOM 2289 C CA . THR B 1 82 ? -6.387 -19.297 -18.719 1 95.62 82 THR B CA 1
ATOM 2290 C C . THR B 1 82 ? -6.293 -18.078 -17.797 1 95.62 82 THR B C 1
ATOM 2292 O O . THR B 1 82 ? -5.25 -17.844 -17.172 1 95.62 82 THR B O 1
ATOM 2295 N N . PRO B 1 83 ? -7.371 -17.297 -17.703 1 96.75 83 PRO B N 1
ATOM 2296 C CA . PRO B 1 83 ? -7.332 -16.188 -16.734 1 96.75 83 PRO B CA 1
ATOM 2297 C C . PRO B 1 83 ? -7.375 -16.688 -15.281 1 96.75 83 PRO B C 1
ATOM 2299 O O . PRO B 1 83 ? -8.062 -17.656 -14.977 1 96.75 83 PRO B O 1
ATOM 2302 N N . MET B 1 84 ? -6.641 -16.062 -14.445 1 98.06 84 MET B N 1
ATOM 2303 C CA . MET B 1 84 ? -6.637 -16.359 -13.016 1 98.06 84 MET B CA 1
ATOM 2304 C C . MET B 1 84 ? -6.758 -15.078 -12.195 1 98.06 84 MET B C 1
ATOM 2306 O O . MET B 1 84 ? -5.879 -14.211 -12.25 1 98.06 84 MET B O 1
ATOM 2310 N N . ARG B 1 85 ? -7.781 -15.008 -11.414 1 98.5 85 ARG B N 1
ATOM 2311 C CA . ARG B 1 85 ? -7.996 -13.852 -10.539 1 98.5 85 ARG B CA 1
ATOM 2312 C C . ARG B 1 85 ? -7.371 -14.086 -9.164 1 98.5 85 ARG B C 1
ATOM 2314 O O . ARG B 1 85 ? -7.566 -15.141 -8.562 1 98.5 85 ARG B O 1
ATOM 2321 N N . VAL B 1 86 ? -6.633 -13.141 -8.773 1 98.88 86 VAL B N 1
ATOM 2322 C CA . VAL B 1 86 ? -6.031 -13.102 -7.441 1 98.88 86 VAL B CA 1
ATOM 2323 C C . VAL B 1 86 ? -6.504 -11.852 -6.699 1 98.88 86 VAL B C 1
ATOM 2325 O O . VAL B 1 86 ? -6.41 -10.734 -7.223 1 98.88 86 VAL B O 1
ATOM 2328 N N . VAL B 1 87 ? -7.055 -12.055 -5.477 1 98.88 87 VAL B N 1
ATOM 2329 C CA . VAL B 1 87 ? -7.465 -10.922 -4.664 1 98.88 87 VAL B CA 1
ATOM 2330 C C . VAL B 1 87 ? -6.445 -10.68 -3.553 1 98.88 87 VAL B C 1
ATOM 2332 O O . VAL B 1 87 ? -6.023 -11.625 -2.877 1 98.88 87 VAL B O 1
ATOM 2335 N N . VAL B 1 88 ? -6.043 -9.445 -3.43 1 98.56 88 VAL B N 1
ATOM 2336 C CA . VAL B 1 88 ? -5.016 -9.109 -2.447 1 98.56 88 VAL B CA 1
ATOM 2337 C C . VAL B 1 88 ? -5.508 -7.98 -1.547 1 98.56 88 VAL B C 1
ATOM 2339 O O . VAL B 1 88 ? -6.387 -7.203 -1.938 1 98.56 88 VAL B O 1
ATOM 2342 N N . THR B 1 89 ? -5.004 -7.965 -0.304 1 95.88 89 THR B N 1
ATOM 2343 C CA . THR B 1 89 ? -5.227 -6.781 0.519 1 95.88 89 THR B CA 1
ATOM 2344 C C . THR B 1 89 ? -4.605 -5.547 -0.129 1 95.88 89 THR B C 1
ATOM 2346 O O . THR B 1 89 ? -3.547 -5.633 -0.752 1 95.88 89 THR B O 1
ATOM 2349 N N . PRO B 1 90 ? -5.227 -4.383 0.03 1 93.88 90 PRO B N 1
ATOM 2350 C CA . PRO B 1 90 ? -4.758 -3.182 -0.662 1 93.88 90 PRO B CA 1
ATOM 2351 C C . PRO B 1 90 ? -3.314 -2.828 -0.311 1 93.88 90 PRO B C 1
ATOM 2353 O O . PRO B 1 90 ? -2.605 -2.229 -1.126 1 93.88 90 PRO B O 1
ATOM 2356 N N . SER B 1 91 ? -2.809 -3.193 0.847 1 90.19 91 SER B N 1
ATOM 2357 C CA . SER B 1 91 ? -1.488 -2.781 1.312 1 90.19 91 SER B CA 1
ATOM 2358 C C . SER B 1 91 ? -0.384 -3.385 0.451 1 90.19 91 SER B C 1
ATOM 2360 O O . SER B 1 91 ? 0.751 -2.904 0.462 1 90.19 91 SER B O 1
ATOM 2362 N N . ILE B 1 92 ? -0.658 -4.457 -0.378 1 94.19 92 ILE B N 1
ATOM 2363 C CA . ILE B 1 92 ? 0.385 -5.066 -1.195 1 94.19 92 ILE B CA 1
ATOM 2364 C C . ILE B 1 92 ? -0.034 -5.051 -2.664 1 94.19 92 ILE B C 1
ATOM 2366 O O . ILE B 1 92 ? 0.541 -5.766 -3.488 1 94.19 92 ILE B O 1
ATOM 2370 N N . GLU B 1 93 ? -1.026 -4.266 -3.012 1 95.75 93 GLU B N 1
ATOM 2371 C CA . GLU B 1 93 ? -1.513 -4.215 -4.387 1 95.75 93 GLU B CA 1
ATOM 2372 C C . GLU B 1 93 ? -0.386 -3.873 -5.359 1 95.75 93 GLU B C 1
ATOM 2374 O O . GLU B 1 93 ? -0.213 -4.543 -6.379 1 95.75 93 GLU B O 1
ATOM 2379 N N . LYS B 1 94 ? 0.386 -2.857 -5.086 1 93.5 94 LYS B N 1
ATOM 2380 C CA . LYS B 1 94 ? 1.389 -2.338 -6.012 1 93.5 94 LYS B CA 1
ATOM 2381 C C . LYS B 1 94 ? 2.447 -3.393 -6.32 1 93.5 94 LYS B C 1
ATOM 2383 O O . LYS B 1 94 ? 2.664 -3.738 -7.484 1 93.5 94 LYS B O 1
ATOM 2388 N N . PRO B 1 95 ? 3.107 -3.988 -5.227 1 95.56 95 PRO B N 1
ATOM 2389 C CA . PRO B 1 95 ? 4.141 -4.977 -5.555 1 95.56 95 PRO B CA 1
ATOM 2390 C C . PRO B 1 95 ? 3.568 -6.23 -6.215 1 95.56 95 PRO B C 1
ATOM 2392 O O . PRO B 1 95 ? 4.227 -6.84 -7.059 1 95.56 95 PRO B O 1
ATOM 2395 N N . VAL B 1 96 ? 2.383 -6.668 -5.93 1 98.25 96 VAL B N 1
ATOM 2396 C CA . VAL B 1 96 ? 1.829 -7.879 -6.527 1 98.25 96 VAL B CA 1
ATOM 2397 C C . VAL B 1 96 ? 1.4 -7.598 -7.965 1 98.25 96 VAL B C 1
ATOM 2399 O O . VAL B 1 96 ? 1.542 -8.453 -8.844 1 98.25 96 VAL B O 1
ATOM 2402 N N . ARG B 1 97 ? 0.883 -6.422 -8.242 1 98.12 97 ARG B N 1
ATOM 2403 C CA . ARG B 1 97 ? 0.547 -6.051 -9.609 1 98.12 97 ARG B CA 1
ATOM 240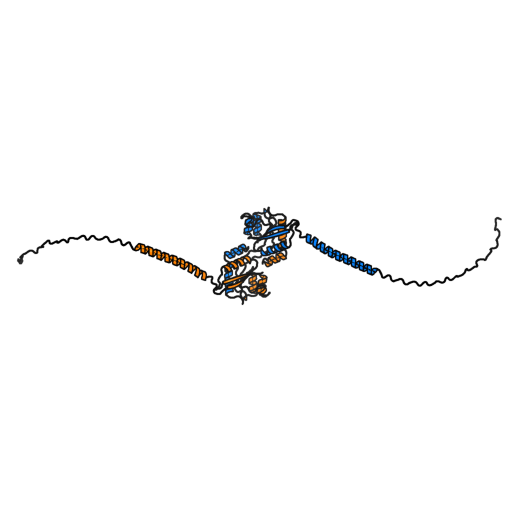4 C C . ARG B 1 97 ? 1.792 -6.016 -10.492 1 98.12 97 ARG B C 1
ATOM 2406 O O . ARG B 1 97 ? 1.757 -6.445 -11.641 1 98.12 97 ARG B O 1
ATOM 2413 N N . ALA B 1 98 ? 2.836 -5.492 -9.961 1 97.44 98 ALA B N 1
ATOM 2414 C CA . ALA B 1 98 ? 4.094 -5.5 -10.703 1 97.44 98 ALA B CA 1
ATOM 2415 C C . ALA B 1 98 ? 4.535 -6.93 -11.023 1 97.44 98 ALA B C 1
ATOM 2417 O O . ALA B 1 98 ? 4.969 -7.215 -12.141 1 97.44 98 ALA B O 1
ATOM 2418 N N . ALA B 1 99 ? 4.457 -7.789 -10.086 1 98.19 99 ALA B N 1
ATOM 2419 C CA . ALA B 1 99 ? 4.797 -9.195 -10.289 1 98.19 99 ALA B CA 1
ATOM 2420 C C . ALA B 1 99 ? 3.898 -9.828 -11.344 1 98.19 99 ALA B C 1
ATOM 2422 O O . ALA B 1 99 ? 4.371 -10.562 -12.211 1 98.19 99 ALA B O 1
ATOM 2423 N N . ALA B 1 100 ? 2.586 -9.531 -11.266 1 98.62 100 ALA B N 1
ATOM 2424 C CA . ALA B 1 100 ? 1.635 -10.078 -12.227 1 98.62 100 ALA B CA 1
ATOM 2425 C C . ALA B 1 100 ? 1.951 -9.594 -13.641 1 98.62 100 ALA B C 1
ATOM 2427 O O . ALA B 1 100 ? 1.853 -10.359 -14.602 1 98.62 100 ALA B O 1
ATOM 2428 N N . GLU B 1 101 ? 2.299 -8.391 -13.766 1 98.25 101 GLU B N 1
ATOM 2429 C CA . GLU B 1 101 ? 2.662 -7.84 -15.07 1 98.25 101 GLU B CA 1
ATOM 2430 C C . GLU B 1 101 ? 3.889 -8.547 -15.641 1 98.25 101 GLU B C 1
ATOM 2432 O O . GLU B 1 101 ? 3.91 -8.906 -16.828 1 98.25 101 GLU B O 1
ATOM 2437 N N . ARG B 1 102 ? 4.875 -8.742 -14.828 1 98 102 ARG B N 1
ATOM 2438 C CA . ARG B 1 102 ? 6.059 -9.484 -15.258 1 98 102 ARG B CA 1
ATOM 2439 C C . ARG B 1 102 ? 5.699 -10.906 -15.664 1 98 102 ARG B C 1
ATOM 2441 O O . ARG B 1 102 ? 6.184 -11.406 -16.688 1 98 102 ARG B O 1
ATOM 2448 N N . TRP B 1 103 ? 4.91 -11.547 -14.836 1 97.62 103 TRP B N 1
ATOM 2449 C CA . TRP B 1 103 ? 4.414 -12.891 -15.109 1 97.62 103 TRP B CA 1
ATOM 2450 C C . TRP B 1 103 ? 3.695 -12.945 -16.453 1 97.62 103 TRP B C 1
ATOM 2452 O O . TRP B 1 103 ? 3.982 -13.812 -17.281 1 97.62 103 TRP B O 1
ATOM 2462 N N . ASN B 1 104 ? 2.734 -12.047 -16.672 1 97.25 104 ASN B N 1
ATOM 2463 C CA . ASN B 1 104 ? 1.915 -12.023 -17.875 1 97.25 104 ASN B CA 1
ATOM 2464 C C . ASN B 1 104 ? 2.75 -11.711 -19.109 1 97.25 104 ASN B C 1
ATOM 2466 O O . ASN B 1 104 ? 2.529 -12.297 -20.172 1 97.25 104 ASN B O 1
ATOM 2470 N N . ASN B 1 105 ? 3.713 -10.812 -18.984 1 96.19 105 ASN B N 1
ATOM 2471 C CA . ASN B 1 105 ? 4.578 -10.445 -20.094 1 96.19 105 ASN B CA 1
ATOM 2472 C C . ASN B 1 105 ? 5.48 -11.602 -20.516 1 96.19 105 ASN B C 1
ATOM 2474 O O . ASN B 1 105 ? 5.832 -11.734 -21.688 1 96.19 105 ASN B O 1
ATOM 2478 N N . ALA B 1 106 ? 5.789 -12.5 -19.609 1 94.19 106 ALA B N 1
ATOM 2479 C CA . ALA B 1 106 ? 6.645 -13.648 -19.891 1 94.19 106 ALA B CA 1
ATOM 2480 C C . ALA B 1 106 ? 5.832 -14.812 -20.453 1 94.19 106 ALA B C 1
ATOM 2482 O O . ALA B 1 106 ? 6.387 -15.867 -20.766 1 94.19 106 ALA B O 1
ATOM 2483 N N . ALA B 1 107 ? 4.57 -14.648 -20.5 1 91.25 107 ALA B N 1
ATOM 2484 C CA . ALA B 1 107 ? 3.686 -15.719 -20.969 1 91.25 107 ALA B CA 1
ATOM 2485 C C . ALA B 1 107 ? 3.98 -17.031 -20.234 1 91.25 107 ALA B C 1
ATOM 2487 O O . ALA B 1 107 ? 4.188 -18.062 -20.875 1 91.25 107 ALA B O 1
ATOM 2488 N N . THR B 1 108 ? 3.939 -17.016 -18.969 1 92.69 108 THR B N 1
ATOM 2489 C CA . THR B 1 108 ? 4.309 -18.156 -18.125 1 92.69 108 THR B CA 1
ATOM 2490 C C . THR B 1 108 ? 3.359 -19.328 -18.359 1 92.69 108 THR B C 1
ATOM 2492 O O . THR B 1 108 ? 2.139 -19.156 -18.344 1 92.69 108 THR B O 1
ATOM 2495 N N . VAL B 1 109 ? 3.918 -20.453 -18.609 1 93.06 109 VAL B N 1
ATOM 2496 C CA . VAL B 1 109 ? 3.16 -21.656 -18.953 1 93.06 109 VAL B CA 1
ATOM 2497 C C . VAL B 1 109 ? 2.967 -22.516 -17.703 1 93.06 109 VAL B C 1
ATOM 2499 O O . VAL B 1 109 ? 3.924 -22.797 -16.984 1 93.06 109 VAL B O 1
ATOM 2502 N N . VAL B 1 110 ? 1.694 -22.781 -17.422 1 93.5 110 VAL B N 1
ATOM 2503 C CA . VAL B 1 110 ? 1.32 -23.781 -16.422 1 93.5 110 VAL B CA 1
ATOM 2504 C C . VAL B 1 110 ? 0.452 -24.859 -17.062 1 93.5 110 VAL B C 1
ATOM 2506 O O . VAL B 1 110 ? -0.654 -24.578 -17.531 1 93.5 110 VAL B O 1
ATOM 2509 N N . ARG B 1 111 ? 0.923 -26.156 -17.094 1 90.62 111 ARG B N 1
ATOM 2510 C CA . ARG B 1 111 ? 0.211 -27.281 -17.703 1 90.62 111 ARG B CA 1
ATOM 2511 C C . ARG B 1 111 ? -0.254 -26.922 -19.109 1 90.62 111 ARG B C 1
ATOM 2513 O O . ARG B 1 111 ? -1.432 -27.078 -19.438 1 90.62 111 ARG B O 1
ATOM 2520 N N . ASP B 1 112 ? 0.596 -26.469 -19.875 1 91.69 112 ASP B N 1
ATOM 2521 C CA . ASP B 1 112 ? 0.424 -26.203 -21.297 1 91.69 112 ASP B CA 1
ATOM 2522 C C . ASP B 1 112 ? -0.482 -25 -21.547 1 91.69 112 ASP B C 1
ATOM 2524 O O . ASP B 1 112 ? -0.934 -24.766 -22.656 1 91.69 112 ASP B O 1
ATOM 2528 N N . HIS B 1 113 ? -0.875 -24.328 -20.5 1 93.88 113 HIS B N 1
ATOM 2529 C CA . HIS B 1 113 ? -1.676 -23.125 -20.594 1 93.88 113 HIS B CA 1
ATOM 2530 C C . HIS B 1 113 ? -0.84 -21.875 -20.297 1 93.88 113 HIS B C 1
ATOM 2532 O O . HIS B 1 113 ? 0.05 -21.922 -19.453 1 93.88 113 HIS B O 1
ATOM 2538 N N . CYS B 1 114 ? -1.184 -20.797 -21 1 95.12 114 CYS B N 1
ATOM 2539 C CA . CYS B 1 114 ? -0.71 -19.5 -20.562 1 95.12 114 CYS B CA 1
ATOM 2540 C C . CYS B 1 114 ? -1.657 -18.891 -19.547 1 95.12 114 CYS B C 1
ATOM 2542 O O . CYS B 1 114 ? -2.791 -18.531 -19.875 1 95.12 114 CYS B O 1
ATOM 2544 N N . VAL B 1 115 ? -1.19 -18.797 -18.359 1 97.06 115 VAL B N 1
ATOM 2545 C CA . VAL B 1 115 ? -2.031 -18.281 -17.281 1 97.06 115 VAL B CA 1
ATOM 2546 C C . VAL B 1 115 ? -1.892 -16.75 -17.219 1 97.06 115 VAL B C 1
ATOM 2548 O O . VAL B 1 115 ? -0.779 -16.234 -17.125 1 97.06 115 VAL B O 1
ATOM 2551 N N . ILE B 1 116 ? -2.998 -16.031 -17.344 1 97.88 116 ILE B N 1
ATOM 2552 C CA . ILE B 1 116 ? -3.025 -14.578 -17.266 1 97.88 116 ILE B CA 1
ATOM 2553 C C . ILE B 1 116 ? -3.566 -14.148 -15.898 1 97.88 116 ILE B C 1
ATOM 2555 O O . ILE B 1 116 ? -4.742 -14.352 -15.602 1 97.88 116 ILE B O 1
ATOM 2559 N N . ILE B 1 117 ? -2.727 -13.492 -15.133 1 98.62 117 ILE B N 1
ATOM 2560 C CA . ILE B 1 117 ? -3.08 -13.164 -13.758 1 98.62 117 ILE B CA 1
ATOM 2561 C C . ILE B 1 117 ? -3.723 -11.781 -13.695 1 98.62 117 ILE B C 1
ATOM 2563 O O . ILE B 1 117 ? -3.191 -10.82 -14.258 1 98.62 117 ILE B O 1
ATOM 2567 N N . GLN B 1 118 ? -4.867 -11.688 -13.094 1 98.56 118 GLN B N 1
ATOM 2568 C CA . GLN B 1 118 ? -5.59 -10.445 -12.82 1 98.56 118 GLN B CA 1
ATOM 2569 C C . GLN B 1 118 ? -5.645 -10.164 -11.32 1 98.56 118 GLN B C 1
ATOM 2571 O O . GLN B 1 118 ? -6.055 -11.023 -10.539 1 98.56 118 GLN B O 1
ATOM 2576 N N . ILE B 1 119 ? -5.242 -8.922 -10.93 1 98.75 119 ILE B N 1
ATOM 2577 C CA . ILE B 1 119 ? -5.152 -8.578 -9.516 1 98.75 119 ILE B CA 1
ATOM 2578 C C . ILE B 1 119 ? -6.297 -7.641 -9.141 1 98.75 119 ILE B C 1
ATOM 2580 O O . ILE B 1 119 ? -6.539 -6.637 -9.82 1 98.75 119 ILE B O 1
ATOM 2584 N N . ASP B 1 120 ? -7.047 -7.977 -8.102 1 98.38 120 ASP B N 1
ATOM 2585 C CA . ASP B 1 120 ? -7.996 -7.082 -7.449 1 98.38 120 ASP B CA 1
ATOM 2586 C C . ASP B 1 120 ? -7.586 -6.809 -6.004 1 98.38 120 ASP B C 1
ATOM 2588 O O . ASP B 1 120 ? -7.145 -7.715 -5.293 1 98.38 120 ASP B O 1
ATOM 2592 N N . ALA B 1 121 ? -7.73 -5.555 -5.641 1 97 121 ALA B N 1
ATOM 2593 C CA . ALA B 1 121 ? -7.422 -5.188 -4.262 1 97 121 ALA B CA 1
ATOM 2594 C C . ALA B 1 121 ? -8.695 -4.902 -3.473 1 97 121 ALA B C 1
ATOM 2596 O O . ALA B 1 121 ? -9.445 -3.979 -3.805 1 97 121 ALA B O 1
ATOM 2597 N N . LEU B 1 122 ? -8.953 -5.711 -2.465 1 96.5 122 LEU B N 1
ATOM 2598 C CA . LEU B 1 122 ? -10.125 -5.566 -1.606 1 96.5 122 LEU B CA 1
ATOM 2599 C C . LEU B 1 122 ? -9.75 -5.758 -0.14 1 96.5 122 LEU B C 1
ATOM 2601 O O . LEU B 1 122 ? -8.852 -6.535 0.179 1 96.5 122 LEU B O 1
ATOM 2605 N N . PRO B 1 123 ? -10.508 -5.027 0.808 1 93 123 PRO B N 1
ATOM 2606 C CA . PRO B 1 123 ? -10.273 -5.285 2.23 1 93 123 PRO B CA 1
ATOM 2607 C C . PRO B 1 123 ? -10.539 -6.738 2.619 1 93 123 PRO B C 1
ATOM 2609 O O . PRO B 1 123 ? -11.531 -7.328 2.172 1 93 123 PRO B O 1
ATOM 2612 N N . SER B 1 124 ? -9.68 -7.316 3.482 1 95.88 124 SER B N 1
ATOM 2613 C CA . SER B 1 124 ? -9.75 -8.734 3.834 1 95.88 124 SER B CA 1
ATOM 2614 C C . SER B 1 124 ? -11.094 -9.07 4.48 1 95.88 124 SER B C 1
ATOM 2616 O O . SER B 1 124 ? -11.633 -10.156 4.262 1 95.88 124 SER B O 1
ATOM 2618 N N . ALA B 1 125 ? -11.648 -8.156 5.262 1 94.88 125 ALA B N 1
ATOM 2619 C CA . ALA B 1 125 ? -12.945 -8.391 5.895 1 94.88 125 ALA B CA 1
ATOM 2620 C C . ALA B 1 125 ? -14.039 -8.586 4.852 1 94.88 125 ALA B C 1
ATOM 2622 O O . ALA B 1 125 ? -14.883 -9.477 4.984 1 94.88 125 ALA B O 1
ATOM 2623 N N . ALA B 1 126 ? -14.008 -7.77 3.824 1 96.44 126 ALA B N 1
ATOM 2624 C CA . ALA B 1 126 ? -14.992 -7.863 2.756 1 96.44 126 ALA B CA 1
ATOM 2625 C C . ALA B 1 126 ? -14.844 -9.172 1.983 1 96.44 126 ALA B C 1
ATOM 2627 O O . ALA B 1 126 ? -15.836 -9.805 1.618 1 96.44 126 ALA B O 1
ATOM 2628 N N . VAL B 1 127 ? -13.633 -9.57 1.744 1 98.25 127 VAL B N 1
ATOM 2629 C CA . VAL B 1 127 ? -13.375 -10.805 1.014 1 98.25 127 VAL B CA 1
ATOM 2630 C C . VAL B 1 127 ? -13.898 -11.992 1.811 1 98.25 127 VAL B C 1
ATOM 2632 O O . VAL B 1 127 ? -14.602 -12.852 1.266 1 98.25 127 VAL B O 1
ATOM 2635 N N . LEU B 1 128 ? -13.609 -12.062 3.139 1 98.12 128 LEU B N 1
ATOM 2636 C CA . LEU B 1 128 ? -14.102 -13.148 3.971 1 98.12 128 LEU B CA 1
ATOM 2637 C C . LEU B 1 128 ? -15.625 -13.195 3.967 1 98.12 128 LEU B C 1
ATOM 2639 O O . LEU B 1 128 ? -16.219 -14.258 3.805 1 98.12 128 LEU B O 1
ATOM 2643 N N . ASP B 1 129 ? -16.234 -12 4.105 1 98.12 129 ASP B N 1
ATOM 2644 C CA . ASP B 1 129 ? -17.688 -11.945 4.125 1 98.12 129 ASP B CA 1
ATOM 2645 C C . ASP B 1 129 ? -18.266 -12.508 2.834 1 98.12 129 ASP B C 1
ATOM 2647 O O . ASP B 1 129 ? -19.281 -13.234 2.867 1 98.12 129 ASP B O 1
ATOM 2651 N N . GLY B 1 130 ? -17.672 -12.203 1.732 1 98.44 130 GLY B N 1
ATOM 2652 C CA . GLY B 1 130 ? -18.109 -12.742 0.459 1 98.44 130 GLY B CA 1
ATOM 2653 C C . GLY B 1 130 ? -17.906 -14.242 0.347 1 98.44 130 GLY B C 1
ATOM 2654 O O . GLY B 1 130 ? -18.812 -14.969 -0.089 1 98.44 130 GLY B O 1
ATOM 2655 N N . LEU B 1 131 ? -16.781 -14.711 0.762 1 98.44 131 LEU B N 1
ATOM 2656 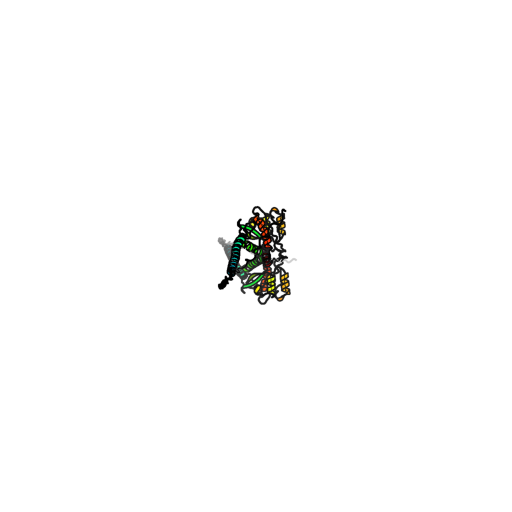C CA . LEU B 1 131 ? -16.406 -16.109 0.614 1 98.44 131 LEU B CA 1
ATOM 2657 C C . LEU B 1 131 ? -17.281 -17 1.497 1 98.44 131 LEU B C 1
ATOM 2659 O O . LEU B 1 131 ? -17.672 -18.109 1.092 1 98.44 131 LEU B O 1
ATOM 2663 N N . VAL B 1 132 ? -17.641 -16.531 2.67 1 98 132 VAL B N 1
ATOM 2664 C CA . VAL B 1 132 ? -18.344 -17.391 3.604 1 98 132 VAL B CA 1
ATOM 2665 C C . VAL B 1 132 ? -19.859 -17.188 3.48 1 98 132 VAL B C 1
ATOM 2667 O O . VAL B 1 132 ? -20.641 -17.812 4.188 1 98 132 VAL B O 1
ATOM 2670 N N . GLY B 1 133 ? -20.234 -16.234 2.629 1 97.44 133 GLY B N 1
ATOM 2671 C CA . GLY B 1 133 ? -21.641 -16.109 2.287 1 97.44 133 GLY B CA 1
ATOM 2672 C C . GLY B 1 133 ? -22.375 -15.086 3.131 1 97.44 133 GLY B C 1
ATOM 2673 O O . GLY B 1 133 ? -23.609 -15.047 3.139 1 97.44 133 GLY B O 1
ATOM 2674 N N . ARG B 1 134 ? -21.641 -14.328 3.906 1 97.75 134 ARG B N 1
ATOM 2675 C CA . ARG B 1 134 ? -22.281 -13.242 4.641 1 97.75 134 ARG B CA 1
ATOM 2676 C C . ARG B 1 134 ? -22.75 -12.133 3.697 1 97.75 134 ARG B C 1
ATOM 2678 O O . ARG B 1 134 ? -23.734 -11.453 3.965 1 97.75 134 ARG B O 1
ATOM 2685 N N . THR B 1 135 ? -22 -11.922 2.65 1 97.56 135 THR B N 1
ATOM 2686 C CA . THR B 1 135 ? -22.406 -11.102 1.515 1 97.56 135 THR B CA 1
ATOM 2687 C C . THR B 1 135 ? -22.375 -11.914 0.223 1 97.56 135 THR B C 1
ATOM 2689 O O . THR B 1 135 ? -21.891 -13.047 0.206 1 97.56 135 THR B O 1
ATOM 2692 N N . ASN B 1 136 ? -22.969 -11.328 -0.789 1 97.12 136 ASN B N 1
ATOM 2693 C CA . ASN B 1 136 ? -22.953 -12.008 -2.08 1 97.12 136 ASN B CA 1
ATOM 2694 C C . ASN B 1 136 ? -21.547 -12.117 -2.639 1 97.12 136 ASN B C 1
ATOM 2696 O O . ASN B 1 136 ? -20.766 -11.156 -2.568 1 97.12 136 ASN B O 1
ATOM 2700 N N . LEU B 1 137 ? -21.281 -13.297 -3.211 1 97.31 137 LEU B N 1
ATOM 2701 C CA . LEU B 1 137 ? -19.953 -13.539 -3.783 1 97.31 137 LEU B CA 1
ATOM 2702 C C . LEU B 1 137 ? -19.641 -12.523 -4.879 1 97.31 137 LEU B C 1
ATOM 2704 O O . LEU B 1 137 ? -18.484 -12.156 -5.082 1 97.31 137 LEU B O 1
ATOM 2708 N N . ASP B 1 138 ? -20.625 -11.961 -5.555 1 96.62 138 ASP B N 1
ATOM 2709 C CA . ASP B 1 138 ? -20.453 -10.969 -6.609 1 96.62 138 ASP B CA 1
ATOM 2710 C C . ASP B 1 138 ? -19.906 -9.656 -6.051 1 96.62 138 ASP B C 1
ATOM 2712 O O . ASP B 1 138 ? -19.328 -8.852 -6.793 1 96.62 138 ASP B O 1
ATOM 2716 N N . SER B 1 139 ? -20.125 -9.484 -4.742 1 96.56 139 SER B N 1
ATOM 2717 C CA . SER B 1 139 ? -19.641 -8.258 -4.109 1 96.56 139 SER B CA 1
ATOM 2718 C C . SER B 1 139 ? -18.125 -8.18 -4.137 1 96.56 139 SER B C 1
ATOM 2720 O O . SER B 1 139 ? -17.547 -7.098 -4.031 1 96.56 139 SER B O 1
ATOM 2722 N N . ILE B 1 140 ? -17.516 -9.32 -4.273 1 97.69 140 ILE B N 1
ATOM 2723 C CA . ILE B 1 140 ? -16.062 -9.328 -4.359 1 97.69 140 ILE B CA 1
ATOM 2724 C C . ILE B 1 140 ? -15.633 -9.789 -5.75 1 97.69 140 ILE B C 1
ATOM 2726 O O . ILE B 1 140 ? -14.492 -10.203 -5.949 1 97.69 140 ILE B O 1
ATOM 2730 N N . GLY B 1 141 ? -16.516 -9.766 -6.742 1 97.25 141 GLY B N 1
ATOM 2731 C CA . GLY B 1 141 ? -16.188 -10.039 -8.133 1 97.25 141 GLY B CA 1
ATOM 2732 C C . GLY B 1 141 ? -16.156 -11.516 -8.461 1 97.25 141 GLY B C 1
ATOM 2733 O O . GLY B 1 141 ? -15.523 -11.938 -9.43 1 97.25 141 GLY B O 1
ATOM 2734 N N . GLY B 1 142 ? -16.781 -12.32 -7.625 1 97.69 142 GLY B N 1
ATOM 2735 C CA . GLY B 1 142 ? -16.766 -13.758 -7.84 1 97.69 142 GLY B CA 1
ATOM 2736 C C . GLY B 1 142 ? -15.68 -14.469 -7.051 1 97.69 142 GLY B C 1
ATOM 2737 O O . GLY B 1 142 ? -14.984 -13.844 -6.246 1 97.69 142 GLY B O 1
ATOM 2738 N N . LEU B 1 143 ? -15.562 -15.805 -7.207 1 98.12 143 LEU B N 1
ATOM 2739 C CA . LEU B 1 143 ? -14.57 -16.609 -6.5 1 98.12 143 LEU B CA 1
ATOM 2740 C C . LEU B 1 143 ? -13.195 -16.469 -7.145 1 98.12 143 LEU B C 1
ATOM 2742 O O . LEU B 1 143 ? -13.008 -16.859 -8.297 1 98.12 143 LEU B O 1
ATOM 2746 N N . PRO B 1 144 ? -12.258 -15.914 -6.461 1 98.62 144 PRO B N 1
ATOM 2747 C CA . PRO B 1 144 ? -10.891 -15.883 -6.996 1 98.62 144 PRO B CA 1
ATOM 2748 C C . PRO B 1 144 ? -10.164 -17.219 -6.828 1 98.62 144 PRO B C 1
ATOM 2750 O O . PRO B 1 144 ? -10.562 -18.031 -6.004 1 98.62 144 PRO B O 1
ATOM 2753 N N . ALA B 1 145 ? -9.133 -17.328 -7.617 1 98.44 145 ALA B N 1
ATOM 2754 C CA . ALA B 1 145 ? -8.352 -18.547 -7.52 1 98.44 145 ALA B CA 1
ATOM 2755 C C . ALA B 1 145 ? -7.371 -18.484 -6.352 1 98.44 145 ALA B C 1
ATOM 2757 O O . ALA B 1 145 ? -6.91 -19.531 -5.863 1 98.44 145 ALA B O 1
ATOM 2758 N N . ALA B 1 146 ? -7.008 -17.297 -6.031 1 98.81 146 ALA B N 1
ATOM 2759 C CA . ALA B 1 146 ? -6.098 -17.109 -4.906 1 98.81 146 ALA B CA 1
ATOM 2760 C C . ALA B 1 146 ? -6.434 -15.836 -4.141 1 98.81 146 ALA B C 1
ATOM 2762 O O . ALA B 1 146 ? -7.016 -14.898 -4.699 1 98.81 146 ALA B O 1
ATOM 2763 N N . TRP B 1 147 ? -6.133 -15.852 -2.854 1 98.88 147 TRP B N 1
ATOM 2764 C CA . TRP B 1 147 ? -6.359 -14.727 -1.95 1 98.88 147 TRP B CA 1
ATOM 2765 C C . TRP B 1 147 ? -5.133 -14.484 -1.074 1 98.88 147 TRP B C 1
ATOM 2767 O O . TRP B 1 147 ? -4.512 -15.43 -0.583 1 98.88 147 TRP B O 1
ATOM 2777 N N . ILE B 1 148 ? -4.727 -13.195 -0.981 1 98.62 148 ILE B N 1
ATOM 2778 C CA . ILE B 1 148 ? -3.621 -12.805 -0.112 1 98.62 148 ILE B CA 1
ATOM 2779 C C . ILE B 1 148 ? -4.09 -11.727 0.866 1 98.62 148 ILE B C 1
ATOM 2781 O O . ILE B 1 148 ? -3.965 -10.531 0.588 1 98.62 148 ILE B O 1
ATOM 2785 N N . PRO B 1 149 ? -4.562 -12.133 2.064 1 97 149 PRO B N 1
ATOM 2786 C CA . PRO B 1 149 ? -4.855 -11.172 3.129 1 97 149 PRO B CA 1
ATOM 2787 C C . PRO B 1 149 ? -3.605 -10.727 3.883 1 97 149 PRO B C 1
ATOM 2789 O O . PRO B 1 149 ? -2.502 -11.188 3.58 1 97 149 PRO B O 1
ATOM 2792 N N . GLU B 1 150 ? -3.779 -9.789 4.852 1 93.81 150 GLU B N 1
ATOM 2793 C CA . GLU B 1 150 ? -2.613 -9.258 5.547 1 93.81 150 GLU B CA 1
ATOM 2794 C C . GLU B 1 150 ? -2.129 -10.211 6.633 1 93.81 150 GLU B C 1
ATOM 2796 O O . GLU B 1 150 ? -0.977 -10.133 7.066 1 93.81 150 GLU B O 1
ATOM 2801 N N . SER B 1 151 ? -3.068 -11.141 7.125 1 93.94 151 SER B N 1
ATOM 2802 C CA . SER B 1 151 ? -2.658 -11.977 8.25 1 93.94 151 SER B CA 1
ATOM 2803 C C . SER B 1 151 ? -3.275 -13.367 8.156 1 93.94 151 SER B C 1
ATOM 2805 O O . SER B 1 151 ? -4.348 -13.539 7.574 1 93.94 151 SER B O 1
ATOM 2807 N N . SER B 1 152 ? -2.598 -14.328 8.805 1 95.69 152 SER B N 1
ATOM 2808 C CA . SER B 1 152 ? -3.068 -15.711 8.875 1 95.69 152 SER B CA 1
ATOM 2809 C C . SER B 1 152 ? -4.402 -15.797 9.609 1 95.69 152 SER B C 1
ATOM 2811 O O . SER B 1 152 ? -5.105 -16.812 9.5 1 95.69 152 SER B O 1
ATOM 2813 N N . TYR B 1 153 ? -4.727 -14.734 10.336 1 94.81 153 TYR B N 1
ATOM 2814 C CA . TYR B 1 153 ? -6.023 -14.68 11 1 94.81 153 TYR B CA 1
ATOM 2815 C C . TYR B 1 153 ? -7.156 -14.922 10.008 1 94.81 153 TYR B C 1
ATOM 2817 O O . TYR B 1 153 ? -8.047 -15.742 10.258 1 94.81 153 TYR B O 1
ATOM 2825 N N . TRP B 1 154 ? -7.07 -14.297 8.875 1 96.25 154 TRP B N 1
ATOM 2826 C CA . TRP B 1 154 ? -8.156 -14.336 7.898 1 96.25 154 TRP B CA 1
ATOM 2827 C C . TRP B 1 154 ? -8.273 -15.719 7.266 1 96.25 154 TRP B C 1
ATOM 2829 O O . TRP B 1 154 ? -9.383 -16.203 7.023 1 96.25 154 TRP B O 1
ATOM 2839 N N . VAL B 1 155 ? -7.164 -16.328 6.996 1 97.94 155 VAL B N 1
ATOM 2840 C CA . VAL B 1 155 ? -7.152 -17.672 6.43 1 97.94 155 VAL B CA 1
ATOM 2841 C C . VAL B 1 155 ? -7.727 -18.656 7.445 1 97.94 155 VAL B C 1
ATOM 2843 O O . VAL B 1 155 ? -8.484 -19.562 7.082 1 97.94 155 VAL B O 1
ATOM 2846 N N . THR B 1 156 ? -7.348 -18.516 8.695 1 97.75 156 THR B N 1
ATOM 2847 C CA . THR B 1 156 ? -7.879 -19.359 9.766 1 97.75 156 THR B CA 1
ATOM 2848 C C . THR B 1 156 ? -9.398 -19.219 9.867 1 97.75 156 THR B C 1
ATOM 2850 O O . THR B 1 156 ? -10.109 -20.203 10 1 97.75 156 THR B O 1
ATOM 2853 N N . GLU B 1 157 ? -9.883 -17.969 9.805 1 97.94 157 GLU B N 1
ATOM 2854 C CA . GLU B 1 157 ? -11.32 -17.719 9.836 1 97.94 157 GLU B CA 1
ATOM 2855 C C . GLU B 1 157 ? -12.031 -18.391 8.672 1 97.94 157 GLU B C 1
ATOM 2857 O O . GLU B 1 157 ? -13.102 -18.984 8.844 1 97.94 157 GLU B O 1
ATOM 2862 N N . LEU B 1 158 ? -11.414 -18.281 7.504 1 98.44 158 LEU B N 1
ATOM 2863 C CA . LEU B 1 158 ? -11.984 -18.953 6.332 1 98.44 158 LEU B CA 1
ATOM 2864 C C . LEU B 1 158 ? -12.039 -20.453 6.527 1 98.44 158 LEU B C 1
ATOM 2866 O O . LEU B 1 158 ? -13.078 -21.078 6.293 1 98.44 158 LEU B O 1
ATOM 2870 N N . ASN B 1 159 ? -10.93 -21.016 6.938 1 97.81 159 ASN B N 1
ATOM 2871 C CA . ASN B 1 159 ? -10.828 -22.453 7.141 1 97.81 159 ASN B CA 1
ATOM 2872 C C . ASN B 1 159 ? -11.852 -22.953 8.164 1 97.81 159 ASN B C 1
ATOM 2874 O O . ASN B 1 159 ? -12.383 -24.047 8.031 1 97.81 159 ASN B O 1
ATOM 2878 N N . THR B 1 160 ? -12.094 -22.172 9.148 1 97.88 160 THR B N 1
ATOM 2879 C CA . THR B 1 160 ? -13.055 -22.516 10.188 1 97.88 160 THR B CA 1
ATOM 2880 C C . THR B 1 160 ? -14.477 -22.469 9.648 1 97.88 160 THR B C 1
ATOM 2882 O O . THR B 1 160 ? -15.273 -23.391 9.898 1 97.88 160 THR B O 1
ATOM 2885 N N . ALA B 1 161 ? -14.75 -21.5 8.875 1 98.25 161 ALA B N 1
ATOM 2886 C CA . ALA B 1 161 ? -16.109 -21.281 8.414 1 98.25 161 ALA B CA 1
ATOM 2887 C C . ALA B 1 161 ? -16.438 -22.156 7.199 1 98.25 161 ALA B C 1
ATOM 2889 O O . ALA B 1 161 ? -17.547 -22.672 7.07 1 98.25 161 ALA B O 1
ATOM 2890 N N . LYS B 1 162 ? -15.43 -22.219 6.277 1 98 162 LYS B N 1
ATOM 2891 C CA . LYS B 1 162 ? -15.641 -22.938 5.027 1 98 162 LYS B CA 1
ATOM 2892 C C . LYS B 1 162 ? -14.367 -23.672 4.594 1 98 162 LYS B C 1
ATOM 2894 O O . LYS B 1 162 ? -13.789 -23.359 3.557 1 98 162 LYS B O 1
ATOM 2899 N N . PRO B 1 163 ? -14 -24.734 5.242 1 97.25 163 PRO B N 1
ATOM 2900 C CA . PRO B 1 163 ? -12.75 -25.438 4.945 1 97.25 163 PRO B CA 1
ATOM 2901 C C . PRO B 1 163 ? -12.703 -25.969 3.516 1 97.25 163 PRO B C 1
ATOM 2903 O O . PRO B 1 163 ? -11.617 -26.125 2.947 1 97.25 163 PRO B O 1
ATOM 2906 N N . GLU B 1 164 ? -13.812 -26.219 2.883 1 96.88 164 GLU B N 1
ATOM 2907 C CA . GLU B 1 164 ? -13.852 -26.781 1.538 1 96.88 164 GLU B CA 1
ATOM 2908 C C . GLU B 1 164 ? -13.344 -25.781 0.503 1 96.88 164 GLU B C 1
ATOM 2910 O O . GLU B 1 164 ? -13.016 -26.156 -0.622 1 96.88 164 GLU B O 1
ATOM 2915 N N . LEU B 1 165 ? -13.312 -24.516 0.889 1 97.56 165 LEU B N 1
ATOM 2916 C CA . LEU B 1 165 ? -12.867 -23.484 -0.042 1 97.56 165 LEU B CA 1
ATOM 2917 C C . LEU B 1 165 ? -11.352 -23.391 -0.067 1 97.56 165 LEU B C 1
ATOM 2919 O O . LEU B 1 165 ? -10.781 -22.734 -0.944 1 97.56 165 LEU B O 1
ATOM 2923 N N . VAL B 1 166 ? -10.695 -24.031 0.882 1 97.31 166 VAL B N 1
ATOM 2924 C CA . VAL B 1 166 ? -9.234 -23.969 0.928 1 97.31 166 VAL B CA 1
ATOM 2925 C C . VAL B 1 166 ? -8.656 -25.078 0.052 1 97.31 166 VAL B C 1
ATOM 2927 O O . VAL B 1 166 ? -8.688 -26.266 0.426 1 97.31 166 VAL B O 1
ATOM 2930 N N . GLY B 1 167 ? -8.094 -24.656 -1.107 1 96.12 167 GLY B N 1
ATOM 2931 C CA . GLY B 1 167 ? -7.574 -25.625 -2.066 1 96.12 167 GLY B CA 1
ATOM 2932 C C . GLY B 1 167 ? -6.109 -25.953 -1.851 1 96.12 167 GLY B C 1
ATOM 2933 O O . GLY B 1 167 ? -5.645 -27.016 -2.24 1 96.12 167 GLY B O 1
ATOM 2934 N N . SER B 1 168 ? -5.41 -25.047 -1.463 1 95.38 168 SER B N 1
ATOM 2935 C CA . SER B 1 168 ? -4.004 -25.25 -1.12 1 95.38 168 SER B CA 1
ATOM 2936 C C . SER B 1 168 ? -3.631 -24.484 0.149 1 95.38 168 SER B C 1
ATOM 2938 O O . SER B 1 168 ? -4.168 -23.406 0.416 1 95.38 168 SER B O 1
ATOM 2940 N N . PRO B 1 169 ? -2.727 -25.094 0.924 1 93.69 169 PRO B N 1
ATOM 2941 C CA . PRO B 1 169 ? -2.342 -24.438 2.176 1 93.69 169 PRO B CA 1
ATOM 2942 C C . PRO B 1 169 ? -1.723 -23.062 1.952 1 93.69 169 PRO B C 1
ATOM 2944 O O . PRO B 1 169 ? -1.017 -22.844 0.963 1 93.69 169 PRO B O 1
ATOM 2947 N N . ALA B 1 170 ? -2.027 -22.25 2.893 1 97.25 170 ALA B N 1
ATOM 2948 C CA . ALA B 1 170 ? -1.521 -20.891 2.818 1 97.25 170 ALA B CA 1
ATOM 2949 C C . ALA B 1 170 ? -0.03 -20.828 3.139 1 97.25 170 ALA B C 1
ATOM 2951 O O . ALA B 1 170 ? 0.448 -21.562 4.02 1 97.25 170 ALA B O 1
ATOM 2952 N N . GLN B 1 171 ? 0.707 -20 2.402 1 97.31 171 GLN B N 1
ATOM 2953 C CA . GLN B 1 171 ? 2.111 -19.719 2.678 1 97.31 171 GLN B CA 1
ATOM 2954 C C . GLN B 1 171 ? 2.42 -18.234 2.496 1 97.31 171 GLN B C 1
ATOM 2956 O O . GLN B 1 171 ? 1.922 -17.609 1.562 1 97.31 171 GLN B O 1
ATOM 2961 N N . SER B 1 172 ? 3.254 -17.781 3.402 1 97.31 172 SER B N 1
ATOM 2962 C CA . SER B 1 172 ? 3.602 -16.359 3.383 1 97.31 172 SER B CA 1
ATOM 2963 C C . SER B 1 172 ? 4.406 -16 2.137 1 97.31 172 SER B C 1
ATOM 2965 O O . SER B 1 172 ? 5.293 -16.766 1.729 1 97.31 172 SER B O 1
ATO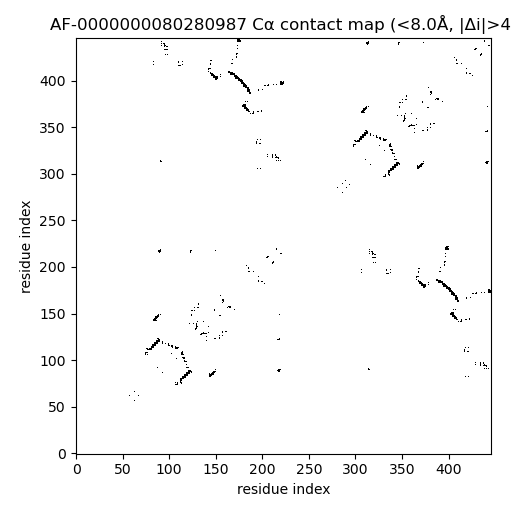M 2967 N N . VAL B 1 173 ? 4.078 -14.883 1.549 1 97.56 173 VAL B N 1
ATOM 2968 C CA . VAL B 1 173 ? 4.828 -14.445 0.375 1 97.56 173 VAL B CA 1
ATOM 2969 C C . VAL B 1 173 ? 5.715 -13.258 0.74 1 97.56 173 VAL B C 1
ATOM 2971 O O . VAL B 1 173 ? 6.633 -12.914 -0.003 1 97.56 173 VAL B O 1
ATOM 2974 N N . ALA B 1 174 ? 5.402 -12.625 1.756 1 95.06 174 ALA B N 1
ATOM 2975 C CA . ALA B 1 174 ? 6.145 -11.492 2.305 1 95.06 174 ALA B CA 1
ATOM 2976 C C . ALA B 1 174 ? 5.789 -11.258 3.77 1 95.06 174 ALA B C 1
ATOM 2978 O O . ALA B 1 174 ? 4.844 -11.859 4.289 1 95.06 174 ALA B O 1
ATOM 2979 N N . THR B 1 175 ? 6.523 -10.438 4.477 1 92.62 175 THR B N 1
ATOM 2980 C CA . THR B 1 175 ? 6.27 -10.078 5.863 1 92.62 175 THR B CA 1
ATOM 2981 C C . THR B 1 175 ? 6.488 -8.578 6.078 1 92.62 175 THR B C 1
ATOM 2983 O O . THR B 1 175 ? 7.418 -8 5.52 1 92.62 175 THR B O 1
ATOM 2986 N N . ALA B 1 176 ? 5.562 -8.008 6.805 1 89.56 176 ALA B N 1
ATOM 2987 C CA . ALA B 1 176 ? 5.703 -6.613 7.203 1 89.56 176 ALA B CA 1
ATOM 2988 C C . ALA B 1 176 ? 5.695 -6.473 8.727 1 89.56 176 ALA B C 1
ATOM 2990 O O . ALA B 1 176 ? 4.895 -7.113 9.406 1 89.56 176 ALA B O 1
ATOM 2991 N N . ARG B 1 177 ? 6.605 -5.652 9.266 1 87.94 177 ARG B N 1
ATOM 2992 C CA . ARG B 1 177 ? 6.598 -5.316 10.688 1 87.94 177 ARG B CA 1
ATOM 2993 C C . ARG B 1 177 ? 5.477 -4.336 11.008 1 87.94 177 ARG B C 1
ATOM 2995 O O . ARG B 1 177 ? 4.93 -3.691 10.109 1 87.94 177 ARG B O 1
ATOM 3002 N N . SER B 1 178 ? 5.113 -4.348 12.312 1 91 178 SER B N 1
ATOM 3003 C CA . SER B 1 178 ? 4.156 -3.332 12.742 1 91 178 SER B CA 1
ATOM 3004 C C . SER B 1 178 ? 4.66 -1.929 12.422 1 91 178 SER B C 1
ATOM 3006 O O . SER B 1 178 ? 5.867 -1.708 12.312 1 91 178 SER B O 1
ATOM 3008 N N . ALA B 1 179 ? 3.693 -1.073 12.156 1 92.5 179 ALA B N 1
ATOM 3009 C CA . ALA B 1 179 ? 4.035 0.297 11.781 1 92.5 179 ALA B CA 1
ATOM 3010 C C . ALA B 1 179 ? 3.184 1.304 12.555 1 92.5 179 ALA B C 1
ATOM 3012 O O . ALA B 1 179 ? 2.027 1.025 12.883 1 92.5 179 ALA B O 1
ATOM 3013 N N . ASP B 1 180 ? 3.805 2.537 12.867 1 94.81 180 ASP B N 1
ATOM 3014 C CA . ASP B 1 180 ? 3.098 3.578 13.602 1 94.81 180 ASP B CA 1
ATOM 3015 C C . ASP B 1 180 ? 3.039 4.875 12.805 1 94.81 180 ASP B C 1
ATOM 3017 O O . ASP B 1 180 ? 2.467 5.867 13.258 1 94.81 180 ASP B O 1
ATOM 3021 N N . TYR B 1 181 ? 3.5 4.98 11.727 1 96.12 181 TYR B N 1
ATOM 3022 C CA . TYR B 1 181 ? 3.422 6.039 10.727 1 96.12 181 TYR B CA 1
ATOM 3023 C C . TYR B 1 181 ? 3.5 7.414 11.383 1 96.12 181 TYR B C 1
ATOM 3025 O O . TYR B 1 181 ? 2.57 8.219 11.266 1 96.12 181 TYR B O 1
ATOM 3033 N N . PRO B 1 182 ? 4.641 7.754 12.023 1 97.88 182 PRO B N 1
ATOM 3034 C CA . PRO B 1 182 ? 4.801 9.078 12.625 1 97.88 182 PRO B CA 1
ATOM 3035 C C . PRO B 1 182 ? 4.969 10.18 11.586 1 97.88 182 PRO B C 1
ATOM 3037 O O . PRO B 1 182 ? 5.828 10.078 10.703 1 97.88 182 PRO B O 1
ATOM 3040 N N . LEU B 1 183 ? 4.078 11.172 11.633 1 98.69 183 LEU B N 1
ATOM 3041 C CA . LEU B 1 183 ? 4.289 12.352 10.805 1 98.69 183 LEU B CA 1
ATOM 3042 C C . LEU B 1 183 ? 5.195 13.352 11.508 1 98.69 183 LEU B C 1
ATOM 3044 O O . LEU B 1 183 ? 4.879 13.82 12.602 1 98.69 183 LEU B O 1
ATOM 3048 N N . VAL B 1 184 ? 6.309 13.641 10.891 1 98.5 184 VAL B N 1
ATOM 3049 C CA . VAL B 1 184 ? 7.246 14.633 11.414 1 98.5 184 VAL B CA 1
ATOM 3050 C C . VAL B 1 184 ? 7.281 15.844 10.484 1 98.5 184 VAL B C 1
ATOM 3052 O O . VAL B 1 184 ? 7.348 15.695 9.258 1 98.5 184 VAL B O 1
ATOM 3055 N N . GLY B 1 185 ? 6.996 17 11.016 1 98.31 185 GLY B N 1
ATOM 3056 C CA . GLY B 1 185 ? 7.25 18.234 10.297 1 98.31 185 GLY B CA 1
ATOM 3057 C C . GLY B 1 185 ? 8.727 18.594 10.219 1 98.31 185 GLY B C 1
ATOM 3058 O O . GLY B 1 185 ? 9.438 18.547 11.219 1 98.31 185 GLY B O 1
ATOM 3059 N N . LEU B 1 186 ? 9.172 18.828 8.977 1 98.38 186 LEU B N 1
ATOM 3060 C CA . LEU B 1 186 ? 10.586 19.156 8.805 1 98.38 186 LEU B CA 1
ATOM 3061 C C . LEU B 1 186 ? 10.812 20.656 8.797 1 98.38 186 LEU B C 1
ATOM 3063 O O . LEU B 1 186 ? 9.859 21.438 8.656 1 98.38 186 LEU B O 1
ATOM 3067 N N . ALA B 1 187 ? 12.07 20.969 9.078 1 97.31 187 ALA B N 1
ATOM 3068 C CA . ALA B 1 187 ? 12.492 22.375 9.109 1 97.31 187 ALA B CA 1
ATOM 3069 C C . ALA B 1 187 ? 13.75 22.594 8.266 1 97.31 187 ALA B C 1
ATOM 3071 O O . ALA B 1 187 ? 14.547 21.672 8.086 1 97.31 187 ALA B O 1
ATOM 3072 N N . GLY B 1 188 ? 13.906 23.719 7.723 1 95 188 GLY B N 1
ATOM 3073 C CA . GLY B 1 188 ? 15.039 24.125 6.898 1 95 188 GLY B CA 1
ATOM 3074 C C . GLY B 1 188 ? 14.828 25.438 6.184 1 95 188 GLY B C 1
ATOM 3075 O O . GLY B 1 188 ? 13.773 26.062 6.32 1 95 188 GLY B O 1
ATOM 3076 N N . LYS B 1 189 ? 15.789 25.812 5.406 1 94.12 189 LYS B N 1
ATOM 3077 C CA . LYS B 1 189 ? 15.812 27.125 4.781 1 94.12 189 LYS B CA 1
ATOM 3078 C C . LYS B 1 189 ? 14.672 27.281 3.779 1 94.12 189 LYS B C 1
ATOM 3080 O O . LYS B 1 189 ? 14.172 28.391 3.566 1 94.12 189 LYS B O 1
ATOM 3085 N N . THR B 1 190 ? 14.25 26.188 3.215 1 95.12 190 THR B N 1
ATOM 3086 C CA . THR B 1 190 ? 13.266 26.25 2.141 1 95.12 190 THR B CA 1
ATOM 3087 C C . THR B 1 190 ? 11.852 26.031 2.682 1 95.12 190 THR B C 1
ATOM 3089 O O . THR B 1 190 ? 10.891 25.984 1.914 1 95.12 190 THR B O 1
ATOM 3092 N N . ILE B 1 191 ? 11.734 25.859 4.008 1 96.12 191 ILE B N 1
ATOM 3093 C CA . ILE B 1 191 ? 10.438 25.625 4.633 1 96.12 191 ILE B CA 1
ATOM 3094 C C . ILE B 1 191 ? 10.008 26.859 5.422 1 96.12 191 ILE B C 1
ATOM 3096 O O . ILE B 1 191 ? 10.664 27.25 6.387 1 96.12 191 ILE B O 1
ATOM 3100 N N . ASP B 1 192 ? 8.938 27.438 5.043 1 95 192 ASP B N 1
ATOM 3101 C CA . ASP B 1 192 ? 8.5 28.656 5.715 1 95 192 ASP B CA 1
ATOM 3102 C C . ASP B 1 192 ? 7.547 28.344 6.863 1 95 192 ASP B C 1
ATOM 3104 O O . ASP B 1 192 ? 7.266 27.172 7.137 1 95 192 ASP B O 1
ATOM 3108 N N . GLU B 1 193 ? 7.152 29.391 7.492 1 93.94 193 GLU B N 1
ATOM 3109 C CA . GLU B 1 193 ? 6.34 29.219 8.695 1 93.94 193 GLU B CA 1
ATOM 3110 C C . GLU B 1 193 ? 4.969 28.641 8.359 1 93.94 193 GLU B C 1
ATOM 3112 O O . GLU B 1 193 ? 4.418 27.859 9.133 1 93.94 193 GLU B O 1
ATOM 3117 N N . VAL B 1 194 ? 4.414 29.078 7.262 1 94.81 194 VAL B N 1
ATOM 3118 C CA . VAL B 1 194 ? 3.107 28.578 6.84 1 94.81 194 VAL B CA 1
ATOM 3119 C C . VAL B 1 194 ? 3.176 27.078 6.613 1 94.81 194 VAL B C 1
ATOM 3121 O O . VAL B 1 194 ? 2.295 26.328 7.059 1 94.81 194 VAL B O 1
ATOM 3124 N N . GLN B 1 195 ? 4.219 26.578 6 1 96.38 195 GLN B N 1
ATOM 3125 C CA . GLN B 1 195 ? 4.406 25.156 5.762 1 96.38 195 GLN B CA 1
ATOM 3126 C C . GLN B 1 195 ? 4.559 24.391 7.07 1 96.38 195 GLN B C 1
ATOM 3128 O O . GLN B 1 195 ? 4.027 23.281 7.219 1 96.38 195 GLN B O 1
ATOM 3133 N N . MET B 1 196 ? 5.254 24.984 7.969 1 95.31 196 MET B N 1
ATOM 3134 C CA . MET B 1 196 ? 5.449 24.328 9.266 1 95.31 196 MET B CA 1
ATOM 3135 C C . MET B 1 196 ? 4.121 24.172 9.992 1 95.31 196 MET B C 1
ATOM 3137 O O . MET B 1 196 ? 3.83 23.094 10.531 1 95.31 196 MET B O 1
ATOM 3141 N N . ARG B 1 197 ? 3.416 25.219 9.93 1 94.31 197 ARG B N 1
ATOM 3142 C CA . ARG B 1 197 ? 2.105 25.156 10.57 1 94.31 197 ARG B CA 1
ATOM 3143 C C . ARG B 1 197 ? 1.172 24.219 9.812 1 94.31 197 ARG B C 1
ATOM 3145 O O . ARG B 1 197 ? 0.413 23.453 10.422 1 94.31 197 ARG B O 1
ATOM 3152 N N . ALA B 1 198 ? 1.224 24.25 8.531 1 96.38 198 ALA B N 1
ATOM 3153 C CA . ALA B 1 198 ? 0.362 23.422 7.699 1 96.38 198 ALA B CA 1
ATOM 3154 C C . ALA B 1 198 ? 0.649 21.938 7.922 1 96.38 198 ALA B C 1
ATOM 3156 O O . ALA B 1 198 ? -0.26 21.109 7.863 1 96.38 198 ALA B O 1
ATOM 3157 N N . SER B 1 199 ? 1.893 21.547 8.148 1 96.75 199 SER B N 1
ATOM 3158 C CA . SER B 1 199 ? 2.234 20.156 8.414 1 96.75 199 SER B CA 1
ATOM 3159 C C . SER B 1 199 ? 1.538 19.641 9.672 1 96.75 199 SER B C 1
ATOM 3161 O O . SER B 1 199 ? 1.075 18.5 9.711 1 96.75 199 SER B O 1
ATOM 3163 N N . GLN B 1 200 ? 1.449 20.531 10.617 1 95.88 200 GLN B N 1
ATOM 3164 C CA . GLN B 1 200 ? 0.793 20.156 11.867 1 95.88 200 GLN B CA 1
ATOM 3165 C C . GLN B 1 200 ? -0.716 20.031 11.68 1 95.88 200 GLN B C 1
ATOM 3167 O O . GLN B 1 200 ? -1.339 19.109 12.203 1 95.88 200 GLN B O 1
ATOM 3172 N N . THR B 1 201 ? -1.253 20.953 10.93 1 96.75 201 THR B N 1
ATOM 3173 C CA . THR B 1 201 ? -2.689 20.938 10.68 1 96.75 201 THR B CA 1
ATOM 3174 C C . THR B 1 201 ? -3.068 19.734 9.82 1 96.75 201 THR B C 1
ATOM 3176 O O . THR B 1 201 ? -4.121 19.125 10.023 1 96.75 201 THR B O 1
ATOM 3179 N N . PHE B 1 202 ? -2.18 19.438 8.914 1 98.12 202 PHE B N 1
ATOM 3180 C CA . PHE B 1 202 ? -2.426 18.281 8.062 1 98.12 202 PHE B CA 1
ATOM 3181 C C . PHE B 1 202 ? -2.387 16.984 8.875 1 98.12 202 PHE B C 1
ATOM 3183 O O . PHE B 1 202 ? -3.166 16.062 8.625 1 98.12 202 PHE B O 1
ATOM 3190 N N . ARG B 1 203 ? -1.453 16.875 9.805 1 97.75 203 ARG B N 1
ATOM 3191 C CA . ARG B 1 203 ? -1.392 15.719 10.703 1 97.75 203 ARG B CA 1
ATOM 3192 C C . ARG B 1 203 ? -2.734 15.484 11.391 1 97.75 203 ARG B C 1
ATOM 3194 O O . ARG B 1 203 ? -3.23 14.359 11.43 1 97.75 203 ARG B O 1
ATOM 3201 N N . GLN B 1 204 ? -3.295 16.578 11.875 1 96.75 204 GLN B N 1
ATOM 3202 C CA . GLN B 1 204 ? -4.586 16.484 12.547 1 96.75 204 GLN B CA 1
ATOM 3203 C C . GLN B 1 204 ? -5.691 16.094 11.578 1 96.75 204 GLN B C 1
ATOM 3205 O O . GLN B 1 204 ? -6.57 15.289 11.914 1 96.75 204 GLN B O 1
ATOM 3210 N N . PHE B 1 205 ? -5.559 16.672 10.438 1 98.12 205 PHE B N 1
ATOM 3211 C CA . PHE B 1 205 ? -6.531 16.359 9.398 1 98.12 205 PHE B CA 1
ATOM 3212 C C . PHE B 1 205 ? -6.527 14.859 9.086 1 98.12 205 PHE B C 1
ATOM 3214 O O . PHE B 1 205 ? -7.586 14.25 8.938 1 98.12 205 PHE B O 1
ATOM 3221 N N . LEU B 1 206 ? -5.316 14.203 9.039 1 98 206 LEU B N 1
ATOM 3222 C CA . LEU B 1 206 ? -5.168 12.781 8.734 1 98 206 LEU B CA 1
ATOM 3223 C C . LEU B 1 206 ? -5.812 11.922 9.812 1 98 206 LEU B C 1
ATOM 3225 O O . LEU B 1 206 ? -6.184 10.773 9.562 1 98 206 LEU B O 1
ATOM 3229 N N . GLN B 1 207 ? -6.008 12.492 10.977 1 97 207 GLN B N 1
ATOM 3230 C CA . GLN B 1 207 ? -6.508 11.727 12.109 1 97 207 GLN B CA 1
ATOM 3231 C C . GLN B 1 207 ? -8.031 11.789 12.195 1 97 207 GLN B C 1
ATOM 3233 O O . GLN B 1 207 ? -8.641 11.133 13.039 1 97 207 GLN B O 1
ATOM 3238 N N . GLN B 1 208 ? -8.617 12.523 11.344 1 96.81 208 GLN B N 1
ATOM 3239 C CA . GLN B 1 208 ? -10.07 12.641 11.344 1 96.81 208 GLN B CA 1
ATOM 3240 C C . GLN B 1 208 ? -10.719 11.359 10.805 1 96.81 208 GLN B C 1
ATOM 3242 O O . GLN B 1 208 ? -10.086 10.609 10.055 1 96.81 208 GLN B O 1
ATOM 3247 N N . PRO B 1 209 ? -11.992 11.148 11.117 1 95.62 209 PRO B N 1
ATOM 3248 C CA . PRO B 1 209 ? -12.648 9.875 10.828 1 95.62 209 PRO B CA 1
ATOM 3249 C C . PRO B 1 209 ? -12.68 9.547 9.336 1 95.62 209 PRO B C 1
ATOM 3251 O O . PRO B 1 209 ? -12.438 8.406 8.945 1 95.62 209 PRO B O 1
ATOM 3254 N N . ALA B 1 210 ? -12.953 10.562 8.539 1 95.69 210 ALA B N 1
ATOM 3255 C CA . ALA B 1 210 ? -13.023 10.289 7.105 1 95.69 210 ALA B CA 1
ATOM 3256 C C . ALA B 1 210 ? -11.688 9.781 6.578 1 95.69 210 ALA B C 1
ATOM 3258 O O . ALA B 1 210 ? -11.641 8.828 5.797 1 95.69 210 ALA B O 1
ATOM 3259 N N . GLN B 1 211 ? -10.578 10.453 7.043 1 96.56 211 GLN B N 1
ATOM 3260 C CA . GLN B 1 211 ? -9.25 10.039 6.621 1 96.56 211 GLN B CA 1
ATOM 3261 C C . GLN B 1 211 ? -8.883 8.68 7.219 1 96.56 211 GLN B C 1
ATOM 3263 O O . GLN B 1 211 ? -8.266 7.848 6.551 1 96.56 211 GLN B O 1
ATOM 3268 N N . GLN B 1 212 ? -9.289 8.453 8.414 1 95.12 212 GLN B N 1
ATOM 3269 C CA . GLN B 1 212 ? -9 7.176 9.062 1 95.12 212 GLN B CA 1
ATOM 3270 C C . GLN B 1 212 ? -9.727 6.027 8.367 1 95.12 212 GLN B C 1
ATOM 3272 O O . GLN B 1 212 ? -9.211 4.906 8.312 1 95.12 212 GLN B O 1
ATOM 3277 N N . ALA B 1 213 ? -10.875 6.305 7.84 1 94.06 213 ALA B N 1
ATOM 3278 C CA . ALA B 1 213 ? -11.578 5.285 7.07 1 94.06 213 ALA B CA 1
ATOM 3279 C C . ALA B 1 213 ? -10.789 4.898 5.82 1 94.06 213 ALA B C 1
ATOM 3281 O O . ALA B 1 213 ? -10.812 3.738 5.402 1 94.06 213 ALA B O 1
ATOM 3282 N N . ASP B 1 214 ? -10.117 5.891 5.219 1 94.06 214 ASP B N 1
ATOM 3283 C CA . ASP B 1 214 ? -9.289 5.602 4.055 1 94.06 214 ASP B CA 1
ATOM 3284 C C . ASP B 1 214 ? -8.109 4.711 4.43 1 94.06 214 ASP B C 1
ATOM 3286 O O . ASP B 1 214 ? -7.727 3.822 3.662 1 94.06 214 ASP B O 1
ATOM 3290 N N . PHE B 1 215 ? -7.48 4.945 5.602 1 94.19 215 PHE B N 1
ATOM 3291 C CA . PHE B 1 215 ? -6.418 4.066 6.074 1 94.19 215 PHE B CA 1
ATOM 3292 C C . PHE B 1 215 ? -6.938 2.648 6.277 1 94.19 215 PHE B C 1
ATOM 3294 O O . PHE B 1 215 ? -6.301 1.684 5.852 1 94.19 215 PHE B O 1
ATOM 3301 N N . ALA B 1 216 ? -8.078 2.545 6.859 1 90.5 216 ALA B N 1
ATOM 3302 C CA . ALA B 1 216 ? -8.672 1.233 7.102 1 90.5 216 ALA B CA 1
ATOM 3303 C C . ALA B 1 216 ? -8.93 0.5 5.789 1 90.5 216 ALA B C 1
ATOM 3305 O O . ALA B 1 216 ? -8.68 -0.702 5.68 1 90.5 216 ALA B O 1
ATOM 3306 N N . ALA B 1 217 ? -9.43 1.236 4.828 1 88.38 217 ALA B N 1
ATOM 3307 C CA . ALA B 1 217 ? -9.719 0.649 3.523 1 88.38 217 ALA B CA 1
ATOM 3308 C C . ALA B 1 217 ? -8.445 0.164 2.844 1 88.38 217 ALA B C 1
ATOM 3310 O O . ALA B 1 217 ? -8.484 -0.72 1.985 1 88.38 217 ALA B O 1
ATOM 3311 N N . ALA B 1 218 ? -7.348 0.742 3.236 1 88.31 218 ALA B N 1
ATOM 3312 C CA . ALA B 1 218 ? -6.055 0.355 2.68 1 88.31 218 ALA B CA 1
ATOM 3313 C C . ALA B 1 218 ? -5.438 -0.794 3.473 1 88.31 218 ALA B C 1
ATOM 3315 O O . ALA B 1 218 ? -4.301 -1.198 3.209 1 88.31 218 ALA B O 1
ATOM 3316 N N . GLY B 1 219 ? -6.199 -1.277 4.391 1 82.56 219 GLY B N 1
ATOM 3317 C CA . GLY B 1 219 ? -5.719 -2.402 5.18 1 82.56 219 GLY B CA 1
ATOM 3318 C C . GLY B 1 219 ? -4.883 -1.982 6.371 1 82.56 219 GLY B C 1
ATOM 3319 O O . GLY B 1 219 ? -4.141 -2.793 6.93 1 82.56 219 GLY B O 1
ATOM 3320 N N . ILE B 1 220 ? -4.898 -0.657 6.547 1 85.12 220 ILE B N 1
ATOM 3321 C CA . ILE B 1 220 ? -4.129 -0.117 7.664 1 85.12 220 ILE B CA 1
ATOM 3322 C C . ILE B 1 220 ? -5.055 0.133 8.852 1 85.12 220 ILE B C 1
ATOM 3324 O O . ILE B 1 220 ? -6 0.917 8.758 1 85.12 220 ILE B O 1
ATOM 3328 N N . LYS B 1 221 ? -5.41 -0.882 9.57 1 66.88 221 LYS B N 1
ATOM 3329 C CA . LYS B 1 221 ? -6.375 -0.68 10.648 1 66.88 221 LYS B CA 1
ATOM 3330 C C . LYS B 1 221 ? -5.684 -0.182 11.914 1 66.88 221 LYS B C 1
ATOM 3332 O O . LYS B 1 221 ? -4.52 -0.501 12.156 1 66.88 221 LYS B O 1
ATOM 3337 N N . ALA B 1 222 ? -6.449 0.821 12.562 1 53.56 222 ALA B N 1
ATOM 3338 C CA . ALA B 1 222 ? -6.094 1.274 13.906 1 53.56 222 ALA B CA 1
ATOM 3339 C C . ALA B 1 222 ? -5.957 0.095 14.859 1 53.56 222 ALA B C 1
ATOM 3341 O O . ALA B 1 222 ? -6.469 -0.994 14.594 1 53.56 222 ALA B O 1
ATOM 3342 N N . THR B 1 223 ? -5.07 0.199 15.891 1 40.38 223 THR B N 1
ATOM 3343 C CA . THR B 1 223 ? -4.891 -0.706 17.016 1 40.38 223 THR B CA 1
ATOM 3344 C C . THR B 1 223 ? -6.195 -1.424 17.359 1 40.38 223 THR B C 1
ATOM 3346 O O . THR B 1 223 ? -7.273 -0.844 17.234 1 40.38 223 THR B O 1
#

Radius of gyration: 60.37 Å; Cα contacts (8 Å, |Δi|>4): 633; chains: 2; bounding box: 204×218×148 Å

Secondary structure (DSSP, 8-state):
---------------------------------------SHHHHHHHHHHHHHHHHHHHHHHHHHHHHHHHTTTS--TT-EEEEEEEE-GGGHHHHHHHHHHHHHTT-EETTEEEEEEEEE--HHHHHHHHHTSS-GGGGTS--SEEE-SSHHHHHHHHHH-GGGEEEEEEES--B--B--EEEEE-STT--HHHHHHHHHHHHHHTSHHHHHHHHHTT----/---------------------------------------SHHHHHHHHHHHHHHHHHHHHHHHHHHHHHHHHHHT--TT-EEEEEEEE-GGGHHHHHHHHHHHHHTT-EETTEEEEEEEEE--HHHHHHHHHTSS-GGGGTS--SEEE-SSHHHHHHHHHH-GGGEEEEEEES--B--B--EEEEE-STT--HHHHHHHHHHHHHHTSHHHHHHHHHTT----

Nearest PDB structures (foldseek):
  3cg3-assembly1_A  TM=7.236E-01  e=9.003E-02  Pyrococcus horikoshii
  1sbp-assembly1_A  TM=6.133E-01  e=1.490E-01  Salmonella enterica subsp. enterica serovar Typhimurium
  3cg1-assembly2_B  TM=7.063E-01  e=7.660E-01  Pyrococcus furiosus
  1di7-assembly1_A  TM=4.160E-01  e=8.928E+00  Escherichia coli
  3cg3-assembly1_A  TM=7.236E-01  e=1.231E-01  Pyrococcus horikoshii

Sequence (446 aa):
MAEEPVPHPLDPPKRPQGRGEATGSHRIVGKKAPRRRIAKWPIACLVLVVLVAIGVFGWNWADGELNTRAEAQAKACSAGDTPMRVVVTPSIEKPVRAAAERWNNAATVVRDHCVIIQIDALPSAAVLDGLVGRTNLDSIGGLPAAWIPESSYWVTELNTAKPELVGSPAQSVATARSADYPLVGLAGKTIDEVQMRASQTFRQFLQQPAQQADFAAAGIKATMAEEPVPHPLDPPKRPQGRGEATGSHRIVGKKAPRRRIAKWPIACLVLVVLVAIGVFGWNWADGELNTRAEAQAKACSAGDTPMRVVVTPSIEKPVRAAAERWNNAATVVRDHCVIIQIDALPSAAVLDGLVGRTNLDSIGGLPAAWIPESSYWVTELNTAKPELVGSPAQSVATARSADYPLVGLAGKTIDEVQMRASQTFRQFLQQPAQQADFAAAGIKAT

Organism: Amycolatopsis orientalis (NCBI:txid31958)

pLDDT: mean 77.97, std 26.02, range [21.03, 98.88]

Foldseek 3Di:
DPDDDDPPDCDDDDPDDPDDDPPDDPPPPPPPDPDPPPPCVVVVVVVVVVVVVCVVVVCVVVCVVVVVVVVVVVLQLVVEEAEFEEEEALLCQVVVVVVLVVLLVSQDDDPSHRYRYDYHHFALVQCLCCLLVVDPVVSRPHDGPYYYYQDCVSVVSSCVRPVVSCDDDDDDPDDDDDDDPDQDQDDDDVADPVNSVVSVVVVVVCVDPVNQVVCVRNVNHDD/DPCPDDDDCDDDDPDDDDDPCPPDPPPVPPPPDPDPPPPCVVVVVVVVVVVVVCVVCVCVVCCVVVVVVVVVVVLQLVVEEAEFEEEEALLCQVVVVVVLVVLLVSQDDDPSYRYRYDYHHFALVQCLCCLLVVDPVVSRPHDGPYYYYQDCVSVVSSCVRPVVSCDDDDDDPDDDDDDDPDQDQDDDDVADPVNSVVSVVVVVVCVDPVNQVVCVRSVNHDD